Protein AF-0000000071360234 (afdb_homodimer)

Radius of gyration: 24.54 Å; Cα contacts (8 Å, |Δi|>4): 1426; chains: 2; bounding box: 57×72×66 Å

Sequence (668 aa):
MITTANVSSVANNIVGTIGETPLVRLDKLFPSSHASFYGKLEAANPSGSLKDRTSIFIVKRALEEGEISRGHTIIESSSGNMALGLAQACIHYGLKLIVVVDPNLNAHTEKLLKAYGAQIEYVKTPAEEGGFLAARLNRVQELLKDIPNSFWTNQYGNKNNPLAHHKTIDEIMRDLSGAVDYLFVSTSTCGTLMGYADYIAENHHRTKVIAVDALGSVLFGGRPAPRLIPGHGAGVQSQFLDSDKIEGHIKVSDLDCIKGCWSLLKKEGILCGGSTGGVVAAISRYIRHIPDGSNCVFLLADKGERYLDTIYNPDWVLTNFPESKALLKTKVGWMITTANVSSVANNIVGTIGETPLVRLDKLFPSSHASFYGKLEAANPSGSLKDRTSIFIVKRALEEGEISRGHTIIESSSGNMALGLAQACIHYGLKLIVVVDPNLNAHTEKLLKAYGAQIEYVKTPAEEGGFLAARLNRVQELLKDIPNSFWTNQYGNKNNPLAHHKTIDEIMRDLSGAVDYLFVSTSTCGTLMGYADYIAENHHRTKVIAVDALGSVLFGGRPAPRLIPGHGAGVQSQFLDSDKIEGHIKVSDLDCIKGCWSLLKKEGILCGGSTGGVVAAISRYIRHIPDGSNCVFLLADKGERYLDTIYNPDWVLTNFPESKALLKTKVGW

Secondary structure (DSSP, 8-state):
--------PPBSSSGGGSS-PPEEE-TTTSTT-SSEEEEE-GGGSTTSBTHHHHHHHHHHHHHHTTS--TT-EEEE--SSHHHHHHHHHHHHHT-EEEEEE-TT--HHHHHHHHHTT-EEEE--S-BTTTHHHHHHHHHHHHHHHHSTTEEE--TTT-THHHHHTHHHHHHHHHHTTT---EEEEE-SSSHHHHHHHHHHHHHT---EEEEEEETT--BTBS-----SS-SS--SS--SS--GGGSSEEEEE-HHHHHHHHHHHHHHH---B-HHHHHHHHHHHHHGGGSPTT-EEEEE--BBGGGGTTTTT-HHHHHHH-GGGHHHHHS-S--/--------PPBSSSGGGSS-PPEEE-TTTSTT--SEEEEE-GGGSTTSBTHHHHHHHHHHHHHHTTS--TT-EEEE--SSHHHHHHHHHHHHHT-EEEEEE-TT--HHHHHHHHHTT-EEEE--S-BTTTHHHHHHHHHHHHHHHHSTTEEE--TTT-THHHHHTHHHHHHHHHHTTT---EEEEE-SSSHHHHHHHHHHHHHT---EEEEEEETT--BTBS-----SS-SS--SS--SS--GGGSSEEEEE-HHHHHHHHHHHHHHH---B-HHHHHHHHHHHHHGGGSPTT-EEEEE--BBGGGGTTTTT-HHHHHHH-GGGHHHHHS-S--

Solvent-accessible surface area (backbone atoms only — not comparable to full-atom values): 34164 Å² total; per-residue (Å²): 131,86,75,66,50,71,75,45,65,62,23,76,28,63,77,60,53,54,62,93,53,54,36,24,35,46,74,58,69,53,71,88,54,64,46,45,42,33,35,36,34,27,31,47,22,85,76,29,20,50,32,38,47,33,31,41,45,42,52,51,49,33,44,75,71,61,75,45,55,73,68,24,34,39,37,39,77,39,64,49,61,51,40,45,15,35,35,39,42,22,42,63,60,43,24,29,44,38,28,30,32,46,88,81,54,48,68,68,50,50,50,51,38,48,58,58,38,37,43,79,43,76,43,90,63,58,31,96,66,69,30,56,61,42,32,31,52,52,49,51,54,52,47,52,73,72,37,81,65,46,44,70,67,42,75,58,70,34,72,44,32,21,55,36,27,39,57,56,48,49,52,53,35,56,38,47,73,61,60,50,45,36,36,48,34,57,26,40,49,24,27,63,50,40,10,41,36,49,49,33,62,76,66,68,52,84,50,38,36,34,38,29,36,31,54,27,16,30,69,87,48,71,62,68,48,86,66,87,53,64,85,37,31,28,84,55,73,45,77,55,67,56,74,87,63,37,74,47,73,45,73,31,47,58,64,38,10,41,52,19,25,51,46,38,27,53,47,52,40,43,63,39,28,43,38,36,5,28,41,48,37,47,44,68,72,46,48,89,75,56,58,74,70,35,32,34,38,34,52,33,40,26,50,20,78,83,32,49,78,39,75,58,18,68,68,48,41,41,71,78,35,63,86,43,56,72,61,63,68,57,49,55,61,103,131,86,76,66,51,72,72,47,67,61,24,76,28,64,77,59,54,55,61,92,52,54,35,23,34,44,74,57,70,53,70,87,53,64,46,44,40,34,33,37,34,26,30,49,22,86,76,29,21,50,34,37,47,34,31,42,43,42,53,50,51,33,43,75,70,62,75,45,56,74,67,24,34,38,38,40,76,36,64,48,60,52,40,45,14,35,36,38,42,21,40,64,58,45,27,28,45,38,30,30,33,47,87,79,53,48,68,69,51,50,50,50,38,48,59,59,38,37,42,78,42,78,42,89,61,58,30,96,67,69,30,55,62,42,31,30,52,52,50,50,55,51,48,54,74,71,37,80,64,48,43,69,67,42,74,58,72,35,72,46,32,20,55,38,26,39,58,55,46,50,51,53,34,54,40,47,73,60,59,50,46,36,36,48,34,57,26,40,53,24,27,63,49,40,8,40,34,50,46,33,62,75,66,67,54,83,52,37,37,32,39,29,35,33,54,26,18,31,69,87,48,70,62,68,48,86,67,85,52,64,84,37,29,27,84,55,72,46,76,56,66,55,74,88,62,38,73,48,72,43,71,32,46,61,66,38,10,42,53,18,24,51,47,39,26,53,46,52,40,43,63,40,29,44,38,34,4,28,39,48,37,47,44,68,71,46,49,88,76,55,57,75,71,34,31,33,36,34,52,33,41,26,50,20,78,83,33,49,78,39,73,56,18,68,67,49,42,39,71,77,35,64,86,43,56,72,62,63,68,57,51,54,59,101

InterPro domains:
  IPR001926 Tryptophan synthase beta chain-like, PALP domain [PF00291] (17-302)
  IPR023927 2,3-diaminopropionate biosynthesis protein SbnA [TIGR03945] (16-317)
  IPR036052 Tryptophan synthase beta chain-like, PALP domain superfamily [G3DSA:3.40.50.1100] (17-308)
  IPR036052 Tryptophan synthase beta chain-like, PALP domain superfamily [G3DSA:3.40.50.1100] (52-157)
  IPR036052 Tryptophan synthase beta chain-like, PALP domain superfamily [SSF53686] (10-319)
  IPR050214 Cysteine synthase/Cystathionine beta-synthase [PTHR10314] (11-316)

Structure (mmCIF, N/CA/C/O backbone):
data_AF-0000000071360234-model_v1
#
loop_
_entity.id
_entity.type
_entity.pdbx_description
1 polymer '2,3-diaminopropionate biosynthesis protein SbnA'
#
loop_
_atom_site.group_PDB
_atom_site.id
_atom_site.type_symbol
_atom_site.label_atom_id
_atom_site.label_alt_id
_atom_site.label_comp_id
_atom_site.label_asym_id
_atom_site.label_entity_id
_atom_site.label_seq_id
_atom_site.pdbx_PDB_ins_code
_atom_site.Cartn_x
_atom_site.Cartn_y
_atom_site.Cartn_z
_atom_site.occupancy
_atom_site.B_iso_or_equiv
_atom_site.auth_seq_id
_atom_site.auth_comp_id
_atom_site.auth_asym_id
_atom_site.auth_atom_id
_atom_site.pdbx_PDB_model_num
ATOM 1 N N . MET A 1 1 ? -10.039 8.312 -34.906 1 18.08 1 MET A N 1
ATOM 2 C CA . MET A 1 1 ? -8.766 7.723 -34.5 1 18.08 1 MET A CA 1
ATOM 3 C C . MET A 1 1 ? -8.422 8.07 -33.062 1 18.08 1 MET A C 1
ATOM 5 O O . MET A 1 1 ? -8.117 9.227 -32.75 1 18.08 1 MET A O 1
ATOM 9 N N . ILE A 1 2 ? -9.062 7.457 -32.094 1 22.62 2 ILE A N 1
ATOM 10 C CA . ILE A 1 2 ? -9.117 7.758 -30.672 1 22.62 2 ILE A CA 1
ATOM 11 C C . ILE A 1 2 ? -7.711 7.738 -30.078 1 22.62 2 ILE A C 1
ATOM 13 O O . ILE A 1 2 ? -7.055 6.695 -30.062 1 22.62 2 ILE A O 1
ATOM 17 N N . THR A 1 3 ? -6.941 8.672 -30.406 1 23.41 3 THR A N 1
ATOM 18 C CA . THR A 1 3 ? -5.547 8.797 -30 1 23.41 3 THR A CA 1
ATOM 19 C C . THR A 1 3 ? -5.418 8.734 -28.484 1 23.41 3 THR A C 1
ATOM 21 O O . THR A 1 3 ? -5.84 9.656 -27.781 1 23.41 3 THR A O 1
ATOM 24 N N . THR A 1 4 ? -5.797 7.73 -27.875 1 30.02 4 THR A N 1
ATOM 25 C CA . THR A 1 4 ? -5.688 7.422 -26.453 1 30.02 4 THR A CA 1
ATOM 26 C C . THR A 1 4 ? -4.305 7.789 -25.938 1 30.02 4 THR A C 1
ATOM 28 O O . THR A 1 4 ? -3.289 7.418 -26.516 1 30.02 4 THR A O 1
ATOM 31 N N . ALA A 1 5 ? -4.172 8.883 -25.453 1 33.44 5 ALA A N 1
ATOM 32 C CA . ALA A 1 5 ? -2.951 9.398 -24.844 1 33.44 5 ALA A CA 1
ATOM 33 C C . ALA A 1 5 ? -2.193 8.289 -24.109 1 33.44 5 ALA A C 1
ATOM 35 O O . ALA A 1 5 ? -2.689 7.73 -23.125 1 33.44 5 ALA A O 1
ATOM 36 N N . ASN A 1 6 ? -1.581 7.375 -24.578 1 38.28 6 ASN A N 1
ATOM 37 C CA . ASN A 1 6 ? -0.776 6.188 -24.312 1 38.28 6 ASN A CA 1
ATOM 38 C C . ASN A 1 6 ? 0.351 6.492 -23.328 1 38.28 6 ASN A C 1
ATOM 40 O O . ASN A 1 6 ? 1.479 6.773 -23.734 1 38.28 6 ASN A O 1
ATOM 44 N N . VAL A 1 7 ? 0.274 7.449 -22.484 1 41.66 7 VAL A N 1
ATOM 45 C CA . VAL A 1 7 ? 1.437 7.781 -21.672 1 41.66 7 VAL A CA 1
ATOM 46 C C . VAL A 1 7 ? 1.915 6.539 -20.922 1 41.66 7 VAL A C 1
ATOM 48 O O . VAL A 1 7 ? 1.284 6.105 -19.953 1 41.66 7 VAL A O 1
ATOM 51 N N . SER A 1 8 ? 2.203 5.508 -21.406 1 52.88 8 SER A N 1
ATOM 52 C CA . SER A 1 8 ? 2.842 4.285 -20.938 1 52.88 8 SER A CA 1
ATOM 53 C C . SER A 1 8 ? 4.168 4.586 -20.234 1 52.88 8 SER A C 1
ATOM 55 O O . SER A 1 8 ? 5.211 4.652 -20.891 1 52.88 8 SER A O 1
ATOM 57 N N . SER A 1 9 ? 4.316 5.535 -19.172 1 74.75 9 SER A N 1
ATOM 58 C CA . SER A 1 9 ? 5.656 6.016 -18.844 1 74.75 9 SER A CA 1
ATOM 59 C C . SER A 1 9 ? 6.289 5.18 -17.734 1 74.75 9 SER A C 1
ATOM 61 O O . SER A 1 9 ? 5.621 4.816 -16.766 1 74.75 9 SER A O 1
ATOM 63 N N . VAL A 1 10 ? 7.355 4.52 -18.062 1 95.44 10 VAL A N 1
ATOM 64 C CA . VAL A 1 10 ? 8.273 3.818 -17.172 1 95.44 10 VAL A CA 1
ATOM 65 C C . VAL A 1 10 ? 8.891 4.809 -16.172 1 95.44 10 VAL A C 1
ATOM 67 O O . VAL A 1 10 ? 9.414 5.848 -16.578 1 95.44 10 VAL A O 1
ATOM 70 N N . ALA A 1 11 ? 8.633 4.559 -14.914 1 97.62 11 ALA A N 1
ATOM 71 C CA . ALA A 1 11 ? 9.305 5.367 -13.898 1 97.62 11 ALA A CA 1
ATOM 72 C C . ALA A 1 11 ? 10.789 5.039 -13.836 1 97.62 11 ALA A C 1
ATOM 74 O O . ALA A 1 11 ? 11.18 3.871 -13.898 1 97.62 11 ALA A O 1
ATOM 75 N N . ASN A 1 12 ? 11.656 5.98 -13.641 1 97 12 ASN A N 1
ATOM 76 C CA . ASN A 1 12 ? 13.102 5.789 -13.664 1 97 12 ASN A CA 1
ATOM 77 C C . ASN A 1 12 ? 13.586 5.082 -12.406 1 97 12 ASN A C 1
ATOM 79 O O . ASN A 1 12 ? 14.695 4.539 -12.383 1 97 12 ASN A O 1
ATOM 83 N N . ASN A 1 13 ? 12.859 5.176 -11.375 1 97.69 13 ASN A N 1
ATOM 84 C CA . ASN A 1 13 ? 13.094 4.574 -10.062 1 97.69 13 ASN A CA 1
ATOM 85 C C . ASN A 1 13 ? 11.836 4.613 -9.195 1 97.69 13 ASN A C 1
ATOM 87 O O . ASN A 1 13 ? 10.805 5.125 -9.625 1 97.69 13 ASN A O 1
ATOM 91 N N . ILE A 1 14 ? 11.945 4.121 -8.016 1 98.06 14 ILE A N 1
ATOM 92 C CA . ILE A 1 14 ? 10.773 3.973 -7.16 1 98.06 14 ILE A CA 1
ATOM 93 C C . ILE A 1 14 ? 10.25 5.348 -6.754 1 98.06 14 ILE A C 1
ATOM 95 O O . ILE A 1 14 ? 9.039 5.551 -6.641 1 98.06 14 ILE A O 1
ATOM 99 N N . VAL A 1 15 ? 11.148 6.352 -6.488 1 97.12 15 VAL A N 1
ATOM 100 C CA . VAL A 1 15 ? 10.703 7.668 -6.047 1 97.12 15 VAL A CA 1
ATOM 101 C C . VAL A 1 15 ? 10.023 8.398 -7.207 1 97.12 15 VAL A C 1
ATOM 103 O O . VAL A 1 15 ? 9.195 9.281 -6.988 1 97.12 15 VAL A O 1
ATOM 106 N N . GLY A 1 16 ? 10.312 7.93 -8.453 1 97.25 16 GLY A N 1
ATOM 107 C CA . GLY A 1 16 ? 9.648 8.469 -9.633 1 97.25 16 GLY A CA 1
ATOM 108 C C . GLY A 1 16 ? 8.188 8.07 -9.727 1 97.25 16 GLY A C 1
ATOM 109 O O . GLY A 1 16 ? 7.445 8.625 -10.539 1 97.25 16 GLY A O 1
ATOM 110 N N . THR A 1 17 ? 7.762 7.129 -8.883 1 97.75 17 THR A N 1
ATOM 111 C CA . THR A 1 17 ? 6.375 6.684 -8.914 1 97.75 17 THR A CA 1
ATOM 112 C C . THR A 1 17 ? 5.523 7.504 -7.949 1 97.75 17 THR A C 1
ATOM 114 O O . THR A 1 17 ? 4.309 7.324 -7.875 1 97.75 17 THR A O 1
ATOM 117 N N . ILE A 1 18 ? 6.152 8.414 -7.18 1 98.19 18 ILE A N 1
ATOM 118 C CA . ILE A 1 18 ? 5.418 9.234 -6.227 1 98.19 18 ILE A CA 1
ATOM 119 C C . ILE A 1 18 ? 4.574 10.266 -6.973 1 98.19 18 ILE A C 1
ATOM 121 O O . ILE A 1 18 ? 5.082 10.984 -7.84 1 98.19 18 ILE A O 1
ATOM 125 N N . GLY A 1 19 ? 3.285 10.328 -6.621 1 97 19 GLY A N 1
ATOM 126 C CA . GLY A 1 19 ? 2.357 11.25 -7.27 1 97 19 GLY A CA 1
ATOM 127 C C . GLY A 1 19 ? 1.556 10.602 -8.383 1 97 19 GLY A C 1
ATOM 128 O O . GLY A 1 19 ? 1.563 9.375 -8.523 1 97 19 GLY A O 1
ATOM 129 N N . GLU A 1 20 ? 0.705 11.359 -9.016 1 95.88 20 GLU A N 1
ATOM 130 C CA . GLU A 1 20 ? -0.22 10.898 -10.047 1 95.88 20 GLU A CA 1
ATOM 131 C C . GLU A 1 20 ? -1.076 9.742 -9.539 1 95.88 20 GLU A C 1
ATOM 133 O O . GLU A 1 20 ? -1.298 8.766 -10.258 1 95.88 20 GLU A O 1
ATOM 138 N N . THR A 1 21 ? -1.38 9.836 -8.273 1 97.12 21 THR A N 1
ATOM 139 C CA . THR A 1 21 ? -2.213 8.797 -7.684 1 97.12 21 THR A CA 1
ATOM 140 C C . THR A 1 21 ? -3.645 8.883 -8.211 1 97.12 21 THR A C 1
ATOM 142 O O . THR A 1 21 ? -4.086 9.953 -8.648 1 97.12 21 THR A O 1
ATOM 145 N N . PRO A 1 22 ? -4.395 7.824 -8.172 1 97.25 22 PRO A N 1
ATOM 146 C CA . PRO A 1 22 ? -5.762 7.832 -8.695 1 97.25 22 PRO A CA 1
ATOM 147 C C . PRO A 1 22 ? -6.699 8.727 -7.887 1 97.25 22 PRO A C 1
ATOM 149 O O . PRO A 1 22 ? -6.539 8.859 -6.672 1 97.25 22 PRO A O 1
ATOM 152 N N . LEU A 1 23 ? -7.535 9.406 -8.562 1 98.38 23 LEU A N 1
ATOM 153 C CA . LEU A 1 23 ? -8.719 10.016 -7.965 1 98.38 23 LEU A CA 1
ATOM 154 C C . LEU A 1 23 ? -9.922 9.086 -8.078 1 98.38 23 LEU A C 1
ATOM 156 O O . LEU A 1 23 ? -10.266 8.641 -9.172 1 98.38 23 LEU A O 1
ATOM 160 N N . VAL A 1 24 ? -10.617 8.805 -6.93 1 98.56 24 VAL A N 1
ATOM 161 C CA . VAL A 1 24 ? -11.641 7.77 -6.883 1 98.56 24 VAL A CA 1
ATOM 162 C C . VAL A 1 24 ? -12.992 8.398 -6.566 1 98.56 24 VAL A C 1
ATOM 164 O O . VAL A 1 24 ? -13.133 9.125 -5.578 1 98.56 24 VAL A O 1
ATOM 167 N N . ARG A 1 25 ? -13.914 8.125 -7.391 1 98.38 25 ARG A N 1
ATOM 168 C CA . ARG A 1 25 ? -15.281 8.539 -7.078 1 98.38 25 ARG A CA 1
ATOM 169 C C . ARG A 1 25 ? -15.875 7.676 -5.973 1 98.38 25 ARG A C 1
ATOM 171 O O . ARG A 1 25 ? -15.688 6.457 -5.961 1 98.38 25 ARG A O 1
ATOM 178 N N . LEU A 1 26 ? -16.531 8.289 -5.027 1 98.5 26 LEU A N 1
ATOM 179 C CA . LEU A 1 26 ? -17.094 7.617 -3.859 1 98.5 26 LEU A CA 1
ATOM 180 C C . LEU A 1 26 ? -18.594 7.801 -3.791 1 98.5 26 LEU A C 1
ATOM 182 O O . LEU A 1 26 ? -19.109 8.531 -2.934 1 98.5 26 LEU A O 1
ATOM 186 N N . ASP A 1 27 ? -19.328 7.043 -4.512 1 96.44 27 ASP A N 1
ATOM 187 C CA . ASP A 1 27 ? -20.75 7.258 -4.711 1 96.44 27 ASP A CA 1
ATOM 188 C C . ASP A 1 27 ? -21.562 6.668 -3.561 1 96.44 27 ASP A C 1
ATOM 190 O O . ASP A 1 27 ? -22.719 7.055 -3.344 1 96.44 27 ASP A O 1
ATOM 194 N N . LYS A 1 28 ? -20.969 5.754 -2.865 1 97.25 28 LYS A N 1
ATOM 195 C CA . LYS A 1 28 ? -21.734 5.027 -1.856 1 97.25 28 LYS A CA 1
ATOM 196 C C . LYS A 1 28 ? -21.547 5.648 -0.475 1 97.25 28 LYS A C 1
ATOM 198 O O . LYS A 1 28 ? -22.281 5.32 0.459 1 97.25 28 LYS A O 1
ATOM 203 N N . LEU A 1 29 ? -20.703 6.559 -0.316 1 97.62 29 LEU A N 1
ATOM 204 C CA . LEU A 1 29 ? -20.281 7.035 0.997 1 97.62 29 LEU A CA 1
ATOM 205 C C . LEU A 1 29 ? -21.359 7.906 1.631 1 97.62 29 LEU A C 1
ATOM 207 O O . LEU A 1 29 ? -21.641 7.781 2.826 1 97.62 29 LEU A O 1
ATOM 211 N N . PHE A 1 30 ? -21.906 8.82 0.846 1 97.56 30 PHE A N 1
ATOM 212 C CA . PHE A 1 30 ? -22.969 9.703 1.284 1 97.56 30 PHE A CA 1
ATOM 213 C C . PHE A 1 30 ? -24.188 9.594 0.363 1 97.56 30 PHE A C 1
ATOM 215 O O . PHE A 1 30 ? -24.484 10.516 -0.395 1 97.56 30 PHE A O 1
ATOM 222 N N . PRO A 1 31 ? -24.969 8.602 0.511 1 93.31 31 PRO A N 1
ATOM 223 C CA . PRO A 1 31 ? -26 8.266 -0.478 1 93.31 31 PRO A CA 1
ATOM 224 C C . PRO A 1 31 ? -27.125 9.289 -0.522 1 93.31 31 PRO A C 1
ATOM 226 O O . PRO A 1 31 ? -27.828 9.406 -1.532 1 93.31 31 PRO A O 1
ATOM 229 N N . SER A 1 32 ? -27.344 10.055 0.46 1 92.88 32 SER A N 1
ATOM 230 C CA . SER A 1 32 ? -28.453 11 0.491 1 92.88 32 SER A CA 1
ATOM 231 C C . SER A 1 32 ? -28.047 12.352 -0.093 1 92.88 32 SER A C 1
ATOM 233 O O . SER A 1 32 ? -28.891 13.234 -0.284 1 92.88 32 SER A O 1
ATOM 235 N N . SER A 1 33 ? -26.75 12.484 -0.364 1 95.19 33 SER A N 1
ATOM 236 C CA . SER A 1 33 ? -26.266 13.758 -0.888 1 95.19 33 SER A CA 1
ATOM 237 C C . SER A 1 33 ? -26.328 13.789 -2.412 1 95.19 33 SER A C 1
ATOM 239 O O . SER A 1 33 ? -26.172 12.75 -3.064 1 95.19 33 SER A O 1
ATOM 241 N N . HIS A 1 34 ? -26.531 14.992 -2.953 1 96.19 34 HIS A N 1
ATOM 242 C CA . HIS A 1 34 ? -26.516 15.164 -4.402 1 96.19 34 HIS A CA 1
ATOM 243 C C . HIS A 1 34 ? -25.188 15.766 -4.867 1 96.19 34 HIS A C 1
ATOM 245 O O . HIS A 1 34 ? -25.047 16.141 -6.035 1 96.19 34 HIS A O 1
ATOM 251 N N . ALA A 1 35 ? -24.297 15.898 -3.941 1 98.25 35 ALA A N 1
ATOM 252 C CA . ALA A 1 35 ? -22.922 16.266 -4.277 1 98.25 35 ALA A CA 1
ATOM 253 C C . ALA A 1 35 ? -22.125 15.031 -4.676 1 98.25 35 ALA A C 1
ATOM 255 O O . ALA A 1 35 ? -22.547 13.898 -4.453 1 98.25 35 ALA A O 1
ATOM 256 N N . SER A 1 36 ? -21.094 15.273 -5.426 1 98.44 36 SER A N 1
ATOM 257 C CA . SER A 1 36 ? -20.141 14.211 -5.773 1 98.44 36 SER A CA 1
ATOM 258 C C . SER A 1 36 ? -18.922 14.234 -4.863 1 98.44 36 SER A C 1
ATOM 260 O O . SER A 1 36 ? -18.422 15.312 -4.512 1 98.44 36 SER A O 1
ATOM 262 N N . PHE A 1 37 ? -18.516 13.109 -4.492 1 98.81 37 PHE A N 1
ATOM 263 C CA . PHE A 1 37 ? -17.375 12.992 -3.59 1 98.81 37 PHE A CA 1
ATOM 264 C C . PHE A 1 37 ? -16.25 12.172 -4.227 1 98.81 37 PHE A C 1
ATOM 266 O O . PHE A 1 37 ? -16.516 11.164 -4.883 1 98.81 37 PHE A O 1
ATOM 273 N N . TYR A 1 38 ? -15.016 12.641 -4.094 1 98.81 38 TYR A N 1
ATOM 274 C CA . TYR A 1 38 ? -13.836 12 -4.656 1 98.81 38 TYR A CA 1
ATOM 275 C C . TYR A 1 38 ? -12.734 11.867 -3.607 1 98.81 38 TYR A C 1
ATOM 277 O O . TYR A 1 38 ? -12.547 12.758 -2.781 1 98.81 38 TYR A O 1
ATOM 285 N N . GLY A 1 39 ? -12.07 10.742 -3.602 1 98.81 39 GLY A N 1
ATOM 286 C CA . GLY A 1 39 ? -10.898 10.516 -2.781 1 98.81 39 GLY A CA 1
ATOM 287 C C . GLY A 1 39 ? -9.617 10.391 -3.59 1 98.81 39 GLY A C 1
ATOM 288 O O . GLY A 1 39 ? -9.523 9.555 -4.488 1 98.81 39 GLY A O 1
ATOM 289 N N . LYS A 1 40 ? -8.641 11.289 -3.346 1 98.81 40 LYS A N 1
ATOM 290 C CA . LYS A 1 40 ? -7.309 11.148 -3.924 1 98.81 40 LYS A CA 1
ATOM 291 C C . LYS A 1 40 ? -6.516 10.055 -3.217 1 98.81 40 LYS A C 1
ATOM 293 O O . LYS A 1 40 ? -6.195 10.18 -2.033 1 98.81 40 LYS A O 1
ATOM 298 N N . LEU A 1 41 ? -6.172 8.977 -3.893 1 98.31 41 LEU A N 1
ATOM 299 C CA . LEU A 1 41 ? -5.664 7.75 -3.293 1 98.31 41 LEU A CA 1
ATOM 300 C C . LEU A 1 41 ? -4.172 7.859 -3.004 1 98.31 41 LEU A C 1
ATOM 302 O O . LEU A 1 41 ? -3.369 7.117 -3.58 1 98.31 41 LEU A O 1
ATOM 306 N N . GLU A 1 42 ? -3.807 8.648 -2.041 1 98.31 42 GLU A N 1
ATOM 307 C CA . GLU A 1 42 ? -2.412 8.891 -1.686 1 98.31 42 GLU A CA 1
ATOM 308 C C . GLU A 1 42 ? -1.783 7.652 -1.045 1 98.31 42 GLU A C 1
ATOM 310 O O . GLU A 1 42 ? -0.559 7.516 -1.021 1 98.31 42 GLU A O 1
ATOM 315 N N . ALA A 1 43 ? -2.615 6.742 -0.594 1 97.5 43 ALA A N 1
ATOM 316 C CA . ALA A 1 43 ? -2.146 5.461 -0.071 1 97.5 43 ALA A CA 1
ATOM 317 C C . ALA A 1 43 ? -1.398 4.672 -1.142 1 97.5 43 ALA A C 1
ATOM 319 O O . ALA A 1 43 ? -0.68 3.719 -0.832 1 97.5 43 ALA A O 1
ATOM 320 N N . ALA A 1 44 ? -1.531 5.027 -2.383 1 96.75 44 ALA A N 1
ATOM 321 C CA . ALA A 1 44 ? -0.917 4.309 -3.496 1 96.75 44 ALA A CA 1
ATOM 322 C C . ALA A 1 44 ? 0.539 4.73 -3.684 1 96.75 44 ALA A C 1
ATOM 324 O O . ALA A 1 44 ? 1.277 4.109 -4.449 1 96.75 44 ALA A O 1
ATOM 325 N N . ASN A 1 45 ? 0.968 5.754 -2.967 1 97.62 45 ASN A N 1
ATOM 326 C CA . ASN A 1 45 ? 2.387 6.09 -3.016 1 97.62 45 ASN A CA 1
ATOM 327 C C . ASN A 1 45 ? 3.25 4.953 -2.469 1 97.62 45 ASN A C 1
ATOM 329 O O . ASN A 1 45 ? 2.785 4.152 -1.657 1 97.62 45 ASN A O 1
ATOM 333 N N . PRO A 1 46 ? 4.496 4.832 -2.871 1 97.06 46 PRO A N 1
ATOM 334 C CA . PRO A 1 46 ? 5.262 3.605 -2.641 1 97.06 46 PRO A CA 1
ATOM 335 C C . PRO A 1 46 ? 5.547 3.355 -1.162 1 97.06 46 PRO A C 1
ATOM 337 O O . PRO A 1 46 ? 5.676 2.205 -0.74 1 97.06 46 PRO A O 1
ATOM 340 N N . SER A 1 47 ? 5.668 4.441 -0.375 1 96.31 47 SER A N 1
ATOM 341 C CA . SER A 1 47 ? 5.832 4.188 1.052 1 96.31 47 SER A CA 1
ATOM 342 C C . SER A 1 47 ? 4.484 4.133 1.763 1 96.31 47 SER A C 1
ATOM 344 O O . SER A 1 47 ? 4.418 3.854 2.961 1 96.31 47 SER A O 1
ATOM 346 N N . GLY A 1 48 ? 3.398 4.492 1.019 1 96.56 48 GLY A N 1
ATOM 347 C CA . GLY A 1 48 ? 2.07 4.141 1.494 1 96.56 48 GLY A CA 1
ATOM 348 C C . GLY A 1 48 ? 1.279 5.336 1.991 1 96.56 48 GLY A C 1
ATOM 349 O O . GLY A 1 48 ? 0.281 5.18 2.697 1 96.56 48 GLY A O 1
ATOM 350 N N . SER A 1 49 ? 1.763 6.605 1.664 1 97.94 49 SER A N 1
ATOM 351 C CA . SER A 1 49 ? 1 7.734 2.188 1 97.94 49 SER A CA 1
ATOM 352 C C . SER A 1 49 ? 1.291 9.008 1.403 1 97.94 49 SER A C 1
ATOM 354 O O . SER A 1 49 ? 2.174 9.031 0.544 1 97.94 49 SER A O 1
ATOM 356 N N . LEU A 1 50 ? 0.567 10.031 1.794 1 98.19 50 LEU A N 1
ATOM 357 C CA . LEU A 1 50 ? 0.709 11.367 1.228 1 98.19 50 LEU A CA 1
ATOM 358 C C . LEU A 1 50 ? 2.08 11.953 1.553 1 98.19 50 LEU A C 1
ATOM 360 O O . LEU A 1 50 ? 2.607 12.766 0.793 1 98.19 50 LEU A O 1
ATOM 364 N N . LYS A 1 51 ? 2.721 11.453 2.631 1 98.44 51 LYS A N 1
ATOM 365 C CA . LYS A 1 51 ? 3.947 12.086 3.107 1 98.44 51 LYS A CA 1
ATOM 366 C C . LYS A 1 51 ? 5.133 11.719 2.219 1 98.44 51 LYS A C 1
ATOM 368 O O . LYS A 1 51 ? 6.191 12.352 2.299 1 98.44 51 LYS A O 1
ATOM 373 N N . ASP A 1 52 ? 4.926 10.75 1.342 1 98.69 52 ASP A N 1
ATOM 374 C CA . ASP A 1 52 ? 5.953 10.484 0.337 1 98.69 52 ASP A CA 1
ATOM 375 C C . ASP A 1 52 ? 6.285 11.75 -0.452 1 98.69 52 ASP A C 1
ATOM 377 O O . ASP A 1 52 ? 7.453 12.008 -0.751 1 98.69 52 ASP A O 1
ATOM 381 N N . ARG A 1 53 ? 5.25 12.516 -0.72 1 98.81 53 ARG A N 1
ATOM 382 C CA . ARG A 1 53 ? 5.426 13.734 -1.499 1 98.81 53 ARG A CA 1
ATOM 383 C C . ARG A 1 53 ? 6.289 14.742 -0.747 1 98.81 53 ARG A C 1
ATOM 385 O O . ARG A 1 53 ? 7.234 15.297 -1.311 1 98.81 53 ARG A O 1
ATOM 392 N N . THR A 1 54 ? 5.969 14.93 0.498 1 98.81 54 THR A N 1
ATOM 393 C CA . THR A 1 54 ? 6.68 15.906 1.315 1 98.81 54 THR A CA 1
ATOM 394 C C . THR A 1 54 ? 8.125 15.477 1.529 1 98.81 54 THR A C 1
ATOM 396 O O . THR A 1 54 ? 9.047 16.281 1.349 1 98.81 54 THR A O 1
ATOM 399 N N . SER A 1 55 ? 8.328 14.219 1.899 1 98.81 55 SER A N 1
ATOM 400 C CA . SER A 1 55 ? 9.656 13.695 2.215 1 98.81 55 SER A CA 1
ATOM 401 C C . SER A 1 55 ? 10.594 13.797 1.015 1 98.81 55 SER A C 1
ATOM 403 O O . SER A 1 55 ? 11.688 14.344 1.121 1 98.81 55 SER A O 1
ATOM 405 N N . ILE A 1 56 ? 10.133 13.344 -0.137 1 98.69 56 ILE A N 1
ATOM 406 C CA . ILE A 1 56 ? 11 13.297 -1.306 1 98.69 56 ILE A CA 1
ATOM 407 C C . ILE A 1 56 ? 11.297 14.711 -1.791 1 98.69 56 ILE A C 1
ATOM 409 O O . ILE A 1 56 ? 12.398 14.992 -2.266 1 98.69 56 ILE A O 1
ATOM 413 N N . PHE A 1 57 ? 10.312 15.594 -1.729 1 98.88 57 PHE A N 1
ATOM 414 C CA . PHE A 1 57 ? 10.477 16.969 -2.203 1 98.88 57 PHE A CA 1
ATOM 415 C C . PHE A 1 57 ? 11.492 17.719 -1.354 1 98.88 57 PHE A C 1
ATOM 417 O O . PHE A 1 57 ? 12.383 18.375 -1.887 1 98.88 57 PHE A O 1
ATOM 424 N N . ILE A 1 58 ? 11.383 17.609 -0.026 1 98.88 58 ILE A N 1
ATOM 425 C CA . ILE A 1 58 ? 12.297 18.297 0.879 1 98.88 58 ILE A CA 1
ATOM 426 C C . ILE A 1 58 ? 13.719 17.797 0.662 1 98.88 58 ILE A C 1
ATOM 428 O O . ILE A 1 58 ? 14.656 18.594 0.542 1 98.88 58 ILE A O 1
ATOM 432 N N . VAL A 1 59 ? 13.906 16.5 0.567 1 98.81 59 VAL A N 1
ATOM 433 C CA . VAL A 1 59 ? 15.227 15.898 0.422 1 98.81 59 VAL A CA 1
ATOM 434 C C . VAL A 1 59 ? 15.82 16.281 -0.935 1 98.81 59 VAL A C 1
ATOM 436 O O . VAL A 1 59 ? 16.984 16.672 -1.024 1 98.81 59 VAL A O 1
ATOM 439 N N . LYS A 1 60 ? 15.023 16.203 -1.99 1 98.56 60 LYS A N 1
ATOM 440 C CA . LYS A 1 60 ? 15.484 16.562 -3.328 1 98.56 60 LYS A CA 1
ATOM 441 C C . LYS A 1 60 ? 15.938 18.016 -3.385 1 98.56 60 LYS A C 1
ATOM 443 O O . LYS A 1 60 ? 17 18.328 -3.949 1 98.56 60 LYS A O 1
ATOM 448 N N . ARG A 1 61 ? 15.133 18.922 -2.818 1 98.69 61 ARG A N 1
ATOM 449 C CA . ARG A 1 61 ? 15.477 20.344 -2.811 1 98.69 61 ARG A CA 1
ATOM 450 C C . ARG A 1 61 ? 16.781 20.594 -2.053 1 98.69 61 ARG A C 1
ATOM 452 O O . ARG A 1 61 ? 17.625 21.375 -2.49 1 98.69 61 ARG A O 1
ATOM 459 N N . ALA A 1 62 ? 16.891 19.922 -0.91 1 98.81 62 ALA A N 1
ATOM 460 C CA . ALA A 1 62 ? 18.109 20.062 -0.116 1 98.81 62 ALA A CA 1
ATOM 461 C C . ALA A 1 62 ? 19.344 19.609 -0.903 1 98.81 62 ALA A C 1
ATOM 463 O O . ALA A 1 62 ? 20.406 20.219 -0.806 1 98.81 62 ALA A O 1
ATOM 464 N N . LEU A 1 63 ? 19.219 18.562 -1.67 1 98.69 63 LEU A N 1
ATOM 465 C CA . LEU A 1 63 ? 20.312 18.078 -2.52 1 98.69 63 LEU A CA 1
ATOM 466 C C . LEU A 1 63 ? 20.625 19.078 -3.627 1 98.69 63 LEU A C 1
ATOM 468 O O . LEU A 1 63 ? 21.781 19.406 -3.861 1 98.69 63 LEU A O 1
ATOM 472 N N . GLU A 1 64 ? 19.594 19.562 -4.242 1 98.38 64 GLU A N 1
ATOM 473 C CA . GLU A 1 64 ? 19.75 20.5 -5.348 1 98.38 64 GLU A CA 1
ATOM 474 C C . GLU A 1 64 ? 20.391 21.812 -4.883 1 98.38 64 GLU A C 1
ATOM 476 O O . GLU A 1 64 ? 21.141 22.438 -5.633 1 98.38 64 GLU A O 1
ATOM 481 N N . GLU A 1 65 ? 20.094 22.172 -3.666 1 98.25 65 GLU A N 1
ATOM 482 C CA . GLU A 1 65 ? 20.594 23.438 -3.123 1 98.25 65 GLU A CA 1
ATOM 483 C C . GLU A 1 65 ? 21.953 23.25 -2.467 1 98.25 65 GLU A C 1
ATOM 485 O O . GLU A 1 65 ? 22.562 24.219 -2.012 1 98.25 65 GLU A O 1
ATOM 490 N N . GLY A 1 66 ? 22.391 22.047 -2.334 1 98.19 66 GLY A N 1
ATOM 491 C CA . GLY A 1 66 ? 23.719 21.766 -1.821 1 98.19 66 GLY A CA 1
ATOM 492 C C . GLY A 1 66 ? 23.781 21.734 -0.305 1 98.19 66 GLY A C 1
ATOM 493 O O . GLY A 1 66 ? 24.859 21.766 0.279 1 98.19 66 GLY A O 1
ATOM 494 N N . GLU A 1 67 ? 22.625 21.688 0.314 1 98.12 67 GLU A N 1
ATOM 495 C CA . GLU A 1 67 ? 22.578 21.609 1.771 1 98.12 67 GLU A CA 1
ATOM 496 C C . GLU A 1 67 ? 23.016 20.234 2.268 1 98.12 67 GLU A C 1
ATOM 498 O O . GLU A 1 67 ? 23.516 20.109 3.391 1 98.12 67 GLU A O 1
ATOM 503 N N . ILE A 1 68 ? 22.75 19.188 1.41 1 98.44 68 ILE A N 1
ATOM 504 C CA . ILE A 1 68 ? 23.156 17.828 1.739 1 98.44 68 ILE A CA 1
ATOM 505 C C . ILE A 1 68 ? 23.781 17.156 0.514 1 98.44 68 ILE A C 1
ATOM 507 O O . ILE A 1 68 ? 23.625 17.641 -0.61 1 98.44 68 ILE A O 1
ATOM 511 N N . SER A 1 69 ? 24.5 16.094 0.803 1 98.38 69 SER A N 1
ATOM 512 C CA . SER A 1 69 ? 25.094 15.227 -0.206 1 98.38 69 SER A CA 1
ATOM 513 C C . SER A 1 69 ? 25.031 13.766 0.224 1 98.38 69 SER A C 1
ATOM 515 O O . SER A 1 69 ? 24.734 13.461 1.378 1 98.38 69 SER A O 1
ATOM 517 N N . ARG A 1 70 ? 25.328 12.922 -0.8 1 97.56 70 ARG A N 1
ATOM 518 C CA . AR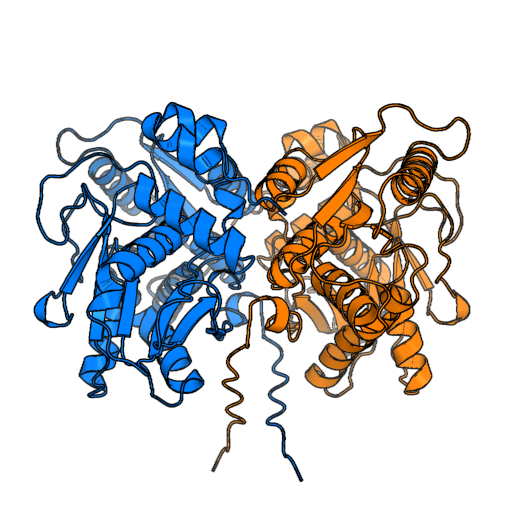G A 1 70 ? 25.344 11.484 -0.517 1 97.56 70 ARG A CA 1
ATOM 519 C C . ARG A 1 70 ? 26.156 11.18 0.736 1 97.56 70 ARG A C 1
ATOM 521 O O . ARG A 1 70 ? 27.219 11.758 0.942 1 97.56 70 ARG A O 1
ATOM 528 N N . GLY A 1 71 ? 25.609 10.297 1.572 1 97.69 71 GLY A N 1
ATOM 529 C CA . GLY A 1 71 ? 26.312 9.898 2.783 1 97.69 71 GLY A CA 1
ATOM 530 C C . GLY A 1 71 ? 25.938 10.734 3.992 1 97.69 71 GLY A C 1
ATOM 531 O O . GLY A 1 71 ? 26.203 10.344 5.129 1 97.69 71 GLY A O 1
ATOM 532 N N . HIS A 1 72 ? 25.312 11.945 3.801 1 98.62 72 HIS A N 1
ATOM 533 C CA . HIS A 1 72 ? 24.906 12.805 4.906 1 98.62 72 HIS A CA 1
ATOM 534 C C . HIS A 1 72 ? 23.766 12.172 5.699 1 98.62 72 HIS A C 1
ATOM 536 O O . HIS A 1 72 ? 23.172 11.188 5.262 1 98.62 72 HIS A O 1
ATOM 542 N N . THR A 1 73 ? 23.516 12.727 6.898 1 98.81 73 THR A N 1
ATOM 543 C CA . THR A 1 73 ? 22.516 12.18 7.805 1 98.81 73 THR A CA 1
ATOM 544 C C . THR A 1 73 ? 21.297 13.094 7.875 1 98.81 73 THR A C 1
ATOM 546 O O . THR A 1 73 ? 21.422 14.289 8.164 1 98.81 73 THR A O 1
ATOM 549 N N . ILE A 1 74 ? 20.172 12.562 7.543 1 98.88 74 ILE A N 1
ATOM 550 C CA . ILE A 1 74 ? 18.906 13.25 7.73 1 98.88 74 ILE A CA 1
ATOM 551 C C . ILE A 1 74 ? 18.375 12.977 9.141 1 98.88 74 ILE A C 1
ATOM 553 O O . ILE A 1 74 ? 18.438 11.844 9.625 1 98.88 74 ILE A O 1
ATOM 557 N N . ILE A 1 75 ? 17.906 14.008 9.789 1 98.88 75 ILE A N 1
ATOM 558 C CA . ILE A 1 75 ? 17.344 13.906 11.125 1 98.88 75 ILE A CA 1
ATOM 559 C C . ILE A 1 75 ? 15.93 14.477 11.125 1 98.88 75 ILE A C 1
ATOM 561 O O . ILE A 1 75 ? 15.688 15.555 10.57 1 98.88 75 ILE A O 1
ATOM 565 N N . GLU A 1 76 ? 14.977 13.797 11.672 1 98.69 76 GLU A N 1
ATOM 566 C CA . GLU A 1 76 ? 13.602 14.266 11.758 1 98.69 76 GLU A CA 1
ATOM 567 C C . GLU A 1 76 ? 12.922 13.781 13.039 1 98.69 76 GLU A C 1
ATOM 569 O O . GLU A 1 76 ? 13.211 12.68 13.516 1 98.69 76 GLU A O 1
ATOM 574 N N . SER A 1 77 ? 12.078 14.648 13.594 1 97.06 77 SER A N 1
ATOM 575 C CA . SER A 1 77 ? 11.18 14.234 14.664 1 97.06 77 SER A CA 1
ATOM 576 C C . SER A 1 77 ? 9.859 13.727 14.109 1 97.06 77 SER A C 1
ATOM 578 O O . SER A 1 77 ? 8.938 14.508 13.867 1 97.06 77 SER A O 1
ATOM 580 N N . SER A 1 78 ? 9.719 12.43 13.914 1 92 78 SER A N 1
ATOM 581 C CA . SER A 1 78 ? 8.5 11.805 13.406 1 92 78 SER A CA 1
ATOM 582 C C . SER A 1 78 ? 8.5 10.297 13.648 1 92 78 SER A C 1
ATOM 584 O O . SER A 1 78 ? 9.539 9.648 13.5 1 92 78 SER A O 1
ATOM 586 N N . SER A 1 79 ? 7.328 9.867 14.008 1 86.88 79 SER A N 1
ATOM 587 C CA . SER A 1 79 ? 7.16 8.438 14.234 1 86.88 79 SER A CA 1
ATOM 588 C C . SER A 1 79 ? 6.117 7.84 13.289 1 86.88 79 SER A C 1
ATOM 590 O O . SER A 1 79 ? 5.547 6.785 13.578 1 86.88 79 SER A O 1
ATOM 592 N N . GLY A 1 80 ? 5.848 8.492 12.18 1 93.44 80 GLY A N 1
ATOM 593 C CA . GLY A 1 80 ? 4.766 8.023 11.32 1 93.44 80 GLY A CA 1
ATOM 594 C C . GLY A 1 80 ? 5.121 8.062 9.844 1 93.44 80 GLY A C 1
ATOM 595 O O . GLY A 1 80 ? 6.227 7.68 9.453 1 93.44 80 GLY A O 1
ATOM 596 N N . ASN A 1 81 ? 4.152 8.484 9.086 1 96.19 81 ASN A N 1
ATOM 597 C CA . ASN A 1 81 ? 4.246 8.422 7.629 1 96.19 81 ASN A CA 1
ATOM 598 C C . ASN A 1 81 ? 5.387 9.289 7.105 1 96.19 81 ASN A C 1
ATOM 600 O O . ASN A 1 81 ? 6.035 8.938 6.117 1 96.19 81 ASN A O 1
ATOM 604 N N . MET A 1 82 ? 5.668 10.406 7.781 1 97.62 82 MET A N 1
ATOM 605 C CA . MET A 1 82 ? 6.789 11.25 7.379 1 97.62 82 MET A CA 1
ATOM 606 C C . MET A 1 82 ? 8.109 10.5 7.504 1 97.62 82 MET A C 1
ATOM 608 O O . MET A 1 82 ? 8.945 10.547 6.598 1 97.62 82 MET A O 1
ATOM 612 N N . ALA A 1 83 ? 8.297 9.852 8.617 1 97.94 83 ALA A N 1
ATOM 613 C CA . ALA A 1 83 ? 9.516 9.07 8.844 1 97.94 83 ALA A CA 1
ATOM 614 C C . ALA A 1 83 ? 9.672 7.98 7.789 1 97.94 83 ALA A C 1
ATOM 616 O O . ALA A 1 83 ? 10.773 7.754 7.281 1 97.94 83 ALA A O 1
ATOM 617 N N . LEU A 1 84 ? 8.625 7.348 7.449 1 97.5 84 LEU A N 1
ATOM 618 C CA . LEU A 1 84 ? 8.68 6.27 6.473 1 97.5 84 LEU A CA 1
ATOM 619 C C . LEU A 1 84 ? 9.008 6.809 5.082 1 97.5 84 LEU A C 1
ATOM 621 O O . LEU A 1 84 ? 9.805 6.211 4.352 1 97.5 84 LEU A O 1
ATOM 625 N N . GLY A 1 85 ? 8.352 7.922 4.703 1 98.5 85 GLY A N 1
ATOM 626 C CA . GLY A 1 85 ? 8.711 8.57 3.457 1 98.5 85 GLY A CA 1
ATOM 627 C C . GLY A 1 85 ? 10.18 8.945 3.383 1 98.5 85 GLY A C 1
ATOM 628 O O . GLY A 1 85 ? 10.828 8.734 2.357 1 98.5 85 GLY A O 1
ATOM 629 N N . LEU A 1 86 ? 10.703 9.438 4.48 1 98.81 86 LEU A N 1
ATOM 630 C CA . LEU A 1 86 ? 12.109 9.812 4.543 1 98.81 86 LEU A CA 1
ATOM 631 C C . LEU A 1 86 ? 13.008 8.586 4.441 1 98.81 86 LEU A C 1
ATOM 633 O O . LEU A 1 86 ? 14.07 8.633 3.818 1 98.81 86 LEU A O 1
ATOM 637 N N . ALA A 1 87 ? 12.594 7.527 5.086 1 98.31 87 ALA A N 1
ATOM 638 C CA . ALA A 1 87 ? 13.383 6.301 5.047 1 98.31 87 ALA A CA 1
ATOM 639 C C . ALA A 1 87 ? 13.602 5.832 3.609 1 98.31 87 ALA A C 1
ATOM 641 O O . ALA A 1 87 ? 14.727 5.512 3.219 1 98.31 87 ALA A O 1
ATOM 642 N N . GLN A 1 88 ? 12.578 5.824 2.859 1 98 88 GLN A N 1
ATOM 643 C CA . GLN A 1 88 ? 12.695 5.41 1.466 1 98 88 GLN A CA 1
ATOM 644 C C . GLN A 1 88 ? 13.531 6.406 0.662 1 98 88 GLN A C 1
ATOM 646 O O . GLN A 1 88 ? 14.383 6.012 -0.137 1 98 88 GLN A O 1
ATOM 651 N N . ALA A 1 89 ? 13.289 7.695 0.876 1 98.19 89 ALA A N 1
ATOM 652 C CA . ALA A 1 89 ? 14.047 8.734 0.186 1 98.19 89 ALA A CA 1
ATOM 653 C C . ALA A 1 89 ? 15.539 8.609 0.486 1 98.19 89 ALA A C 1
ATOM 655 O O . ALA A 1 89 ? 16.375 8.766 -0.408 1 98.19 89 ALA A O 1
ATOM 656 N N . CYS A 1 90 ? 15.836 8.336 1.72 1 98.44 90 CYS A N 1
ATOM 657 C CA . CYS A 1 90 ? 17.234 8.25 2.135 1 98.44 90 CYS A CA 1
ATOM 658 C C . CYS A 1 90 ? 17.938 7.078 1.462 1 98.44 90 CYS A C 1
ATOM 660 O O . CYS A 1 90 ? 19.078 7.199 1.027 1 98.44 90 CYS A O 1
ATOM 662 N N . ILE A 1 91 ? 17.281 5.934 1.362 1 97.56 91 ILE A N 1
ATOM 663 C CA . ILE A 1 91 ? 17.859 4.805 0.647 1 97.56 91 ILE A CA 1
ATOM 664 C C . ILE A 1 91 ? 18.109 5.188 -0.81 1 97.56 91 ILE A C 1
ATOM 666 O O . ILE A 1 91 ? 19.188 4.953 -1.346 1 97.56 91 ILE A O 1
ATOM 670 N N . HIS A 1 92 ? 17.172 5.848 -1.434 1 97.06 92 HIS A N 1
ATOM 671 C CA . HIS A 1 92 ? 17.25 6.215 -2.844 1 97.06 92 HIS A CA 1
ATOM 672 C C . HIS A 1 92 ? 18.453 7.125 -3.1 1 97.06 92 HIS A C 1
ATOM 674 O O . HIS A 1 92 ? 19.188 6.938 -4.074 1 97.06 92 HIS A O 1
ATOM 680 N N . TYR A 1 93 ? 18.672 8.031 -2.207 1 97.62 93 TYR A N 1
ATOM 681 C CA . TYR A 1 93 ? 19.672 9.055 -2.465 1 97.62 93 TYR A CA 1
ATOM 682 C C . TYR A 1 93 ? 20.984 8.719 -1.758 1 97.62 93 TYR A C 1
ATOM 684 O O . TYR A 1 93 ? 21.953 9.477 -1.835 1 97.62 93 TYR A O 1
ATOM 692 N N . GLY A 1 94 ? 21.062 7.586 -1.07 1 97.5 94 GLY A N 1
ATOM 693 C CA . GLY A 1 94 ? 22.266 7.191 -0.369 1 97.5 94 GLY A CA 1
ATOM 694 C C . GLY A 1 94 ? 22.547 8.031 0.861 1 97.5 94 GLY A C 1
ATOM 695 O O . GLY A 1 94 ? 23.672 8.484 1.071 1 97.5 94 GLY A O 1
ATOM 696 N N . LEU A 1 95 ? 21.516 8.336 1.655 1 98.56 95 LEU A N 1
ATOM 697 C CA . LEU A 1 95 ? 21.594 9.102 2.891 1 98.56 95 LEU A CA 1
ATOM 698 C C . LEU A 1 95 ? 21.297 8.227 4.102 1 98.56 95 LEU A C 1
ATOM 700 O O . LEU A 1 95 ? 20.766 7.125 3.955 1 98.56 95 LEU A O 1
ATOM 704 N N . LYS A 1 96 ? 21.688 8.688 5.262 1 98.31 96 LYS A N 1
ATOM 705 C CA . LYS A 1 96 ? 21.328 8.055 6.527 1 98.31 96 LYS A CA 1
ATOM 706 C C . LYS A 1 96 ? 20.109 8.742 7.164 1 98.31 96 LYS A C 1
ATOM 708 O O . LYS A 1 96 ? 19.844 9.906 6.875 1 98.31 96 LYS A O 1
ATOM 713 N N . LEU A 1 97 ? 19.406 8.016 7.965 1 98.62 97 LEU A N 1
ATOM 714 C CA . LEU A 1 97 ? 18.219 8.586 8.609 1 98.62 97 LEU A CA 1
ATOM 715 C C . LEU A 1 97 ? 18.234 8.297 10.109 1 98.62 97 LEU A C 1
ATOM 717 O O . LEU A 1 97 ? 18.406 7.145 10.523 1 98.62 97 LEU A O 1
ATOM 721 N N . ILE A 1 98 ? 18.078 9.32 10.883 1 98.75 98 ILE A N 1
ATOM 722 C CA . ILE A 1 98 ? 17.781 9.227 12.305 1 98.75 98 ILE A CA 1
ATOM 723 C C . ILE A 1 98 ? 16.406 9.828 12.594 1 98.75 98 ILE A C 1
ATOM 725 O O . ILE A 1 98 ? 16.156 10.992 12.273 1 98.75 98 ILE A O 1
ATOM 729 N N . VAL A 1 99 ? 15.578 9.047 13.141 1 98.5 99 VAL A N 1
ATOM 730 C CA . VAL A 1 99 ? 14.281 9.562 13.555 1 98.5 99 VAL A CA 1
ATOM 731 C C . VAL A 1 99 ? 14.227 9.656 15.078 1 98.5 99 VAL A C 1
ATOM 733 O O . VAL A 1 99 ? 14.602 8.711 15.781 1 98.5 99 VAL A O 1
ATOM 736 N N . VAL A 1 100 ? 13.812 10.789 15.586 1 98.5 100 VAL A N 1
ATOM 737 C CA . VAL A 1 100 ? 13.648 11.016 17.016 1 98.5 100 VAL A CA 1
ATOM 738 C C . VAL A 1 100 ? 12.188 10.773 17.422 1 98.5 100 VAL A C 1
ATOM 740 O O . VAL A 1 100 ? 11.281 11.43 16.906 1 98.5 100 VAL A O 1
ATOM 743 N N . VAL A 1 101 ? 12.008 9.812 18.312 1 97.25 101 VAL A N 1
ATOM 744 C CA . VAL A 1 101 ? 10.656 9.375 18.625 1 97.25 101 VAL A CA 1
ATOM 745 C C . VAL A 1 101 ? 10.461 9.383 20.141 1 97.25 101 VAL A C 1
ATOM 747 O O . VAL A 1 101 ? 11.383 9.711 20.891 1 97.25 101 VAL A O 1
ATOM 750 N N . ASP A 1 102 ? 9.266 9.203 20.562 1 94.62 102 ASP A N 1
ATOM 751 C CA . ASP A 1 102 ? 8.914 9.07 21.969 1 94.62 102 ASP A CA 1
ATOM 752 C C . ASP A 1 102 ? 8.188 7.754 22.234 1 94.62 102 ASP A C 1
ATOM 754 O O . ASP A 1 102 ? 8.047 6.926 21.328 1 94.62 102 ASP A O 1
ATOM 758 N N . PRO A 1 103 ? 7.77 7.414 23.438 1 89.94 103 PRO A N 1
ATOM 759 C CA . PRO A 1 103 ? 7.254 6.086 23.781 1 89.94 103 PRO A CA 1
ATOM 760 C C . PRO A 1 103 ? 5.926 5.777 23.094 1 89.94 103 PRO A C 1
ATOM 762 O O . PRO A 1 103 ? 5.457 4.637 23.141 1 89.94 103 PRO A O 1
ATOM 765 N N . ASN A 1 104 ? 5.371 6.695 22.391 1 84.25 104 ASN A N 1
ATOM 766 C CA . ASN A 1 104 ? 4.09 6.484 21.734 1 84.25 104 ASN A CA 1
ATOM 767 C C . ASN A 1 104 ? 4.273 5.863 20.344 1 84.25 104 ASN A C 1
ATOM 769 O O . ASN A 1 104 ? 3.293 5.555 19.672 1 84.25 104 ASN A O 1
ATOM 773 N N . LEU A 1 105 ? 5.461 5.609 19.953 1 88.25 105 LEU A N 1
ATOM 774 C CA . LEU A 1 105 ? 5.73 4.973 18.672 1 88.25 105 LEU A CA 1
ATOM 775 C C . LEU A 1 105 ? 5.062 3.605 18.594 1 88.25 105 LEU A C 1
ATOM 777 O O . LEU A 1 105 ? 5.242 2.77 19.484 1 88.25 105 LEU A O 1
ATOM 781 N N . ASN A 1 106 ? 4.277 3.5 17.5 1 87.19 106 ASN A N 1
ATOM 782 C CA . ASN A 1 106 ? 3.625 2.215 17.266 1 87.19 106 ASN A CA 1
ATOM 783 C C . ASN A 1 106 ? 4.629 1.147 16.828 1 87.19 106 ASN A C 1
ATOM 785 O O . ASN A 1 106 ? 5.539 1.427 16.047 1 87.19 106 ASN A O 1
ATOM 789 N N . ALA A 1 107 ? 4.418 -0.085 17.344 1 88.69 107 ALA A N 1
ATOM 790 C CA . ALA A 1 107 ? 5.344 -1.19 17.109 1 88.69 107 ALA A CA 1
ATOM 791 C C . ALA A 1 107 ? 5.473 -1.495 15.617 1 88.69 107 ALA A C 1
ATOM 793 O O . ALA A 1 107 ? 6.559 -1.83 15.141 1 88.69 107 ALA A O 1
ATOM 794 N N . HIS A 1 108 ? 4.387 -1.38 14.914 1 90.69 108 HIS A N 1
ATOM 795 C CA . HIS A 1 108 ? 4.402 -1.66 13.477 1 90.69 108 HIS A CA 1
ATOM 796 C C . HIS A 1 108 ? 5.309 -0.685 12.734 1 90.69 108 HIS A C 1
ATOM 798 O O . HIS A 1 108 ? 6.137 -1.1 11.922 1 90.69 108 HIS A O 1
ATOM 804 N N . THR A 1 109 ? 5.176 0.567 13.055 1 92.75 109 THR A N 1
ATOM 805 C CA . THR A 1 109 ? 5.992 1.592 12.414 1 92.75 109 THR A CA 1
ATOM 806 C C . THR A 1 109 ? 7.461 1.425 12.789 1 92.75 109 THR A C 1
ATOM 808 O O . THR A 1 109 ? 8.352 1.633 11.961 1 92.75 109 THR A O 1
ATOM 811 N N . GLU A 1 110 ? 7.66 1.057 14.016 1 94.69 110 GLU A N 1
ATOM 812 C CA . GLU A 1 110 ? 9.031 0.827 14.461 1 94.69 110 GLU A CA 1
ATOM 813 C C . GLU A 1 110 ? 9.703 -0.266 13.633 1 94.69 110 GLU A C 1
ATOM 815 O O . GLU A 1 110 ? 10.836 -0.097 13.172 1 94.69 110 GLU A O 1
ATOM 820 N N . LYS A 1 111 ? 9.016 -1.378 13.445 1 94.69 111 LYS A N 1
ATOM 821 C CA . LYS A 1 111 ? 9.547 -2.48 12.648 1 94.69 111 LYS A CA 1
ATOM 822 C C . LYS A 1 111 ? 9.836 -2.041 11.219 1 94.69 111 LYS A C 1
ATOM 824 O O . LYS A 1 111 ? 10.852 -2.42 10.633 1 94.69 111 LYS A O 1
ATOM 829 N N . LEU A 1 112 ? 8.953 -1.248 10.703 1 95.75 112 LEU A N 1
ATOM 830 C CA . LEU A 1 112 ? 9.109 -0.755 9.336 1 95.75 112 LEU A CA 1
ATOM 831 C C . LEU A 1 112 ? 10.344 0.133 9.219 1 95.75 112 LEU A C 1
ATOM 833 O O . LEU A 1 112 ? 11.133 -0.025 8.281 1 95.75 112 LEU A O 1
ATOM 837 N N . LEU A 1 113 ? 10.469 1.052 10.133 1 96.88 113 LEU A N 1
ATOM 838 C CA . LEU A 1 113 ? 11.602 1.973 10.109 1 96.88 113 LEU A CA 1
ATOM 839 C C . LEU A 1 113 ? 12.914 1.22 10.258 1 96.88 113 LEU A C 1
ATOM 841 O O . LEU A 1 113 ? 13.883 1.507 9.555 1 96.88 113 LEU A O 1
ATOM 845 N N . LYS A 1 114 ? 12.922 0.224 11.102 1 96 114 LYS A N 1
ATOM 846 C CA . LYS A 1 114 ? 14.117 -0.596 11.281 1 96 114 LYS A CA 1
ATOM 847 C C . LYS A 1 114 ? 14.445 -1.375 10.016 1 96 114 LYS A C 1
ATOM 849 O O . LYS A 1 114 ? 15.609 -1.484 9.633 1 96 114 LYS A O 1
ATOM 854 N N . ALA A 1 115 ? 13.445 -1.901 9.375 1 95.81 115 ALA A N 1
ATOM 855 C CA . ALA A 1 115 ? 13.656 -2.623 8.125 1 95.81 115 ALA A CA 1
ATOM 856 C C . ALA A 1 115 ? 14.281 -1.719 7.07 1 95.81 115 ALA A C 1
ATOM 858 O O . ALA A 1 115 ? 15.164 -2.146 6.324 1 95.81 115 ALA A O 1
ATOM 859 N N . TYR A 1 116 ? 13.875 -0.471 7.062 1 96.75 116 TYR A N 1
ATOM 860 C CA . TYR A 1 116 ? 14.406 0.494 6.105 1 96.75 116 TYR A CA 1
ATOM 861 C C . TYR A 1 116 ? 15.797 0.963 6.512 1 96.75 116 TYR A C 1
ATOM 863 O O . TYR A 1 116 ? 16.438 1.719 5.781 1 96.75 116 TYR A O 1
ATOM 871 N N . GLY A 1 117 ? 16.219 0.612 7.699 1 95.5 117 GLY A N 1
ATOM 872 C CA . GLY A 1 117 ? 17.578 0.918 8.125 1 95.5 117 GLY A CA 1
ATOM 873 C C . GLY A 1 117 ? 17.688 2.236 8.867 1 95.5 117 GLY A C 1
ATOM 874 O O . GLY A 1 117 ? 18.781 2.752 9.07 1 95.5 117 GLY A O 1
ATOM 875 N N . ALA A 1 118 ? 16.547 2.785 9.281 1 97.38 118 ALA A N 1
ATOM 876 C CA . ALA A 1 118 ? 16.578 4.031 10.039 1 97.38 118 ALA A CA 1
ATOM 877 C C . ALA A 1 118 ? 17.094 3.797 11.453 1 97.38 118 ALA A C 1
ATOM 879 O O . ALA A 1 118 ? 16.797 2.768 12.07 1 97.38 118 ALA A O 1
ATOM 880 N N . GLN A 1 119 ? 17.859 4.723 11.945 1 97.62 119 GLN A N 1
ATOM 881 C CA . GLN A 1 119 ? 18.203 4.75 13.359 1 97.62 119 GLN A CA 1
ATOM 882 C C . GLN A 1 119 ? 17.094 5.426 14.18 1 97.62 119 GLN A C 1
ATOM 884 O O . GLN A 1 119 ? 16.609 6.496 13.812 1 97.62 119 GLN A O 1
ATOM 889 N N . ILE A 1 120 ? 16.734 4.758 15.227 1 97.69 120 ILE A N 1
ATOM 890 C CA . ILE A 1 120 ? 15.656 5.289 16.062 1 97.69 120 ILE A CA 1
ATOM 891 C C . ILE A 1 120 ? 16.234 5.844 17.359 1 97.69 120 ILE A C 1
ATOM 893 O O . ILE A 1 120 ? 16.891 5.121 18.109 1 97.69 120 ILE A O 1
ATOM 897 N N . GLU A 1 121 ? 16.047 7.086 17.547 1 97.44 121 GLU A N 1
ATOM 898 C CA . GLU A 1 121 ? 16.438 7.789 18.766 1 97.44 121 GLU A CA 1
ATOM 899 C C . GLU A 1 121 ? 15.234 8.047 19.672 1 97.44 121 GLU A C 1
ATOM 901 O O . GLU A 1 121 ? 14.391 8.898 19.359 1 97.44 121 GLU A O 1
ATOM 906 N N . TYR A 1 122 ? 15.203 7.434 20.875 1 96.44 122 TYR A N 1
ATOM 907 C CA . TYR A 1 122 ? 14.07 7.559 21.781 1 96.44 122 TYR A CA 1
ATOM 908 C C . TYR A 1 122 ? 14.305 8.664 22.797 1 96.44 122 TYR A C 1
ATOM 910 O O . TYR A 1 122 ? 15.359 8.703 23.453 1 96.44 122 TYR A O 1
ATOM 918 N N . VAL A 1 123 ? 13.375 9.516 22.844 1 96.5 123 VAL A N 1
ATOM 919 C CA . VAL A 1 123 ? 13.281 10.414 23.984 1 96.5 123 VAL A CA 1
ATOM 920 C C . VAL A 1 123 ? 12.281 9.852 25 1 96.5 123 VAL A C 1
ATOM 922 O O . VAL A 1 123 ? 11.086 9.742 24.703 1 96.5 123 VAL A O 1
ATOM 925 N N . LYS A 1 124 ? 12.664 9.547 26.25 1 94.19 124 LYS A N 1
ATOM 926 C CA . LYS A 1 124 ? 11.852 8.781 27.188 1 94.19 124 LYS A CA 1
ATOM 927 C C . LYS A 1 124 ? 11.172 9.703 28.203 1 94.19 124 LYS A C 1
ATOM 929 O O . LYS A 1 124 ? 10.227 9.289 28.891 1 94.19 124 LYS A O 1
ATOM 934 N N . THR A 1 125 ? 11.727 10.984 28.359 1 94.38 125 THR A N 1
ATOM 935 C CA . THR A 1 125 ? 11.195 11.922 29.328 1 94.38 125 THR A CA 1
ATOM 936 C C . THR A 1 125 ? 10.695 13.195 28.656 1 94.38 125 THR A C 1
ATOM 938 O O . THR A 1 125 ? 11.422 13.812 27.875 1 94.38 125 THR A O 1
ATOM 941 N N . PRO A 1 126 ? 9.469 13.555 28.953 1 92.06 126 PRO A N 1
ATOM 942 C CA . PRO A 1 126 ? 8.984 14.82 28.375 1 92.06 126 PRO A CA 1
ATOM 943 C C . PRO A 1 126 ? 9.695 16.031 28.969 1 92.06 126 PRO A C 1
ATOM 945 O O . PRO A 1 126 ? 10.219 15.969 30.094 1 92.06 126 PRO A O 1
ATOM 948 N N . ALA A 1 127 ? 9.742 17.062 28.188 1 91.62 127 ALA A N 1
ATOM 949 C CA . ALA A 1 127 ? 10.25 18.328 28.719 1 91.62 127 ALA A CA 1
ATOM 950 C C . ALA A 1 127 ? 9.266 18.938 29.719 1 91.62 127 ALA A C 1
ATOM 952 O O . ALA A 1 127 ? 8.07 18.641 29.672 1 91.62 127 ALA A O 1
ATOM 953 N N . GLU A 1 128 ? 9.844 19.703 30.594 1 90.12 128 GLU A N 1
ATOM 954 C CA . GLU A 1 128 ? 9 20.375 31.578 1 90.12 128 GLU A CA 1
ATOM 955 C C . GLU A 1 128 ? 7.926 21.219 30.906 1 90.12 128 GLU A C 1
ATOM 957 O O . GLU A 1 128 ? 6.77 21.203 31.328 1 90.12 128 GLU A O 1
ATOM 962 N N . GLU A 1 129 ? 8.359 21.891 29.906 1 84.56 129 GLU A N 1
ATOM 963 C CA . GLU A 1 129 ? 7.449 22.688 29.078 1 84.56 129 GLU A CA 1
ATOM 964 C C . GLU A 1 129 ? 7.391 22.141 27.656 1 84.56 129 GLU A C 1
ATOM 966 O O . GLU A 1 129 ? 8.422 21.812 27.062 1 84.56 129 GLU A O 1
ATOM 971 N N . GLY A 1 130 ? 6.16 21.844 27.234 1 83.19 130 GLY A N 1
ATOM 972 C CA . GLY A 1 130 ? 5.988 21.438 25.844 1 83.19 130 GLY A CA 1
ATOM 973 C C . GLY A 1 130 ? 5.941 19.922 25.672 1 83.19 130 GLY A C 1
ATOM 974 O O . GLY A 1 130 ? 5.785 19.438 24.547 1 83.19 130 GLY A O 1
ATOM 975 N N . GLY A 1 131 ? 6.262 19.219 26.656 1 87.06 131 GLY A N 1
ATOM 976 C CA . GLY A 1 131 ? 6.043 17.781 26.656 1 87.06 131 GLY A CA 1
ATOM 977 C C . GLY A 1 131 ? 7.008 17.031 25.766 1 87.06 131 GLY A C 1
ATOM 978 O O . GLY A 1 131 ? 8.195 17.375 25.688 1 87.06 131 GLY A O 1
ATOM 979 N N . PHE A 1 132 ? 6.539 16.016 25.219 1 87 132 PHE A N 1
ATOM 980 C CA . PHE A 1 132 ? 7.383 15.125 24.406 1 87 132 PHE A CA 1
ATOM 981 C C . PHE A 1 132 ? 7.82 15.82 23.125 1 87 132 PHE A C 1
ATOM 983 O O . PHE A 1 132 ? 8.93 15.586 22.641 1 87 132 PHE A O 1
ATOM 990 N N . LEU A 1 133 ? 6.957 16.672 22.594 1 85.38 133 LEU A N 1
ATOM 991 C CA . LEU A 1 133 ? 7.352 17.344 21.359 1 85.38 133 LEU A CA 1
ATOM 992 C C . LEU A 1 133 ? 8.578 18.219 21.594 1 85.38 133 LEU A C 1
ATOM 994 O O . LEU A 1 133 ? 9.539 18.172 20.812 1 85.38 133 LEU A O 1
ATOM 998 N N . ALA A 1 134 ? 8.5 19 22.625 1 89.25 134 ALA A N 1
ATOM 999 C CA . ALA A 1 134 ? 9.633 19.859 22.953 1 89.25 134 ALA A CA 1
ATOM 1000 C C . ALA A 1 134 ? 10.891 19.047 23.219 1 89.25 134 ALA A C 1
ATOM 1002 O O . ALA A 1 134 ? 11.977 19.406 22.781 1 89.25 134 ALA A O 1
ATOM 1003 N N . ALA A 1 135 ? 10.711 17.969 23.922 1 94.88 135 ALA A N 1
ATOM 1004 C CA . ALA A 1 135 ? 11.852 17.094 24.219 1 94.88 135 ALA A CA 1
ATOM 1005 C C . ALA A 1 135 ? 12.453 16.516 22.938 1 94.88 135 ALA A C 1
ATOM 1007 O O . ALA A 1 135 ? 13.68 16.438 22.812 1 94.88 135 ALA A O 1
ATOM 1008 N N . ARG A 1 136 ? 11.625 16.094 22.031 1 96.25 136 ARG A N 1
ATOM 1009 C CA . ARG A 1 136 ? 12.102 15.531 20.766 1 96.25 136 ARG A CA 1
ATOM 1010 C C . ARG A 1 136 ? 12.828 16.594 19.938 1 96.25 136 ARG A C 1
ATOM 1012 O O . ARG A 1 136 ? 13.867 16.312 19.344 1 96.25 136 ARG A O 1
ATOM 1019 N N . LEU A 1 137 ? 12.336 17.797 19.906 1 94.88 137 LEU A N 1
ATOM 1020 C CA . LEU A 1 137 ? 12.961 18.859 19.141 1 94.88 137 LEU A CA 1
ATOM 1021 C C . LEU A 1 137 ? 14.305 19.25 19.75 1 94.88 137 LEU A C 1
ATOM 1023 O O . LEU A 1 137 ? 15.25 19.562 19.016 1 94.88 137 LEU A O 1
ATOM 1027 N N . ASN A 1 138 ? 14.344 19.266 21.078 1 96.81 138 ASN A N 1
ATOM 1028 C CA . ASN A 1 138 ? 15.625 19.5 21.75 1 96.81 138 ASN A CA 1
ATOM 1029 C C . ASN A 1 138 ? 16.656 18.438 21.344 1 96.81 138 ASN A C 1
ATOM 1031 O O . ASN A 1 138 ? 17.812 18.766 21.062 1 96.81 138 ASN A O 1
ATOM 1035 N N . ARG A 1 139 ? 16.203 17.234 21.312 1 98 139 ARG A N 1
ATOM 1036 C CA . ARG A 1 139 ? 17.109 16.141 20.953 1 98 139 ARG A CA 1
ATOM 1037 C C . ARG A 1 139 ? 17.562 16.281 19.5 1 98 139 ARG A C 1
ATOM 1039 O O . ARG A 1 139 ? 18.719 16 19.188 1 98 139 ARG A O 1
ATOM 1046 N N . VAL A 1 140 ? 16.703 16.703 18.609 1 98.5 140 VAL A N 1
ATOM 1047 C CA . VAL A 1 140 ? 17.062 16.953 17.219 1 98.5 140 VAL A CA 1
ATOM 1048 C C . VAL A 1 140 ? 18.203 17.969 17.156 1 98.5 140 VAL A C 1
ATOM 1050 O O . VAL A 1 140 ? 19.203 17.766 16.453 1 98.5 140 VAL A O 1
ATOM 1053 N N . GLN A 1 141 ? 18.062 19.031 17.938 1 98.12 141 GLN A N 1
ATOM 1054 C CA . GLN A 1 141 ? 19.094 20.078 17.953 1 98.12 141 GLN A CA 1
ATOM 1055 C C . GLN A 1 141 ? 20.422 19.531 18.453 1 98.12 141 GLN A C 1
ATOM 1057 O O . GLN A 1 141 ? 21.484 19.875 17.938 1 98.12 141 GLN A O 1
ATOM 1062 N N . G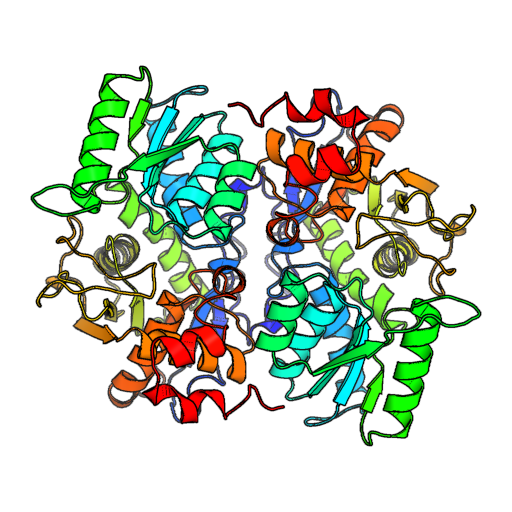LU A 1 142 ? 20.344 18.703 19.438 1 98.56 142 GLU A N 1
ATOM 1063 C CA . GLU A 1 142 ? 21.562 18.078 19.969 1 98.56 142 GLU A CA 1
ATOM 1064 C C . GLU A 1 142 ? 22.25 17.219 18.922 1 98.56 142 GLU A C 1
ATOM 1066 O O . GLU A 1 142 ? 23.469 17.281 18.766 1 98.56 142 GLU A O 1
ATOM 1071 N N . LEU A 1 143 ? 21.469 16.438 18.219 1 98.69 143 LEU A N 1
ATOM 1072 C CA . LEU A 1 143 ? 22 15.547 17.203 1 98.69 143 LEU A CA 1
ATOM 1073 C C . LEU A 1 143 ? 22.625 16.344 16.062 1 98.69 143 LEU A C 1
ATOM 1075 O O . LEU A 1 143 ? 23.672 15.953 15.531 1 98.69 143 LEU A O 1
ATOM 1079 N N . LEU A 1 144 ? 22 17.453 15.742 1 98.56 144 LEU A N 1
ATOM 1080 C CA . LEU A 1 144 ? 22.516 18.297 14.672 1 98.56 144 LEU A CA 1
ATOM 1081 C C . LEU A 1 144 ? 23.891 18.859 15.039 1 98.56 144 LEU A C 1
ATOM 1083 O O . LEU A 1 144 ? 24.75 19.031 14.172 1 98.56 144 LEU A O 1
ATOM 1087 N N . LYS A 1 145 ? 24.094 19.125 16.25 1 98.25 145 LYS A N 1
ATOM 1088 C CA . LYS A 1 145 ? 25.375 19.641 16.734 1 98.25 145 LYS A CA 1
ATOM 1089 C C . LYS A 1 145 ? 26.422 18.531 16.766 1 98.25 145 LYS A C 1
ATOM 1091 O O . LYS A 1 145 ? 27.594 18.781 16.438 1 98.25 145 LYS A O 1
ATOM 1096 N N . ASP A 1 146 ? 26.047 17.328 17.047 1 98.25 146 ASP A N 1
ATOM 1097 C CA . ASP A 1 146 ? 26.969 16.219 17.312 1 98.25 146 ASP A CA 1
ATOM 1098 C C . ASP A 1 146 ? 27.359 15.508 16.016 1 98.25 146 ASP A C 1
ATOM 1100 O O . ASP A 1 146 ? 28.438 14.914 15.93 1 98.25 146 ASP A O 1
ATOM 1104 N N . ILE A 1 147 ? 26.484 15.539 15.039 1 98.38 147 ILE A N 1
ATOM 1105 C CA . ILE A 1 147 ? 26.688 14.758 13.828 1 98.38 147 ILE A CA 1
ATOM 1106 C C . ILE A 1 147 ? 27.031 15.695 12.664 1 98.38 147 ILE A C 1
ATOM 1108 O O . ILE A 1 147 ? 26.156 16.422 12.18 1 98.38 147 ILE A O 1
ATOM 1112 N N . PRO A 1 148 ? 28.25 15.641 12.258 1 97.94 148 PRO A N 1
ATOM 1113 C CA . PRO A 1 148 ? 28.594 16.453 11.094 1 97.94 148 PRO A CA 1
ATOM 1114 C C . PRO A 1 148 ? 27.844 16.031 9.836 1 97.94 148 PRO A C 1
ATOM 1116 O O . PRO A 1 148 ? 27.484 14.867 9.68 1 97.94 148 PRO A O 1
ATOM 1119 N N . ASN A 1 149 ? 27.609 16.969 8.984 1 98 149 ASN A N 1
ATOM 1120 C CA . ASN A 1 149 ? 26.938 16.703 7.719 1 98 149 ASN A CA 1
ATOM 1121 C C . ASN A 1 149 ? 25.531 16.141 7.934 1 98 149 ASN A C 1
ATOM 1123 O O . ASN A 1 149 ? 25.172 15.133 7.328 1 98 149 ASN A O 1
ATOM 1127 N N . SER A 1 150 ? 24.844 16.719 8.867 1 98.62 150 SER A N 1
ATOM 1128 C CA . SER A 1 150 ? 23.469 16.344 9.156 1 98.62 150 SER A CA 1
ATOM 1129 C C . SER A 1 150 ? 22.5 17.469 8.781 1 98.62 150 SER A C 1
ATOM 1131 O O . SER A 1 150 ? 22.906 18.625 8.664 1 98.62 150 SER A O 1
ATOM 1133 N N . PHE A 1 151 ? 21.297 17.109 8.453 1 98.81 151 PHE A N 1
ATOM 1134 C CA . PHE A 1 151 ? 20.266 18.016 7.977 1 98.81 151 PHE A CA 1
ATOM 1135 C C . PHE A 1 151 ? 18.906 17.672 8.586 1 98.81 151 PHE A C 1
ATOM 1137 O O . PHE A 1 151 ? 18.5 16.516 8.586 1 98.81 151 PHE A O 1
ATOM 1144 N N . TRP A 1 152 ? 18.281 18.688 9.203 1 98.88 152 TRP A N 1
ATOM 1145 C CA . TRP A 1 152 ? 16.938 18.547 9.719 1 98.88 152 TRP A CA 1
ATOM 1146 C C . TRP A 1 152 ? 15.898 18.938 8.672 1 98.88 152 TRP A C 1
ATOM 1148 O O . TRP A 1 152 ? 15.836 20.094 8.266 1 98.88 152 TRP A O 1
ATOM 1158 N N . THR A 1 153 ? 15.078 17.953 8.266 1 98.75 153 THR A N 1
ATOM 1159 C CA . THR A 1 153 ? 14.07 18.234 7.242 1 98.75 153 THR A CA 1
ATOM 1160 C C . THR A 1 153 ? 13 19.172 7.777 1 98.75 153 THR A C 1
ATOM 1162 O O . THR A 1 153 ? 12.477 20 7.035 1 98.75 153 THR A O 1
ATOM 1165 N N . ASN A 1 154 ? 12.625 19.047 9.117 1 98.19 154 ASN A N 1
ATOM 1166 C CA . ASN A 1 154 ? 11.773 20 9.812 1 98.19 154 ASN A CA 1
ATOM 1167 C C . ASN A 1 154 ? 10.422 20.156 9.125 1 98.19 154 ASN A C 1
ATOM 1169 O O . ASN A 1 154 ? 10.047 21.266 8.727 1 98.19 154 ASN A O 1
ATOM 1173 N N . GLN A 1 155 ? 9.625 19.125 9.172 1 96.75 155 GLN A N 1
ATOM 1174 C CA . GLN A 1 155 ? 8.312 19.172 8.523 1 96.75 155 GLN A CA 1
ATOM 1175 C C . GLN A 1 155 ? 7.445 20.281 9.125 1 96.75 155 GLN A C 1
ATOM 1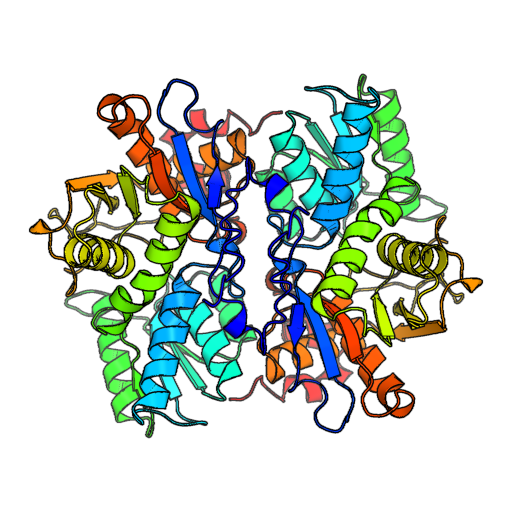177 O O . GLN A 1 155 ? 6.457 20.703 8.508 1 96.75 155 GLN A O 1
ATOM 1182 N N . TYR A 1 156 ? 7.84 20.859 10.242 1 94.94 156 TYR A N 1
ATOM 1183 C CA . TYR A 1 156 ? 7.043 21.844 10.977 1 94.94 156 TYR A CA 1
ATOM 1184 C C . TYR A 1 156 ? 7.324 23.25 10.469 1 94.94 156 TYR A C 1
ATOM 1186 O O . TYR A 1 156 ? 6.504 24.156 10.648 1 94.94 156 TYR A O 1
ATOM 1194 N N . GLY A 1 157 ? 8.461 23.391 9.891 1 96.94 157 GLY A N 1
ATOM 1195 C CA . GLY A 1 157 ? 8.828 24.75 9.562 1 96.94 157 GLY A CA 1
ATOM 1196 C C . GLY A 1 157 ? 9.438 24.891 8.172 1 96.94 157 GLY A C 1
ATOM 1197 O O . GLY A 1 157 ? 9.633 26 7.68 1 96.94 157 GLY A O 1
ATOM 1198 N N . ASN A 1 158 ? 9.719 23.781 7.488 1 98.56 158 ASN A N 1
ATOM 1199 C CA . ASN A 1 158 ? 10.312 23.812 6.156 1 98.56 158 ASN A CA 1
ATOM 1200 C C . ASN A 1 158 ? 9.305 24.266 5.105 1 98.56 158 ASN A C 1
ATOM 1202 O O . ASN A 1 158 ? 8.281 23.609 4.895 1 98.56 158 ASN A O 1
ATOM 1206 N N . LYS A 1 159 ? 9.633 25.312 4.418 1 98.31 159 LYS A N 1
ATOM 1207 C CA . LYS A 1 159 ? 8.711 25.906 3.447 1 98.31 159 LYS A CA 1
ATOM 1208 C C . LYS A 1 159 ? 8.398 24.922 2.318 1 98.31 159 LYS A C 1
ATOM 1210 O O . LYS A 1 159 ? 7.391 25.078 1.622 1 98.31 159 LYS A O 1
ATOM 1215 N N . ASN A 1 160 ? 9.227 23.922 2.141 1 98.75 160 ASN A N 1
ATOM 1216 C CA . ASN A 1 160 ? 9.008 22.922 1.099 1 98.75 160 ASN A CA 1
ATOM 1217 C C . ASN A 1 160 ? 7.887 21.969 1.474 1 98.75 160 ASN A C 1
ATOM 1219 O O . ASN A 1 160 ? 7.383 21.234 0.622 1 98.75 160 ASN A O 1
ATOM 1223 N N . ASN A 1 161 ? 7.488 21.969 2.736 1 98.75 161 ASN A N 1
ATOM 1224 C CA . ASN A 1 161 ? 6.359 21.141 3.152 1 98.75 161 ASN A CA 1
ATOM 1225 C C . ASN A 1 161 ? 5.07 21.562 2.461 1 98.75 161 ASN A C 1
ATOM 1227 O O . ASN A 1 161 ? 4.516 20.812 1.655 1 98.75 161 ASN A O 1
ATOM 1231 N N . PRO A 1 162 ? 4.582 22.828 2.564 1 98.88 162 PRO A N 1
ATOM 1232 C CA . PRO A 1 162 ? 3.391 23.219 1.803 1 98.88 162 PRO A CA 1
ATOM 1233 C C . PRO A 1 162 ? 3.625 23.203 0.294 1 98.88 162 PRO A C 1
ATOM 1235 O O . PRO A 1 162 ? 2.734 22.812 -0.467 1 98.88 162 PRO A O 1
ATOM 1238 N N . LEU A 1 163 ? 4.785 23.531 -0.115 1 98.81 163 LEU A N 1
ATOM 1239 C CA . LEU A 1 163 ? 5.074 23.625 -1.542 1 98.81 163 LEU A CA 1
ATOM 1240 C C . LEU A 1 163 ? 4.949 22.25 -2.213 1 98.81 163 LEU A C 1
ATOM 1242 O O . LEU A 1 163 ? 4.531 22.156 -3.369 1 98.81 163 LEU A O 1
ATOM 1246 N N . ALA A 1 164 ? 5.309 21.203 -1.529 1 98.81 164 ALA A N 1
ATOM 1247 C CA . ALA A 1 164 ? 5.238 19.844 -2.055 1 98.81 164 ALA A CA 1
ATOM 1248 C C . ALA A 1 164 ? 3.824 19.5 -2.527 1 98.81 164 ALA A C 1
ATOM 1250 O O . ALA A 1 164 ? 3.641 18.688 -3.434 1 98.81 164 ALA A O 1
ATOM 1251 N N . HIS A 1 165 ? 2.809 20.156 -1.972 1 98.81 165 HIS A N 1
ATOM 1252 C CA . HIS A 1 165 ? 1.425 19.766 -2.207 1 98.81 165 HIS A CA 1
ATOM 1253 C C . HIS A 1 165 ? 0.783 20.625 -3.291 1 98.81 165 HIS A C 1
ATOM 1255 O O . HIS A 1 165 ? -0.382 20.422 -3.643 1 98.81 165 HIS A O 1
ATOM 1261 N N . HIS A 1 166 ? 1.54 21.547 -3.865 1 98.75 166 HIS A N 1
ATOM 1262 C CA . HIS A 1 166 ? 1.084 22.203 -5.086 1 98.75 166 HIS A CA 1
ATOM 1263 C C . HIS A 1 166 ? 0.848 21.188 -6.199 1 98.75 166 HIS A C 1
ATOM 1265 O O . HIS A 1 166 ? -0.134 21.281 -6.938 1 98.75 166 HIS A O 1
ATOM 1271 N N . LYS A 1 167 ? 1.713 20.188 -6.219 1 98.12 167 LYS A N 1
ATOM 1272 C CA . LYS A 1 167 ? 1.554 19.156 -7.238 1 98.12 167 LYS A CA 1
ATOM 1273 C C . LYS A 1 167 ? 0.317 18.297 -6.969 1 98.12 167 LYS A C 1
ATOM 1275 O O . LYS A 1 167 ? -0.36 17.859 -7.902 1 98.12 167 LYS A O 1
ATOM 1280 N N . THR A 1 168 ? 0.027 18.047 -5.695 1 98.38 168 THR A N 1
ATOM 1281 C CA . THR A 1 168 ? -1.134 17.234 -5.34 1 98.38 168 THR A CA 1
ATOM 1282 C C . THR A 1 168 ? -2.42 17.891 -5.836 1 98.38 168 THR A C 1
ATOM 1284 O O . THR A 1 168 ? -3.238 17.234 -6.496 1 98.38 168 THR A O 1
ATOM 1287 N N . ILE A 1 169 ? -2.551 19.141 -5.531 1 98.62 169 ILE A N 1
ATOM 1288 C CA . ILE A 1 169 ? -3.779 19.828 -5.914 1 98.62 169 ILE A CA 1
ATOM 1289 C C . ILE A 1 169 ? -3.797 20.062 -7.422 1 98.62 169 ILE A C 1
ATOM 1291 O O . ILE A 1 169 ? -4.855 20.031 -8.047 1 98.62 169 ILE A O 1
ATOM 1295 N N . ASP A 1 170 ? -2.678 20.25 -8.062 1 98.25 170 ASP A N 1
ATOM 1296 C CA . ASP A 1 170 ? -2.617 20.344 -9.516 1 98.25 170 ASP A CA 1
ATOM 1297 C C . ASP A 1 170 ? -3.186 19.078 -10.164 1 98.25 170 ASP A C 1
ATOM 1299 O O . ASP A 1 170 ? -3.945 19.172 -11.133 1 98.25 170 ASP A O 1
ATOM 1303 N N . GLU A 1 171 ? -2.805 17.922 -9.672 1 97.94 171 GLU A N 1
ATOM 1304 C CA . GLU A 1 171 ? -3.334 16.656 -10.164 1 97.94 171 GLU A CA 1
ATOM 1305 C C . GLU A 1 171 ? -4.852 16.594 -10.008 1 97.94 171 GLU A C 1
ATOM 1307 O O . GLU A 1 171 ? -5.559 16.172 -10.914 1 97.94 171 GLU A O 1
ATOM 1312 N N . ILE A 1 172 ? -5.324 17.016 -8.836 1 98.5 172 ILE A N 1
ATOM 1313 C CA . ILE A 1 172 ? -6.75 16.984 -8.539 1 98.5 172 ILE A CA 1
ATOM 1314 C C . ILE A 1 172 ? -7.5 17.891 -9.508 1 98.5 172 ILE A C 1
ATOM 1316 O O . ILE A 1 172 ? -8.508 17.484 -10.094 1 98.5 172 ILE A O 1
ATOM 1320 N N . MET A 1 173 ? -6.98 19.141 -9.711 1 98.12 173 MET A N 1
ATOM 1321 C CA . MET A 1 173 ? -7.594 20.109 -10.617 1 98.12 173 MET A CA 1
ATOM 1322 C C . MET A 1 173 ? -7.625 19.562 -12.047 1 98.12 173 MET A C 1
ATOM 1324 O O . MET A 1 173 ? -8.641 19.672 -12.727 1 98.12 173 MET A O 1
ATOM 1328 N N . ARG A 1 174 ? -6.559 18.953 -12.453 1 97 174 ARG A N 1
ATOM 1329 C CA . ARG A 1 174 ? -6.48 18.375 -13.789 1 97 174 ARG A CA 1
ATOM 1330 C C . ARG A 1 174 ? -7.488 17.234 -13.961 1 97 174 ARG A C 1
ATOM 1332 O O . ARG A 1 174 ? -8.219 17.203 -14.945 1 97 174 ARG A O 1
ATOM 1339 N N . ASP A 1 175 ? -7.574 16.375 -13.016 1 97.06 175 ASP A N 1
ATOM 1340 C CA . ASP A 1 175 ? -8.406 15.188 -13.117 1 97.06 175 ASP A CA 1
ATOM 1341 C C . ASP A 1 175 ? -9.891 15.555 -13.164 1 97.06 175 ASP A C 1
ATOM 1343 O O . ASP A 1 175 ? -10.695 14.828 -13.742 1 97.06 175 ASP A O 1
ATOM 1347 N N . LEU A 1 176 ? -10.195 16.688 -12.562 1 97.69 176 LEU A N 1
ATOM 1348 C CA . LEU A 1 176 ? -11.594 17.109 -12.539 1 97.69 176 LEU A CA 1
ATOM 1349 C C . LEU A 1 176 ? -11.805 18.312 -13.445 1 97.69 176 LEU A C 1
ATOM 1351 O O . LEU A 1 176 ? -12.812 19.016 -13.328 1 97.69 176 LEU A O 1
ATOM 1355 N N . SER A 1 177 ? -10.867 18.672 -14.281 1 96.5 177 SER A N 1
ATOM 1356 C CA . SER A 1 177 ? -10.93 19.766 -15.242 1 96.5 177 SER A CA 1
ATOM 1357 C C . SER A 1 177 ? -11.273 21.094 -14.555 1 96.5 177 SER A C 1
ATOM 1359 O O . SER A 1 177 ? -12.125 21.844 -15.039 1 96.5 177 SER A O 1
ATOM 1361 N N . GLY A 1 178 ? -10.773 21.188 -13.383 1 96.62 178 GLY A N 1
ATOM 1362 C CA . GLY A 1 178 ? -10.922 22.422 -12.641 1 96.62 178 GLY A CA 1
ATOM 1363 C C . GLY A 1 178 ? -12.203 22.484 -11.828 1 96.62 178 GLY A C 1
ATOM 1364 O O . GLY A 1 178 ? -12.406 23.422 -11.055 1 96.62 178 GLY A O 1
ATOM 1365 N N . ALA A 1 179 ? -13.031 21.5 -11.945 1 97.31 179 ALA A N 1
ATOM 1366 C CA . ALA A 1 179 ? -14.336 21.516 -11.289 1 97.31 179 ALA A CA 1
ATOM 1367 C C . ALA A 1 179 ? -14.25 20.953 -9.875 1 97.31 179 ALA A C 1
ATOM 1369 O O . ALA A 1 179 ? -14.812 19.891 -9.578 1 97.31 179 ALA A O 1
ATOM 1370 N N . VAL A 1 180 ? -13.57 21.703 -8.992 1 98.69 180 VAL A N 1
ATOM 1371 C CA . VAL A 1 180 ? -13.43 21.359 -7.582 1 98.69 180 VAL A CA 1
ATOM 1372 C C . VAL A 1 180 ? -14.062 22.438 -6.715 1 98.69 180 VAL A C 1
ATOM 1374 O O . VAL A 1 180 ? -13.562 23.562 -6.664 1 98.69 180 VAL A O 1
ATOM 1377 N N . ASP A 1 181 ? -15.125 22.094 -6.055 1 98.81 181 ASP A N 1
ATOM 1378 C CA . ASP A 1 181 ? -15.844 23.094 -5.258 1 98.81 181 ASP A CA 1
ATOM 1379 C C . ASP A 1 181 ? -15.344 23.109 -3.818 1 98.81 181 ASP A C 1
ATOM 1381 O O . ASP A 1 181 ? -15.18 24.172 -3.227 1 98.81 181 ASP A O 1
ATOM 1385 N N . TYR A 1 182 ? -15.102 21.922 -3.252 1 98.88 182 TYR A N 1
ATOM 1386 C CA . TYR A 1 182 ? -14.664 21.812 -1.865 1 98.88 182 TYR A CA 1
ATOM 1387 C C . TYR A 1 182 ? -13.469 20.875 -1.749 1 98.88 182 TYR A C 1
ATOM 1389 O O . TYR A 1 182 ? -13.414 19.844 -2.422 1 98.88 182 TYR A O 1
ATOM 1397 N N . LEU A 1 183 ? -12.555 21.266 -0.97 1 98.94 183 LEU A N 1
ATOM 1398 C CA . LEU A 1 183 ? -11.484 20.406 -0.471 1 98.94 183 LEU A CA 1
ATOM 1399 C C . LEU A 1 183 ? -11.555 20.281 1.047 1 98.94 183 LEU A C 1
ATOM 1401 O O . LEU A 1 183 ? -11.539 21.281 1.762 1 98.94 183 LEU A O 1
ATOM 1405 N N . PHE A 1 184 ? -11.688 19.094 1.516 1 98.94 184 PHE A N 1
ATOM 1406 C CA . PHE A 1 184 ? -11.594 18.828 2.945 1 98.94 184 PHE A CA 1
ATOM 1407 C C . PHE A 1 184 ? -10.227 18.25 3.299 1 98.94 184 PHE A C 1
ATOM 1409 O O . PHE A 1 184 ? -9.797 17.25 2.721 1 98.94 184 PHE A O 1
ATOM 1416 N N . VAL A 1 185 ? -9.531 18.859 4.277 1 98.88 185 VAL A N 1
ATOM 1417 C CA . VAL A 1 185 ? -8.141 18.516 4.52 1 98.88 185 VAL A CA 1
ATOM 1418 C C . VAL A 1 185 ? -7.906 18.312 6.016 1 98.88 185 VAL A C 1
ATOM 1420 O O . VAL A 1 185 ? -8.023 19.25 6.805 1 98.88 185 VAL A O 1
ATOM 1423 N N . SER A 1 186 ? -7.59 17.062 6.348 1 98.69 186 SER A N 1
ATOM 1424 C CA . SER A 1 186 ? -7.117 16.844 7.711 1 98.69 186 SER A CA 1
ATOM 1425 C C . SER A 1 186 ? -5.781 17.547 7.949 1 98.69 186 SER A C 1
ATOM 1427 O O . SER A 1 186 ? -4.91 17.547 7.078 1 98.69 186 SER A O 1
ATOM 1429 N N . THR A 1 187 ? -5.602 18.109 9.195 1 97.81 187 THR A N 1
ATOM 1430 C CA . THR A 1 187 ? -4.453 19 9.328 1 97.81 187 THR A CA 1
ATOM 1431 C C . THR A 1 187 ? -3.695 18.703 10.625 1 97.81 187 THR A C 1
ATOM 1433 O O . THR A 1 187 ? -4.281 18.234 11.602 1 97.81 187 THR A O 1
ATOM 1436 N N . SER A 1 188 ? -2.457 18.875 10.531 1 95.5 188 SER A N 1
ATOM 1437 C CA . SER A 1 188 ? -1.513 18.828 11.641 1 95.5 188 SER A CA 1
ATOM 1438 C C . SER A 1 188 ? -0.45 19.906 11.516 1 95.5 188 SER A C 1
ATOM 1440 O O . SER A 1 188 ? -0.714 21.078 11.797 1 95.5 188 SER A O 1
ATOM 1442 N N . THR A 1 189 ? 0.598 19.656 10.68 1 95.25 189 THR A N 1
ATOM 1443 C CA . THR A 1 189 ? 1.589 20.688 10.398 1 95.25 189 THR A CA 1
ATOM 1444 C C . THR A 1 189 ? 0.984 21.797 9.555 1 95.25 189 THR A C 1
ATOM 1446 O O . THR A 1 189 ? 1.538 22.891 9.469 1 95.25 189 THR A O 1
ATOM 1449 N N . CYS A 1 190 ? -0.021 21.516 8.922 1 98.38 190 CYS A N 1
ATOM 1450 C CA . CYS A 1 190 ? -0.757 22.359 7.992 1 98.38 190 CYS A CA 1
ATOM 1451 C C . CYS A 1 190 ? -0.031 22.469 6.656 1 98.38 190 CYS A C 1
ATOM 1453 O O . CYS A 1 190 ? -0.327 23.359 5.852 1 98.38 190 CYS A O 1
ATOM 1455 N N . GLY A 1 191 ? 0.898 21.594 6.414 1 98.5 191 GLY A N 1
ATOM 1456 C CA . GLY A 1 191 ? 1.585 21.578 5.133 1 98.5 191 GLY A CA 1
ATOM 1457 C C . GLY A 1 191 ? 0.654 21.344 3.959 1 98.5 191 GLY A C 1
ATOM 1458 O O . GLY A 1 191 ? 0.621 22.125 3.014 1 98.5 191 GLY A O 1
ATOM 1459 N N . THR A 1 192 ? -0.131 20.297 4.008 1 98.75 192 THR A N 1
ATOM 1460 C CA . THR A 1 192 ? -1.074 19.969 2.941 1 98.75 192 THR A CA 1
ATOM 1461 C C . THR A 1 192 ? -2.133 21.062 2.811 1 98.75 192 THR A C 1
ATOM 1463 O O . THR A 1 192 ? -2.414 21.531 1.705 1 98.75 192 THR A O 1
ATOM 1466 N N . LEU A 1 193 ? -2.639 21.516 3.932 1 98.88 193 LEU A N 1
ATOM 1467 C CA . LEU A 1 193 ? -3.691 22.531 3.979 1 98.88 193 LEU A CA 1
ATOM 1468 C C . LEU A 1 193 ? -3.24 23.812 3.293 1 98.88 193 LEU A C 1
ATOM 1470 O O . LEU A 1 193 ? -3.926 24.312 2.4 1 98.88 193 LEU A O 1
ATOM 1474 N N . MET A 1 194 ? -2.129 24.234 3.686 1 98.88 194 MET A N 1
ATOM 1475 C CA . MET A 1 194 ? -1.672 25.531 3.186 1 98.88 194 MET A CA 1
ATOM 1476 C C . MET A 1 194 ? -1.094 25.406 1.78 1 98.88 194 MET A C 1
ATOM 1478 O O . MET A 1 194 ? -1.146 26.344 0.991 1 98.88 194 MET A O 1
ATOM 1482 N N . GLY A 1 195 ? -0.547 24.172 1.45 1 98.88 195 GLY A N 1
ATOM 1483 C CA . GLY A 1 195 ? -0.202 23.938 0.059 1 98.88 195 GLY A CA 1
ATOM 1484 C C . GLY A 1 195 ? -1.375 24.109 -0.887 1 98.88 195 GLY A C 1
ATOM 1485 O O . GLY A 1 195 ? -1.243 24.734 -1.938 1 98.88 195 GLY A O 1
ATOM 1486 N N . TYR A 1 196 ? -2.475 23.562 -0.522 1 98.81 196 TYR A N 1
ATOM 1487 C CA . TYR A 1 196 ? -3.691 23.703 -1.314 1 98.81 196 TYR A CA 1
ATOM 1488 C C . TYR A 1 196 ? -4.164 25.156 -1.34 1 98.81 196 TYR A C 1
ATOM 1490 O O . TYR A 1 196 ? -4.434 25.703 -2.408 1 98.81 196 TYR A O 1
ATOM 1498 N N . ALA A 1 197 ? -4.219 25.766 -0.17 1 98.81 197 ALA A N 1
ATOM 1499 C CA . ALA A 1 197 ? -4.746 27.125 -0.057 1 98.81 197 ALA A CA 1
ATOM 1500 C C . ALA A 1 197 ? -3.914 28.109 -0.878 1 98.81 197 ALA A C 1
ATOM 1502 O O . ALA A 1 197 ? -4.461 28.953 -1.582 1 98.81 197 ALA A O 1
ATOM 1503 N N . ASP A 1 198 ? -2.645 28 -0.792 1 98.75 198 ASP A N 1
ATOM 1504 C CA . ASP A 1 198 ? -1.75 28.875 -1.532 1 98.75 198 ASP A CA 1
ATOM 1505 C C . ASP A 1 198 ? -1.917 28.688 -3.039 1 98.75 198 ASP A C 1
ATOM 1507 O O . ASP A 1 198 ? -1.988 29.672 -3.785 1 98.75 198 ASP A O 1
ATOM 1511 N N . TYR A 1 199 ? -1.92 27.438 -3.479 1 98.75 199 TYR A N 1
ATOM 1512 C CA . TYR A 1 199 ? -2.111 27.141 -4.891 1 98.75 199 TYR A CA 1
ATOM 1513 C C . TYR A 1 199 ? -3.41 27.734 -5.41 1 98.75 199 TYR A C 1
ATOM 1515 O O . TYR A 1 199 ? -3.438 28.328 -6.492 1 98.75 199 TYR A O 1
ATOM 1523 N N . ILE A 1 200 ? -4.457 27.609 -4.684 1 98.56 200 ILE A N 1
ATOM 1524 C CA . ILE A 1 200 ? -5.773 28.094 -5.066 1 98.56 200 ILE A CA 1
ATOM 1525 C C . ILE A 1 200 ? -5.742 29.625 -5.184 1 98.56 200 ILE A C 1
ATOM 1527 O O . ILE A 1 200 ? -6.238 30.188 -6.164 1 98.56 200 ILE A O 1
ATOM 1531 N N . ALA A 1 201 ? -5.184 30.266 -4.199 1 98.25 201 ALA A N 1
ATOM 1532 C CA . ALA A 1 201 ? -5.074 31.719 -4.203 1 98.25 201 ALA A CA 1
ATOM 1533 C C . ALA A 1 201 ? -4.246 32.219 -5.391 1 98.25 201 ALA A C 1
ATOM 1535 O O . ALA A 1 201 ? -4.641 33.156 -6.094 1 98.25 201 ALA A O 1
ATOM 1536 N N . GLU A 1 202 ? -3.125 31.562 -5.656 1 98.25 202 GLU A N 1
ATOM 1537 C CA . GLU A 1 202 ? -2.191 31.953 -6.707 1 98.25 202 GLU A CA 1
ATOM 1538 C C . GLU A 1 202 ? -2.82 31.781 -8.086 1 98.25 202 GLU A C 1
ATOM 1540 O O . GLU A 1 202 ? -2.492 32.531 -9.016 1 98.25 202 GLU A O 1
ATOM 1545 N N . ASN A 1 203 ? -3.713 30.859 -8.203 1 97.88 203 ASN A N 1
ATOM 1546 C CA . ASN A 1 203 ? -4.297 30.578 -9.508 1 97.88 203 ASN A CA 1
ATOM 1547 C C . ASN A 1 203 ? -5.73 31.094 -9.609 1 97.88 203 ASN A C 1
ATOM 1549 O O . ASN A 1 203 ? -6.418 30.844 -10.594 1 97.88 203 ASN A O 1
ATOM 1553 N N . HIS A 1 204 ? -6.227 31.75 -8.562 1 97 204 HIS A N 1
ATOM 1554 C CA . HIS A 1 204 ? -7.516 32.438 -8.508 1 97 204 HIS A CA 1
ATOM 1555 C C . HIS A 1 204 ? -8.664 31.453 -8.703 1 97 204 HIS A C 1
ATOM 1557 O O . HIS A 1 204 ? -9.602 31.719 -9.461 1 97 204 HIS A O 1
ATOM 1563 N N . HIS A 1 205 ? -8.422 30.281 -8.125 1 97.62 205 HIS A N 1
ATOM 1564 C CA . HIS A 1 205 ? -9.516 29.312 -8.109 1 97.62 205 HIS A CA 1
ATOM 1565 C C . HIS A 1 205 ? -10.562 29.672 -7.062 1 97.62 205 HIS A C 1
ATOM 1567 O O . HIS A 1 205 ? -10.266 30.391 -6.102 1 97.62 205 HIS A O 1
ATOM 1573 N N . ARG A 1 206 ? -11.789 29.172 -7.227 1 97.12 206 ARG A N 1
ATOM 1574 C CA . ARG A 1 206 ? -12.883 29.484 -6.312 1 97.12 206 ARG A CA 1
ATOM 1575 C C . ARG A 1 206 ? -13.102 28.359 -5.316 1 97.12 206 ARG A C 1
ATOM 1577 O O . ARG A 1 206 ? -13.992 28.438 -4.473 1 97.12 206 ARG A O 1
ATOM 1584 N N . THR A 1 207 ? -12.305 27.359 -5.375 1 98.75 207 THR A N 1
ATOM 1585 C CA . THR A 1 207 ? -12.414 26.188 -4.52 1 98.75 207 THR A CA 1
ATOM 1586 C C . THR A 1 207 ? -12.375 26.578 -3.047 1 98.75 207 THR A C 1
ATOM 1588 O O . THR A 1 207 ? -11.531 27.375 -2.639 1 98.75 207 THR A O 1
ATOM 1591 N N . LYS A 1 208 ? -13.297 26.062 -2.256 1 98.75 208 LYS A N 1
ATOM 1592 C CA . LYS A 1 208 ? -13.32 26.281 -0.812 1 98.75 208 LYS A CA 1
ATOM 1593 C C . LYS A 1 208 ? -12.539 25.188 -0.085 1 98.75 208 LYS A C 1
ATOM 1595 O O . LYS A 1 208 ? -12.742 24 -0.343 1 98.75 208 LYS A O 1
ATOM 1600 N N . VAL A 1 209 ? -11.641 25.578 0.761 1 98.81 209 VAL A N 1
ATOM 1601 C CA . VAL A 1 209 ? -10.844 24.641 1.548 1 98.81 209 VAL A CA 1
ATOM 1602 C C . VAL A 1 209 ? -11.344 24.609 2.988 1 98.81 209 VAL A C 1
ATOM 1604 O O . VAL A 1 209 ? -11.414 25.656 3.646 1 98.81 209 VAL A O 1
ATOM 1607 N N . ILE A 1 210 ? -11.695 23.484 3.465 1 98.88 210 ILE A N 1
ATOM 1608 C CA . ILE A 1 210 ? -12.156 23.297 4.84 1 98.88 210 ILE A CA 1
ATOM 1609 C C . ILE A 1 210 ? -11.156 22.422 5.602 1 98.88 210 ILE A C 1
ATOM 1611 O O . ILE A 1 210 ? -10.898 21.281 5.211 1 98.88 210 ILE A O 1
ATOM 1615 N N . ALA A 1 211 ? -10.617 22.938 6.66 1 98.88 211 ALA A N 1
ATOM 1616 C CA . ALA A 1 211 ? -9.695 22.188 7.512 1 98.88 211 ALA A CA 1
ATOM 1617 C C . ALA A 1 211 ? -10.453 21.25 8.438 1 98.88 211 ALA A C 1
ATOM 1619 O O . ALA A 1 211 ? -11.508 21.609 8.977 1 98.88 211 ALA A O 1
ATOM 1620 N N . VAL A 1 212 ? -9.961 20.078 8.562 1 98.94 212 VAL A N 1
ATOM 1621 C CA . VAL A 1 212 ? -10.461 19.125 9.555 1 98.94 212 VAL A CA 1
ATOM 1622 C C . VAL A 1 212 ? -9.398 18.891 10.625 1 98.94 212 VAL A C 1
ATOM 1624 O O . VAL A 1 212 ? -8.32 18.359 10.344 1 98.94 212 VAL A O 1
ATOM 1627 N N . ASP A 1 213 ? -9.695 19.266 11.805 1 98.56 213 ASP A N 1
ATOM 1628 C CA . ASP A 1 213 ? -8.766 19.203 12.93 1 98.56 213 ASP A CA 1
ATOM 1629 C C . ASP A 1 213 ? -9.297 18.297 14.031 1 98.56 213 ASP A C 1
ATOM 1631 O O . ASP A 1 213 ? -10.453 17.875 13.992 1 98.56 213 ASP A O 1
ATOM 1635 N N . ALA A 1 214 ? -8.406 17.953 14.922 1 98.06 214 ALA A N 1
ATOM 1636 C CA . ALA A 1 214 ? -8.789 17.047 16.016 1 98.06 214 ALA A CA 1
ATOM 1637 C C . ALA A 1 214 ? -9.219 17.844 17.25 1 98.06 214 ALA A C 1
ATOM 1639 O O . ALA A 1 214 ? -8.633 18.875 17.562 1 98.06 214 ALA A O 1
ATOM 1640 N N . LEU A 1 215 ? -10.281 17.328 17.906 1 97.56 215 LEU A N 1
ATOM 1641 C CA . LEU A 1 215 ? -10.5 17.812 19.266 1 97.56 215 LEU A CA 1
ATOM 1642 C C . LEU A 1 215 ? -9.25 17.609 20.109 1 97.56 215 LEU A C 1
ATOM 1644 O O . LEU A 1 215 ? -8.648 16.547 20.109 1 97.56 215 LEU A O 1
ATOM 1648 N N . GLY A 1 216 ? -8.805 18.688 20.812 1 95.5 216 GLY A N 1
ATOM 1649 C CA . GLY A 1 216 ? -7.566 18.656 21.562 1 95.5 216 GLY A CA 1
ATOM 1650 C C . GLY A 1 216 ? -6.41 19.344 20.859 1 95.5 216 GLY A C 1
ATOM 1651 O O . GLY A 1 216 ? -5.348 19.547 21.438 1 95.5 216 GLY A O 1
ATOM 1652 N N . SER A 1 217 ? -6.617 19.609 19.578 1 95.75 217 SER A N 1
ATOM 1653 C CA . SER A 1 217 ? -5.652 20.375 18.812 1 95.75 217 SER A CA 1
ATOM 1654 C C . SER A 1 217 ? -5.777 21.875 19.094 1 95.75 217 SER A C 1
ATOM 1656 O O . SER A 1 217 ? -6.875 22.375 19.328 1 95.75 217 SER A O 1
ATOM 1658 N N . VAL A 1 218 ? -4.695 22.641 18.953 1 95.06 218 VAL A N 1
ATOM 1659 C CA . VAL A 1 218 ? -4.719 24.062 19.297 1 95.06 218 VAL A CA 1
ATOM 1660 C C . VAL A 1 218 ? -4.684 24.906 18.016 1 95.06 218 VAL A C 1
ATOM 1662 O O . VAL A 1 218 ? -4.703 26.125 18.078 1 95.06 218 VAL A O 1
ATOM 1665 N N . LEU A 1 219 ? -4.648 24.297 16.875 1 96.81 219 LEU A N 1
ATOM 1666 C CA . LEU A 1 219 ? -4.414 24.984 15.602 1 96.81 219 LEU A CA 1
ATOM 1667 C C . LEU A 1 219 ? -5.449 26.078 15.375 1 96.81 219 LEU A C 1
ATOM 1669 O O . LEU A 1 219 ? -5.117 27.156 14.875 1 96.81 219 LEU A O 1
ATOM 1673 N N . PHE A 1 220 ? -6.633 25.812 15.719 1 97.5 220 PHE A N 1
ATOM 1674 C CA . PHE A 1 220 ? -7.723 26.75 15.492 1 97.5 220 PHE A CA 1
ATOM 1675 C C . PHE A 1 220 ? -8.367 27.172 16.812 1 97.5 220 PHE A C 1
ATOM 1677 O O . PHE A 1 220 ? -9.578 27.406 16.875 1 97.5 220 PHE A O 1
ATOM 1684 N N . GLY A 1 221 ? -7.543 27.109 17.797 1 94.44 221 GLY A N 1
ATOM 1685 C CA . GLY A 1 221 ? -8 27.469 19.125 1 94.44 221 GLY A CA 1
ATOM 1686 C C . GLY A 1 221 ? -8.367 26.266 19.969 1 94.44 221 GLY A C 1
ATOM 1687 O O . GLY A 1 221 ? -8.258 25.125 19.516 1 94.44 221 GLY A O 1
ATOM 1688 N N . GLY A 1 222 ? -8.633 26.484 21.219 1 91.19 222 GLY A N 1
ATOM 1689 C CA . GLY A 1 222 ? -8.969 25.422 22.156 1 91.19 222 GLY A CA 1
ATOM 1690 C C . GLY A 1 222 ? -7.812 25.016 23.047 1 91.19 222 GLY A C 1
ATOM 1691 O O . GLY A 1 222 ? -6.684 25.469 22.844 1 91.19 222 GLY A O 1
ATOM 1692 N N . ARG A 1 223 ? -8.117 24.188 23.984 1 90.44 223 ARG A N 1
ATOM 1693 C CA . ARG A 1 223 ? -7.125 23.719 24.938 1 90.44 223 ARG A CA 1
ATOM 1694 C C . ARG A 1 223 ? -6.488 22.422 24.469 1 90.44 223 ARG A C 1
ATOM 1696 O O . ARG A 1 223 ? -7.176 21.531 23.938 1 90.44 223 ARG A O 1
ATOM 1703 N N . PRO A 1 224 ? -5.195 22.359 24.578 1 90.81 224 PRO A N 1
ATOM 1704 C CA . PRO A 1 224 ? -4.547 21.094 24.219 1 90.81 224 PRO A CA 1
ATOM 1705 C C . PRO A 1 224 ? -5.074 19.922 25.031 1 90.81 224 PRO A C 1
ATOM 1707 O O . PRO A 1 224 ? -5.348 20.062 26.234 1 90.81 224 PRO A O 1
ATOM 1710 N N . ALA A 1 225 ? -5.328 18.844 24.438 1 91.62 225 ALA A N 1
ATOM 1711 C CA . ALA A 1 225 ? -5.762 17.609 25.078 1 91.62 225 ALA A CA 1
ATOM 1712 C C . ALA A 1 225 ? -5.215 16.375 24.359 1 91.62 225 ALA A C 1
ATOM 1714 O O . ALA A 1 225 ? -4.859 16.453 23.172 1 91.62 225 ALA A O 1
ATOM 1715 N N . PRO A 1 226 ? -5.133 15.266 25.047 1 89.31 226 PRO A N 1
ATOM 1716 C CA . PRO A 1 226 ? -4.625 14.047 24.422 1 89.31 226 PRO A CA 1
ATOM 1717 C C . PRO A 1 226 ? -5.465 13.594 23.219 1 89.31 226 PRO A C 1
ATOM 1719 O O . PRO A 1 226 ? -6.684 13.766 23.219 1 89.31 226 PRO A O 1
ATOM 1722 N N . ARG A 1 227 ? -4.801 13.086 22.266 1 92.31 227 ARG A N 1
ATOM 1723 C CA . ARG A 1 227 ? -5.391 12.508 21.062 1 92.31 227 ARG A CA 1
ATOM 1724 C C . ARG A 1 227 ? -4.914 11.07 20.859 1 92.31 227 ARG A C 1
ATOM 1726 O O . ARG A 1 227 ? -3.711 10.805 20.844 1 92.31 227 ARG A O 1
ATOM 1733 N N . LEU A 1 228 ? -5.82 10.172 20.625 1 92.94 228 LEU A N 1
ATOM 1734 C CA . LEU A 1 228 ? -5.453 8.766 20.5 1 92.94 228 LEU A CA 1
ATOM 1735 C C . LEU A 1 228 ? -5.176 8.398 19.047 1 92.94 228 LEU A C 1
ATOM 1737 O O . LEU A 1 228 ? -4.395 7.492 18.766 1 92.94 228 LEU A O 1
ATOM 1741 N N . ILE A 1 229 ? -5.906 9.07 18.141 1 93.38 229 ILE A N 1
ATOM 1742 C CA . ILE A 1 229 ? -5.723 8.812 16.719 1 93.38 229 ILE A CA 1
ATOM 1743 C C . ILE A 1 229 ? -4.598 9.688 16.172 1 93.38 229 ILE A C 1
ATOM 1745 O O . ILE A 1 229 ? -4.668 10.914 16.25 1 93.38 229 ILE A O 1
ATOM 1749 N N . PRO A 1 230 ? -3.57 9.086 15.602 1 87.69 230 PRO A N 1
ATOM 1750 C CA . PRO A 1 230 ? -2.426 9.852 15.109 1 87.69 230 PRO A CA 1
ATOM 1751 C C . PRO A 1 230 ? -2.684 10.477 13.742 1 87.69 230 PRO A C 1
ATOM 1753 O O . PRO A 1 230 ? -3.689 10.172 13.094 1 87.69 230 PRO A O 1
ATOM 1756 N N . GLY A 1 231 ? -1.79 11.422 13.305 1 86.88 231 GLY A N 1
ATOM 1757 C CA . GLY A 1 231 ? -1.737 11.883 11.93 1 86.88 231 GLY A CA 1
ATOM 1758 C C . GLY A 1 231 ? -2.412 13.227 11.719 1 86.88 231 GLY A C 1
ATOM 1759 O O . GLY A 1 231 ? -2.301 13.828 10.648 1 86.88 231 GLY A O 1
ATOM 1760 N N . HIS A 1 232 ? -3.16 13.609 12.789 1 92.88 232 HIS A N 1
ATOM 1761 C CA . HIS A 1 232 ? -3.781 14.93 12.688 1 92.88 232 HIS A CA 1
ATOM 1762 C C . HIS A 1 232 ? -3.891 15.586 14.062 1 92.88 232 HIS A C 1
ATOM 1764 O O . HIS A 1 232 ? -3.666 14.938 15.086 1 92.88 232 HIS A O 1
ATOM 1770 N N . GLY A 1 233 ? -4.074 16.891 14.039 1 93.94 233 GLY A N 1
ATOM 1771 C CA . GLY A 1 233 ? -4.047 17.672 15.266 1 93.94 233 GLY A CA 1
ATOM 1772 C C . GLY A 1 233 ? -2.645 18.078 15.68 1 93.94 233 GLY A C 1
ATOM 1773 O O . GLY A 1 233 ? -1.663 17.469 15.266 1 93.94 233 GLY A O 1
ATOM 1774 N N . ALA A 1 234 ? -2.621 19.109 16.469 1 91.88 234 ALA A N 1
ATOM 1775 C CA . ALA A 1 234 ? -1.323 19.594 16.922 1 91.88 234 ALA A CA 1
ATOM 1776 C C . ALA A 1 234 ? -1.418 20.203 18.312 1 91.88 234 ALA A C 1
ATOM 1778 O O . ALA A 1 234 ? -2.428 20.812 18.672 1 91.88 234 ALA A O 1
ATOM 1779 N N . GLY A 1 235 ? -0.326 20.016 19.047 1 88.44 235 GLY A N 1
ATOM 1780 C CA . GLY A 1 235 ? -0.235 20.609 20.359 1 88.44 235 GLY A CA 1
ATOM 1781 C C . GLY A 1 235 ? 0.407 21.984 20.359 1 88.44 235 GLY A C 1
ATOM 1782 O O . GLY A 1 235 ? 0.485 22.641 21.391 1 88.44 235 GLY A O 1
ATOM 1783 N N . VAL A 1 236 ? 0.91 22.375 19.25 1 88.12 236 VAL A N 1
ATOM 1784 C CA . VAL A 1 236 ? 1.52 23.688 19.062 1 88.12 236 VAL A CA 1
ATOM 1785 C C . VAL A 1 236 ? 0.984 24.312 17.781 1 88.12 236 VAL A C 1
ATOM 1787 O O . VAL A 1 236 ? 0.569 23.609 16.859 1 88.12 236 VAL A O 1
ATOM 1790 N N . GLN A 1 237 ? 1.055 25.609 17.766 1 93.75 237 GLN A N 1
ATOM 1791 C CA . GLN A 1 237 ? 0.565 26.328 16.594 1 93.75 237 GLN A CA 1
ATOM 1792 C C . GLN A 1 237 ? 1.445 26.062 15.383 1 93.75 237 GLN A C 1
ATOM 1794 O O . GLN A 1 237 ? 2.666 25.938 15.508 1 93.75 237 GLN A O 1
ATOM 1799 N N . SER A 1 238 ? 0.847 26.062 14.242 1 96.25 238 SER A N 1
ATOM 1800 C CA . SER A 1 238 ? 1.557 25.812 12.992 1 96.25 238 SER A CA 1
ATOM 1801 C C . SER A 1 238 ? 2.246 27.078 12.492 1 96.25 238 SER A C 1
ATOM 1803 O O . SER A 1 238 ? 1.679 28.172 12.57 1 96.25 238 SER A O 1
ATOM 1805 N N . GLN A 1 239 ? 3.404 26.922 11.914 1 96.19 239 GLN A N 1
ATOM 1806 C CA . GLN A 1 239 ? 4.125 28.047 11.32 1 96.19 239 GLN A CA 1
ATOM 1807 C C . GLN A 1 239 ? 3.572 28.375 9.938 1 96.19 239 GLN A C 1
ATOM 1809 O O . GLN A 1 239 ? 3.875 29.438 9.391 1 96.19 239 GLN A O 1
ATOM 1814 N N . PHE A 1 240 ? 2.719 27.469 9.406 1 98.31 240 PHE A N 1
ATOM 1815 C CA . PHE A 1 240 ? 2.26 27.625 8.031 1 98.31 240 PHE A CA 1
ATOM 1816 C C . PHE A 1 240 ? 0.851 28.219 7.996 1 98.31 240 PHE A C 1
ATOM 1818 O O . PHE A 1 240 ? 0.455 28.828 7.008 1 98.31 240 PHE A O 1
ATOM 1825 N N . LEU A 1 241 ? 0.081 28.078 9.031 1 98.44 241 LEU A N 1
ATOM 1826 C CA . LEU A 1 241 ? -1.363 28.281 8.992 1 98.44 241 LEU A CA 1
ATOM 1827 C C . LEU A 1 241 ? -1.704 29.75 8.773 1 98.44 241 LEU A C 1
ATOM 1829 O O . LEU A 1 241 ? -1.252 30.609 9.531 1 98.44 241 LEU A O 1
ATOM 1833 N N . ASP A 1 242 ? -2.404 30 7.758 1 98.25 242 ASP A N 1
ATOM 1834 C CA . ASP A 1 242 ? -3.09 31.25 7.488 1 98.25 242 ASP A CA 1
ATOM 1835 C C . ASP A 1 242 ? -4.594 31.047 7.348 1 98.25 242 ASP A C 1
ATOM 1837 O O . ASP A 1 242 ? -5.086 30.719 6.266 1 98.25 242 ASP A O 1
ATOM 1841 N N . SER A 1 243 ? -5.293 31.297 8.406 1 97.19 243 SER A N 1
ATOM 1842 C CA . SER A 1 243 ? -6.711 30.969 8.477 1 97.19 243 SER A CA 1
ATOM 1843 C C . SER A 1 243 ? -7.527 31.812 7.504 1 97.19 243 SER A C 1
ATOM 1845 O O . SER A 1 243 ? -8.648 31.453 7.148 1 97.19 243 SER A O 1
ATOM 1847 N N . ASP A 1 244 ? -6.988 32.906 7.078 1 97.44 244 ASP A N 1
ATOM 1848 C CA . ASP A 1 244 ? -7.703 33.781 6.164 1 97.44 244 ASP A CA 1
ATOM 1849 C C . ASP A 1 244 ? -7.785 33.188 4.766 1 97.44 244 ASP A C 1
ATOM 1851 O O . ASP A 1 244 ? -8.586 33.625 3.936 1 97.44 244 ASP A O 1
ATOM 1855 N N . LYS A 1 245 ? -6.98 32.156 4.535 1 98.06 245 LYS A N 1
ATOM 1856 C CA . LYS A 1 245 ? -6.906 31.578 3.191 1 98.06 245 LYS A CA 1
ATOM 1857 C C . LYS A 1 245 ? -7.801 30.344 3.066 1 98.06 245 LYS A C 1
ATOM 1859 O O . LYS A 1 245 ? -7.859 29.719 2.006 1 98.06 245 LYS A O 1
ATOM 1864 N N . ILE A 1 246 ? -8.469 30 4.141 1 98.38 246 ILE A N 1
ATOM 1865 C CA . ILE A 1 246 ? -9.344 28.844 4.078 1 98.38 246 ILE A CA 1
ATOM 1866 C C . ILE A 1 246 ? -10.773 29.25 4.445 1 98.38 246 ILE A C 1
ATOM 1868 O O . ILE A 1 246 ? -10.992 30.328 4.992 1 98.38 246 ILE A O 1
ATOM 1872 N N . GLU A 1 247 ? -11.711 28.422 4.121 1 98.12 247 GLU A N 1
ATOM 1873 C CA . GLU A 1 247 ? -13.125 28.719 4.332 1 98.12 247 GLU A CA 1
ATOM 1874 C C . GLU A 1 247 ? -13.516 28.547 5.797 1 98.12 247 GLU A C 1
ATOM 1876 O O . GLU A 1 247 ? -14.375 29.281 6.301 1 98.12 247 GLU A O 1
ATOM 1881 N N . GLY A 1 248 ? -12.945 27.578 6.43 1 98.19 248 GLY A N 1
ATOM 1882 C CA . GLY A 1 248 ? -13.234 27.266 7.824 1 98.19 248 GLY A CA 1
ATOM 1883 C C . GLY A 1 248 ? -12.633 25.953 8.289 1 98.19 248 GLY A C 1
ATOM 1884 O O . GLY A 1 248 ? -11.719 25.422 7.652 1 98.19 248 GLY A O 1
ATOM 1885 N N . HIS A 1 249 ? -13.078 25.562 9.508 1 98.62 249 HIS A N 1
ATOM 1886 C CA . HIS A 1 249 ? -12.555 24.328 10.062 1 98.62 249 HIS A CA 1
ATOM 1887 C C . HIS A 1 249 ? -13.648 23.547 10.797 1 98.62 249 HIS A C 1
ATOM 1889 O O . HIS A 1 249 ? -14.656 24.125 11.203 1 98.62 249 HIS A O 1
ATOM 1895 N N . ILE A 1 250 ? -13.508 22.281 10.852 1 98.62 250 ILE A N 1
ATOM 1896 C CA . ILE A 1 250 ? -14.352 21.375 11.625 1 98.62 250 ILE A CA 1
ATOM 1897 C C . ILE A 1 250 ? -13.484 20.516 12.547 1 98.62 250 ILE A C 1
ATOM 1899 O O . ILE A 1 250 ? -12.477 19.953 12.109 1 98.62 250 ILE A O 1
ATOM 1903 N N . LYS A 1 251 ? -13.82 20.391 13.789 1 98.38 251 LYS A N 1
ATOM 1904 C CA . LYS A 1 251 ? -13.102 19.516 14.711 1 98.38 251 LYS A CA 1
ATOM 1905 C C . LYS A 1 251 ? -13.797 18.172 14.852 1 98.38 251 LYS A C 1
ATOM 1907 O O . LYS A 1 251 ? -15.031 18.109 14.875 1 98.38 251 LYS A O 1
ATOM 1912 N N . VAL A 1 252 ? -13.008 17.156 14.945 1 98.5 252 VAL A N 1
ATOM 1913 C CA . VAL A 1 252 ? -13.547 15.812 15.078 1 98.5 252 VAL A CA 1
ATOM 1914 C C . VAL A 1 252 ? -12.914 15.117 16.281 1 98.5 252 VAL A C 1
ATOM 1916 O O . VAL A 1 252 ? -11.766 15.406 16.641 1 98.5 252 VAL A O 1
ATOM 1919 N N . SER A 1 253 ? -13.625 14.203 16.906 1 97.69 253 SER A N 1
ATOM 1920 C CA . SER A 1 253 ? -13.117 13.383 18 1 97.69 253 SER A CA 1
ATOM 1921 C C . SER A 1 253 ? -12.43 12.133 17.469 1 97.69 253 SER A C 1
ATOM 1923 O O . SER A 1 253 ? -12.539 11.805 16.281 1 97.69 253 SER A O 1
ATOM 1925 N N . ASP A 1 254 ? -11.742 11.492 18.406 1 97.69 254 ASP A N 1
ATOM 1926 C CA . ASP A 1 254 ? -11.141 10.203 18.047 1 97.69 254 ASP A CA 1
ATOM 1927 C C . ASP A 1 254 ? -12.203 9.219 17.578 1 97.69 254 ASP A C 1
ATOM 1929 O O . ASP A 1 254 ? -11.992 8.492 16.594 1 97.69 254 ASP A O 1
ATOM 1933 N N . LEU A 1 255 ? -13.305 9.242 18.234 1 97.12 255 LEU A N 1
ATOM 1934 C CA . LEU A 1 255 ? -14.375 8.32 17.875 1 97.12 255 LEU A CA 1
ATOM 1935 C C . LEU A 1 255 ? -14.938 8.664 16.484 1 97.12 255 LEU A C 1
ATOM 1937 O O . LEU A 1 255 ? -15.297 7.77 15.727 1 97.12 255 LEU A O 1
ATOM 1941 N N . ASP A 1 256 ? -15.016 9.945 16.172 1 97.62 256 ASP A N 1
ATOM 1942 C CA . ASP A 1 256 ? -15.422 10.359 14.828 1 97.62 256 ASP A CA 1
ATOM 1943 C C . ASP A 1 256 ? -14.508 9.742 13.766 1 97.62 256 ASP A C 1
ATOM 1945 O O . ASP A 1 256 ? -14.984 9.273 12.734 1 97.62 256 ASP A O 1
ATOM 1949 N N . CYS A 1 257 ? -13.219 9.758 14.031 1 98.25 257 CYS A N 1
ATOM 1950 C CA . CYS A 1 257 ? -12.25 9.203 13.094 1 98.25 257 CYS A CA 1
ATOM 1951 C C . CYS A 1 257 ? -12.508 7.719 12.859 1 98.25 257 CYS A C 1
ATOM 1953 O O . CYS A 1 257 ? -12.508 7.254 11.719 1 98.25 257 CYS A O 1
ATOM 1955 N N . ILE A 1 258 ? -12.742 7.031 13.977 1 97.38 258 ILE A N 1
ATOM 1956 C CA . ILE A 1 258 ? -12.977 5.594 13.914 1 97.38 258 ILE A CA 1
ATOM 1957 C C . ILE A 1 258 ? -14.242 5.312 13.109 1 97.38 258 ILE A C 1
ATOM 1959 O O . ILE A 1 258 ? -14.227 4.484 12.195 1 97.38 258 ILE A O 1
ATOM 1963 N N . LYS A 1 259 ? -15.328 6.051 13.367 1 96.88 259 LYS A N 1
ATOM 1964 C CA . LYS A 1 259 ? -16.594 5.867 12.664 1 96.88 259 LYS A CA 1
ATOM 1965 C C . LYS A 1 259 ? -16.438 6.156 11.172 1 96.88 259 LYS A C 1
ATOM 1967 O O . LYS A 1 259 ? -17 5.438 10.336 1 96.88 259 LYS A O 1
ATOM 1972 N N . GLY A 1 260 ? -15.695 7.191 10.883 1 97.81 260 GLY A N 1
ATOM 1973 C CA . GLY A 1 260 ? -15.453 7.52 9.484 1 97.81 260 GLY A CA 1
ATOM 1974 C C . GLY A 1 260 ? -14.672 6.449 8.75 1 97.81 260 GLY A C 1
ATOM 1975 O O . GLY A 1 260 ? -14.977 6.133 7.598 1 97.81 260 GLY A O 1
ATOM 1976 N N . CYS A 1 261 ? -13.68 5.895 9.383 1 97.56 261 CYS A N 1
ATOM 1977 C CA . CYS A 1 261 ? -12.891 4.816 8.789 1 97.56 261 CYS A CA 1
ATOM 1978 C C . CYS A 1 261 ? -13.773 3.615 8.461 1 97.56 261 CYS A C 1
ATOM 1980 O O . CYS A 1 261 ? -13.711 3.078 7.355 1 97.56 261 CYS A O 1
ATOM 1982 N N . TRP A 1 262 ? -14.57 3.256 9.414 1 96.25 262 TRP A N 1
ATOM 1983 C CA . TRP A 1 262 ? -15.422 2.084 9.234 1 96.25 262 TRP A CA 1
ATOM 1984 C C . TRP A 1 262 ? -16.484 2.342 8.172 1 96.25 262 TRP A C 1
ATOM 1986 O O . TRP A 1 262 ? -16.812 1.449 7.391 1 96.25 262 TRP A O 1
ATOM 1996 N N . SER A 1 263 ? -17.016 3.547 8.133 1 96.44 263 SER A N 1
ATOM 1997 C CA . SER A 1 263 ? -17.984 3.898 7.105 1 96.44 263 SER A CA 1
ATOM 1998 C C . SER A 1 263 ? -17.391 3.775 5.711 1 96.44 263 SER A C 1
ATOM 2000 O O . SER A 1 263 ? -18.016 3.197 4.812 1 96.44 263 SER A O 1
ATOM 2002 N N . LEU A 1 264 ? -16.203 4.305 5.566 1 98.25 264 LEU A N 1
ATOM 2003 C CA . LEU A 1 264 ? -15.516 4.25 4.281 1 98.25 264 LEU A CA 1
ATOM 2004 C C . LEU A 1 264 ? -15.234 2.809 3.873 1 98.25 264 LEU A C 1
ATOM 2006 O O . LEU A 1 264 ? -15.383 2.447 2.705 1 98.25 264 LEU A O 1
ATOM 2010 N N . LEU A 1 265 ? -14.812 1.975 4.789 1 97.44 265 LEU A N 1
ATOM 2011 C CA . LEU A 1 265 ? -14.523 0.573 4.508 1 97.44 265 LEU A CA 1
ATOM 2012 C C . LEU A 1 265 ? -15.789 -0.181 4.125 1 97.44 265 LEU A C 1
ATOM 2014 O O . LEU A 1 265 ? -15.844 -0.83 3.078 1 97.44 265 LEU A O 1
ATOM 2018 N N . LYS A 1 266 ? -16.844 -0.017 4.883 1 95.38 266 LYS A N 1
ATOM 2019 C CA . LYS A 1 266 ? -18.078 -0.778 4.699 1 95.38 266 LYS A CA 1
ATOM 2020 C C . LYS A 1 266 ? -18.766 -0.388 3.398 1 95.38 266 LYS A C 1
ATOM 2022 O O . LYS A 1 266 ? -19.344 -1.241 2.711 1 95.38 266 LYS A O 1
ATOM 2027 N N . LYS A 1 267 ? -18.672 0.86 3.092 1 96.88 267 LYS A N 1
ATOM 2028 C CA . LYS A 1 267 ? -19.484 1.354 1.982 1 96.88 267 LYS A CA 1
ATOM 2029 C C . LYS A 1 267 ? -18.688 1.354 0.679 1 96.88 267 LYS A C 1
ATOM 2031 O O . LYS A 1 267 ? -19.234 1.079 -0.389 1 96.88 267 LYS A O 1
ATOM 2036 N N . GLU A 1 268 ? -17.391 1.659 0.767 1 97.94 268 GLU A N 1
ATOM 2037 C CA . GLU A 1 268 ? -16.625 1.863 -0.458 1 97.94 268 GLU A CA 1
ATOM 2038 C C . GLU A 1 268 ? -15.539 0.809 -0.607 1 97.94 268 GLU A C 1
ATOM 2040 O O . GLU A 1 268 ? -14.875 0.732 -1.646 1 97.94 268 GLU A O 1
ATOM 2045 N N . GLY A 1 269 ? -15.297 -0.044 0.426 1 97.56 269 GLY A N 1
ATOM 2046 C CA . GLY A 1 269 ? -14.25 -1.057 0.374 1 97.56 269 GLY A CA 1
ATOM 2047 C C . GLY A 1 269 ? -12.852 -0.484 0.519 1 97.56 269 GLY A C 1
ATOM 2048 O O . GLY A 1 269 ? -11.883 -1.069 0.036 1 97.56 269 GLY A O 1
ATOM 2049 N N . ILE A 1 270 ? -12.742 0.682 1.158 1 98.31 270 ILE A N 1
ATOM 2050 C CA . ILE A 1 270 ? -11.445 1.342 1.275 1 98.31 270 ILE A CA 1
ATOM 2051 C C . ILE A 1 270 ? -11 1.34 2.734 1 98.31 270 ILE A C 1
ATOM 2053 O O . ILE A 1 270 ? -11.664 1.91 3.598 1 98.31 270 ILE A O 1
ATOM 2057 N N . LEU A 1 271 ? -9.953 0.652 3.023 1 97.75 271 LEU A N 1
ATOM 2058 C CA . LEU A 1 271 ? -9.312 0.606 4.332 1 97.75 271 LEU A CA 1
ATOM 2059 C C . LEU A 1 271 ? -8.32 1.758 4.492 1 97.75 271 LEU A C 1
ATOM 2061 O O . LEU A 1 271 ? -7.234 1.732 3.914 1 97.75 271 LEU A O 1
ATOM 2065 N N . CYS A 1 272 ? -8.703 2.758 5.316 1 97.88 272 CYS A N 1
ATOM 2066 C CA . CYS A 1 272 ? -7.906 3.977 5.395 1 97.88 272 CYS A CA 1
ATOM 2067 C C . CYS A 1 272 ? -7.473 4.254 6.828 1 97.88 272 CYS A C 1
ATOM 2069 O O . CYS A 1 272 ? -7.773 3.477 7.734 1 97.88 272 CYS A O 1
ATOM 2071 N N . GLY A 1 273 ? -6.672 5.316 7.016 1 97.62 273 GLY A N 1
ATOM 2072 C CA . GLY A 1 273 ? -6.242 5.746 8.336 1 97.62 273 GLY A CA 1
ATOM 2073 C C . GLY A 1 273 ? -7.188 6.75 8.977 1 97.62 273 GLY A C 1
ATOM 2074 O O . GLY A 1 273 ? -8.156 7.184 8.344 1 97.62 273 GLY A O 1
ATOM 2075 N N . GLY A 1 274 ? -6.816 7.125 10.172 1 97.88 274 GLY A N 1
ATOM 2076 C CA . GLY A 1 274 ? -7.699 7.902 11.023 1 97.88 274 GLY A CA 1
ATOM 2077 C C . GLY A 1 274 ? -7.938 9.312 10.508 1 97.88 274 GLY A C 1
ATOM 2078 O O . GLY A 1 274 ? -9.039 9.852 10.648 1 97.88 274 GLY A O 1
ATOM 2079 N N . SER A 1 275 ? -6.871 9.938 9.953 1 98.31 275 SER A N 1
ATOM 2080 C CA . SER A 1 275 ? -7.051 11.289 9.43 1 98.31 275 SER A CA 1
ATOM 2081 C C . SER A 1 275 ? -8.094 11.312 8.32 1 98.31 275 SER A C 1
ATOM 2083 O O . SER A 1 275 ? -8.914 12.234 8.25 1 98.31 275 SER A O 1
ATOM 2085 N N . THR A 1 276 ? -8.109 10.273 7.473 1 98.88 276 THR A N 1
ATOM 2086 C CA . THR A 1 276 ? -9.133 10.133 6.441 1 98.88 276 THR A CA 1
ATOM 2087 C C . THR A 1 276 ? -10.508 9.922 7.066 1 98.88 276 THR A C 1
ATOM 2089 O O . THR A 1 276 ? -11.492 10.539 6.648 1 98.88 276 THR A O 1
ATOM 2092 N N . GLY A 1 277 ? -10.555 9.07 8.094 1 98.75 277 GLY A N 1
ATOM 2093 C CA . GLY A 1 277 ? -11.812 8.859 8.797 1 98.75 277 GLY A CA 1
ATOM 2094 C C . GLY A 1 277 ? -12.383 10.125 9.398 1 98.75 277 GLY A C 1
ATOM 2095 O O . GLY A 1 277 ? -13.594 10.344 9.359 1 98.75 277 GLY A O 1
ATOM 2096 N N . GLY A 1 278 ? -11.484 10.922 9.953 1 98.81 278 GLY A N 1
ATOM 2097 C CA . GLY A 1 278 ? -11.914 12.211 10.477 1 98.81 278 GLY A CA 1
ATOM 2098 C C . GLY A 1 278 ? -12.555 13.102 9.43 1 98.81 278 GLY A C 1
ATOM 2099 O O . GLY A 1 278 ? -13.57 13.742 9.695 1 98.81 278 GLY A O 1
ATOM 2100 N N . VAL A 1 279 ? -12.016 13.102 8.266 1 98.94 279 VAL A N 1
ATOM 2101 C CA . VAL A 1 279 ? -12.555 13.914 7.18 1 98.94 279 VAL A CA 1
ATOM 2102 C C . VAL A 1 279 ? -13.938 13.391 6.777 1 98.94 279 VAL A C 1
ATOM 2104 O O . VAL A 1 279 ? -14.859 14.18 6.543 1 98.94 279 VAL A O 1
ATOM 2107 N N . VAL A 1 280 ? -14.086 12.094 6.695 1 98.81 280 VAL A N 1
ATOM 2108 C CA . VAL A 1 280 ? -15.375 11.492 6.355 1 98.81 280 VAL A CA 1
ATOM 2109 C C . VAL A 1 280 ? -16.438 11.922 7.371 1 98.81 280 VAL A C 1
ATOM 2111 O O . VAL A 1 280 ? -17.531 12.32 6.996 1 98.81 280 VAL A O 1
ATOM 2114 N N . ALA A 1 281 ? -16.078 11.875 8.625 1 98.56 281 ALA A N 1
ATOM 2115 C CA . ALA A 1 281 ? -16.984 12.289 9.688 1 98.56 281 ALA A CA 1
ATOM 2116 C C . ALA A 1 281 ? -17.312 13.773 9.57 1 98.56 281 ALA A C 1
ATOM 2118 O O . ALA A 1 281 ? -18.469 14.18 9.742 1 98.56 281 ALA A O 1
ATOM 2119 N N . ALA A 1 282 ? -16.328 14.586 9.32 1 98.88 282 ALA A N 1
ATOM 2120 C CA . ALA A 1 282 ? -16.531 16.031 9.172 1 98.88 282 ALA A CA 1
ATOM 2121 C C . ALA A 1 282 ? -17.484 16.328 8.023 1 98.88 282 ALA A C 1
ATOM 2123 O O . ALA A 1 282 ? -18.375 17.172 8.156 1 98.88 282 ALA A O 1
ATOM 2124 N N . ILE A 1 283 ? -17.312 15.656 6.906 1 98.81 283 ILE A N 1
ATOM 2125 C CA . ILE A 1 283 ? -18.156 15.859 5.738 1 98.81 283 ILE A CA 1
ATOM 2126 C C . ILE A 1 283 ? -19.609 15.484 6.078 1 98.81 283 ILE A C 1
ATOM 2128 O O . ILE A 1 283 ? -20.547 16.188 5.695 1 98.81 283 ILE A O 1
ATOM 2132 N N . SER A 1 284 ? -19.75 14.406 6.809 1 97.88 284 SER A N 1
ATOM 2133 C CA . SER A 1 284 ? -21.078 13.969 7.188 1 97.88 284 SER A CA 1
ATOM 2134 C C . SER A 1 284 ? -21.812 15.055 7.969 1 97.88 284 SER A C 1
ATOM 2136 O O . SER A 1 284 ? -23.031 15.203 7.84 1 97.88 284 SER A O 1
ATOM 2138 N N . ARG A 1 285 ? -21.125 15.828 8.742 1 96.94 285 ARG A N 1
ATOM 2139 C CA . ARG A 1 285 ? -21.719 16.906 9.531 1 96.94 285 ARG A CA 1
ATOM 2140 C C . ARG A 1 285 ? -21.922 18.156 8.688 1 96.94 285 ARG A C 1
ATOM 2142 O O . ARG A 1 285 ? -22.875 18.906 8.914 1 96.94 285 ARG A O 1
ATOM 2149 N N . TYR A 1 286 ? -21.109 18.281 7.773 1 97.5 286 TYR A N 1
ATOM 2150 C CA . TYR A 1 286 ? -21.078 19.516 6.984 1 97.5 286 TYR A CA 1
ATOM 2151 C C . TYR A 1 286 ? -21.953 19.391 5.746 1 97.5 286 TYR A C 1
ATOM 2153 O O . TYR A 1 286 ? -22.281 20.391 5.102 1 97.5 286 TYR A O 1
ATOM 2161 N N . ILE A 1 287 ? -22.406 18.266 5.398 1 97.5 287 ILE A N 1
ATOM 2162 C CA . ILE A 1 287 ? -22.938 17.891 4.098 1 97.5 287 ILE A CA 1
ATOM 2163 C C . ILE A 1 287 ? -24.188 18.703 3.785 1 97.5 287 ILE A C 1
ATOM 2165 O O . ILE A 1 287 ? -24.469 19 2.621 1 97.5 287 ILE A O 1
ATOM 2169 N N . ARG A 1 288 ? -24.969 19.156 4.785 1 96.06 288 ARG A N 1
ATOM 2170 C CA . ARG A 1 288 ? -26.203 19.938 4.602 1 96.06 288 ARG A CA 1
ATOM 2171 C C . ARG A 1 288 ? -25.891 21.312 4.027 1 96.06 288 ARG A C 1
ATOM 2173 O O . ARG A 1 288 ? -26.766 21.984 3.475 1 96.06 288 ARG A O 1
ATOM 2180 N N . HIS A 1 289 ? -24.672 21.766 4.188 1 97.25 289 HIS A N 1
ATOM 2181 C CA . HIS A 1 289 ? -24.25 23.078 3.732 1 97.25 289 HIS A CA 1
ATOM 2182 C C . HIS A 1 289 ? -23.641 23.016 2.336 1 97.25 289 HIS A C 1
ATOM 2184 O O . HIS A 1 289 ? -23.297 24.047 1.76 1 97.25 289 HIS A O 1
ATOM 2190 N N . ILE A 1 290 ? -23.516 21.844 1.726 1 98.12 290 ILE A N 1
ATOM 2191 C CA . ILE A 1 290 ? -22.906 21.672 0.411 1 98.12 290 ILE A CA 1
ATOM 2192 C C . ILE A 1 290 ? -24 21.703 -0.666 1 98.12 290 ILE A C 1
ATOM 2194 O O . ILE A 1 290 ? -24.891 20.859 -0.686 1 98.12 290 ILE A O 1
ATOM 2198 N N . PRO A 1 291 ? -23.938 22.656 -1.582 1 98 291 PRO A N 1
ATOM 2199 C CA . PRO A 1 291 ? -24.938 22.734 -2.652 1 98 291 PRO A CA 1
ATOM 2200 C C . PRO A 1 291 ? -24.969 21.469 -3.52 1 98 291 PRO A C 1
ATOM 2202 O O . PRO A 1 291 ? -23.922 20.859 -3.75 1 98 291 PRO A O 1
ATOM 2205 N N . ASP A 1 292 ? -26.141 21.219 -4.043 1 97.69 292 ASP A N 1
ATOM 2206 C CA . ASP A 1 292 ? -26.281 20.125 -4.992 1 97.69 292 ASP A CA 1
ATOM 2207 C C . ASP A 1 292 ? -25.375 20.312 -6.199 1 97.69 292 ASP A C 1
ATOM 2209 O O . ASP A 1 292 ? -25.172 21.438 -6.668 1 97.69 292 ASP A O 1
ATOM 2213 N N . GLY A 1 293 ? -24.797 19.172 -6.645 1 97.94 293 GLY A N 1
ATOM 2214 C CA . GLY A 1 293 ? -23.984 19.219 -7.848 1 97.94 293 GLY A CA 1
ATOM 2215 C C . GLY A 1 293 ? -22.547 19.594 -7.582 1 97.94 293 GLY A C 1
ATOM 2216 O O . GLY A 1 293 ? -21.719 19.578 -8.492 1 97.94 293 GLY A O 1
ATOM 2217 N N . SER A 1 294 ? -22.188 19.875 -6.289 1 98.62 294 SER A N 1
ATOM 2218 C CA . SER A 1 294 ? -20.812 20.219 -5.941 1 98.62 294 SER A CA 1
ATOM 2219 C C . SER A 1 294 ? -19.891 19.016 -6.07 1 98.62 294 SER A C 1
ATOM 2221 O O . SER A 1 294 ? -20.312 17.875 -5.848 1 98.62 294 SER A O 1
ATOM 2223 N N . ASN A 1 295 ? -18.688 19.281 -6.484 1 98.75 295 ASN A N 1
ATOM 2224 C CA . ASN A 1 295 ? -17.609 18.297 -6.418 1 98.75 295 ASN A CA 1
ATOM 2225 C C . ASN A 1 295 ? -16.734 18.5 -5.188 1 98.75 295 ASN A C 1
ATOM 2227 O O . ASN A 1 295 ? -16.094 19.547 -5.039 1 98.75 295 ASN A O 1
ATOM 2231 N N . CYS A 1 296 ? -16.734 17.5 -4.316 1 98.88 296 CYS A N 1
ATOM 2232 C CA . CYS A 1 296 ? -15.977 17.531 -3.066 1 98.88 296 CYS A CA 1
ATOM 2233 C C . CYS A 1 296 ? -14.836 16.516 -3.09 1 98.88 296 CYS A C 1
ATOM 2235 O O . CYS A 1 296 ? -15.039 15.367 -3.457 1 98.88 296 CYS A O 1
ATOM 2237 N N . VAL A 1 297 ? -13.648 16.984 -2.721 1 98.88 297 VAL A N 1
ATOM 2238 C CA . VAL A 1 297 ? -12.477 16.125 -2.775 1 98.88 297 VAL A CA 1
ATOM 2239 C C . VAL A 1 297 ? -11.812 16.078 -1.402 1 98.88 297 VAL A C 1
ATOM 2241 O O . VAL A 1 297 ? -11.742 17.094 -0.698 1 98.88 297 VAL A O 1
ATOM 2244 N N . PHE A 1 298 ? -11.375 14.93 -0.993 1 98.88 298 PHE A N 1
ATOM 2245 C CA . PHE A 1 298 ? -10.492 14.758 0.153 1 98.88 298 PHE A CA 1
ATOM 2246 C C . PHE A 1 298 ? -9.438 13.695 -0.131 1 98.88 298 PHE A C 1
ATOM 2248 O O . PHE A 1 298 ? -9.445 13.078 -1.197 1 98.88 298 PHE A O 1
ATOM 2255 N N . LEU A 1 299 ? -8.477 13.578 0.786 1 98.69 299 LEU A N 1
ATOM 2256 C CA . LEU A 1 299 ? -7.367 12.656 0.567 1 98.69 299 LEU A CA 1
ATOM 2257 C C . LEU A 1 299 ? -7.617 11.328 1.268 1 98.69 299 LEU A C 1
ATOM 2259 O O . LEU A 1 299 ? -8.109 11.297 2.398 1 98.69 299 LEU A O 1
ATOM 2263 N N . LEU A 1 300 ? -7.457 10.273 0.576 1 98.69 300 LEU A N 1
ATOM 2264 C CA . LEU A 1 300 ? -7.172 8.984 1.19 1 98.69 300 LEU A CA 1
ATOM 2265 C C . LEU A 1 300 ? -5.699 8.867 1.557 1 98.69 300 LEU A C 1
ATOM 2267 O O . LEU A 1 300 ? -4.906 8.312 0.789 1 98.69 300 LEU A O 1
ATOM 2271 N N . ALA A 1 301 ? -5.406 9.352 2.689 1 98.38 301 ALA A N 1
ATOM 2272 C CA . ALA A 1 301 ? -4.074 9.859 3.025 1 98.38 301 ALA A CA 1
ATOM 2273 C C . ALA A 1 301 ? -3.08 8.711 3.186 1 98.38 301 ALA A C 1
ATOM 2275 O O . ALA A 1 301 ? -1.892 8.867 2.898 1 98.38 301 ALA A O 1
ATOM 2276 N N . ASP A 1 302 ? -3.525 7.602 3.75 1 97.5 302 ASP A N 1
ATOM 2277 C CA . ASP A 1 302 ? -2.65 6.453 3.961 1 97.5 302 ASP A CA 1
ATOM 2278 C C . ASP A 1 302 ? -3.459 5.16 4.07 1 97.5 302 ASP A C 1
ATOM 2280 O O . ASP A 1 302 ? -4.672 5.16 3.848 1 97.5 302 ASP A O 1
ATOM 2284 N N . LYS A 1 303 ? -2.73 4.094 4.301 1 94.81 303 LYS A N 1
ATOM 2285 C CA . LYS A 1 303 ? -3.352 2.773 4.348 1 94.81 303 LYS A CA 1
ATOM 2286 C C . LYS A 1 303 ? -3.807 2.43 5.766 1 94.81 303 LYS A C 1
ATOM 2288 O O . LYS A 1 303 ? -3.098 2.705 6.734 1 94.81 303 LYS A O 1
ATOM 2293 N N . GLY A 1 304 ? -4.934 1.75 5.855 1 95.62 304 GLY A N 1
ATOM 2294 C CA . GLY A 1 304 ? -5.488 1.361 7.141 1 95.62 304 GLY A CA 1
ATOM 2295 C C . GLY A 1 304 ? -4.789 0.161 7.754 1 95.62 304 GLY A C 1
ATOM 2296 O O . GLY A 1 304 ? -4.961 -0.123 8.945 1 95.62 304 GLY A O 1
ATOM 2297 N N . GLU A 1 305 ? -4.004 -0.52 6.988 1 93.88 305 GLU A N 1
ATOM 2298 C CA . GLU A 1 305 ? -3.33 -1.729 7.445 1 93.88 305 GLU A CA 1
ATOM 2299 C C . GLU A 1 305 ? -2.447 -1.443 8.656 1 93.88 305 GLU A C 1
ATOM 2301 O O . GLU A 1 305 ? -2.18 -2.338 9.461 1 93.88 305 GLU A O 1
ATOM 2306 N N . ARG A 1 306 ? -2.053 -0.27 8.836 1 93 306 ARG A N 1
ATOM 2307 C CA . ARG A 1 306 ? -1.159 0.116 9.922 1 93 306 ARG A CA 1
ATOM 2308 C C . ARG A 1 306 ? -1.934 0.326 11.219 1 93 306 ARG A C 1
ATOM 2310 O O . ARG A 1 306 ? -1.336 0.527 12.281 1 93 306 ARG A O 1
ATOM 2317 N N . TYR A 1 307 ? -3.275 0.227 11.164 1 95.25 307 TYR A N 1
ATOM 2318 C CA . TYR A 1 307 ? -4.117 0.55 12.312 1 95.25 307 TYR A CA 1
ATOM 2319 C C . TYR A 1 307 ? -5 -0.632 12.688 1 95.25 307 TYR A C 1
ATOM 2321 O O . TYR A 1 307 ? -6.078 -0.452 13.266 1 95.25 307 TYR A O 1
ATOM 2329 N N . LEU A 1 308 ? -4.543 -1.821 12.352 1 95.19 308 LEU A N 1
ATOM 2330 C CA . LEU A 1 308 ? -5.32 -3.031 12.586 1 95.19 308 LEU A CA 1
ATOM 2331 C C . LEU A 1 308 ? -5.418 -3.334 14.078 1 95.19 308 LEU A C 1
ATOM 2333 O O . LEU A 1 308 ? -6.332 -4.035 14.516 1 95.19 308 LEU A O 1
ATOM 2337 N N . ASP A 1 309 ? -4.527 -2.779 14.906 1 94.06 309 ASP A N 1
ATOM 2338 C CA . ASP A 1 309 ? -4.527 -3.059 16.344 1 94.06 309 ASP A 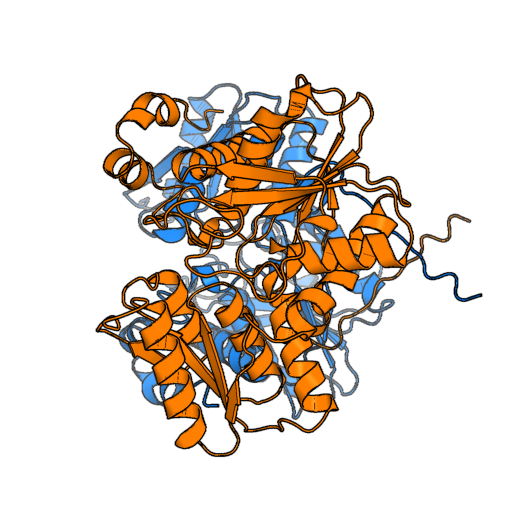CA 1
ATOM 2339 C C . ASP A 1 309 ? -5.191 -1.925 17.109 1 94.06 309 ASP A C 1
ATOM 2341 O O . ASP A 1 309 ? -5.23 -1.954 18.344 1 94.06 309 ASP A O 1
ATOM 2345 N N . THR A 1 310 ? -5.703 -0.895 16.438 1 94.56 310 THR A N 1
ATOM 2346 C CA . THR A 1 310 ? -6.363 0.241 17.078 1 94.56 310 THR A CA 1
ATOM 2347 C C . THR A 1 310 ? -7.723 0.505 16.438 1 94.56 310 THR A C 1
ATOM 2349 O O . THR A 1 310 ? -8.711 -0.144 16.781 1 94.56 310 THR A O 1
ATOM 2352 N N . ILE A 1 311 ? -7.727 1.199 15.312 1 95.75 311 ILE A N 1
ATOM 2353 C CA . ILE A 1 311 ? -8.945 1.672 14.672 1 95.75 311 ILE A CA 1
ATOM 2354 C C . ILE A 1 311 ? -9.805 0.479 14.25 1 95.75 311 ILE A C 1
ATOM 2356 O O . ILE A 1 311 ? -11.023 0.484 14.43 1 95.75 311 ILE A O 1
ATOM 2360 N N . TYR A 1 312 ? -9.164 -0.542 13.75 1 95.75 312 TYR A N 1
ATOM 2361 C CA . TYR A 1 312 ? -9.898 -1.664 13.172 1 95.75 312 TYR A CA 1
ATOM 2362 C C . TYR A 1 312 ? -9.875 -2.867 14.109 1 95.75 312 TYR A C 1
ATOM 2364 O O . TYR A 1 312 ? -10.148 -3.992 13.695 1 95.75 312 TYR A O 1
ATOM 2372 N N . ASN A 1 313 ? -9.484 -2.676 15.336 1 94.94 313 ASN A N 1
ATOM 2373 C CA . ASN A 1 313 ? -9.555 -3.668 16.406 1 94.94 313 ASN A CA 1
ATOM 2374 C C . ASN A 1 313 ? -10.734 -3.398 17.328 1 94.94 313 ASN A C 1
ATOM 2376 O O . ASN A 1 313 ? -10.68 -2.48 18.156 1 94.94 313 ASN A O 1
ATOM 2380 N N . PRO A 1 314 ? -11.742 -4.207 17.203 1 93.38 314 PRO A N 1
ATOM 2381 C CA . PRO A 1 314 ? -12.945 -3.957 18 1 93.38 314 PRO A CA 1
ATOM 2382 C C . PRO A 1 314 ? -12.656 -3.941 19.5 1 93.38 314 PRO A C 1
ATOM 2384 O O . PRO A 1 314 ? -13.258 -3.164 20.25 1 93.38 314 PRO A O 1
ATOM 2387 N N . ASP A 1 315 ? -11.773 -4.781 19.969 1 93.94 315 ASP A N 1
ATOM 2388 C CA . ASP A 1 315 ? -11.438 -4.812 21.391 1 93.94 315 ASP A CA 1
ATOM 2389 C C . ASP A 1 315 ? -10.789 -3.508 21.828 1 93.94 315 ASP A C 1
ATOM 2391 O O . ASP A 1 315 ? -11.102 -2.98 22.906 1 93.94 315 ASP A O 1
ATOM 2395 N N . TRP A 1 316 ? -9.867 -3.006 21.047 1 94.81 316 TRP A N 1
ATOM 2396 C CA . TRP A 1 316 ? -9.219 -1.734 21.344 1 94.81 316 TRP A CA 1
ATOM 2397 C C . TRP A 1 316 ? -10.234 -0.596 21.359 1 94.81 316 TRP A C 1
ATOM 2399 O O . TRP A 1 316 ? -10.203 0.262 22.234 1 94.81 316 TRP A O 1
ATOM 2409 N N . VAL A 1 317 ? -11.156 -0.574 20.375 1 95.88 317 VAL A N 1
ATOM 2410 C CA . VAL A 1 317 ? -12.156 0.479 20.25 1 95.88 317 VAL A CA 1
ATOM 2411 C C . VAL A 1 317 ? -13.07 0.463 21.484 1 95.88 317 VAL A C 1
ATOM 2413 O O . VAL A 1 317 ? -13.32 1.504 22.094 1 95.88 317 VAL A O 1
ATOM 2416 N N . LEU A 1 318 ? -13.5 -0.698 21.891 1 94.81 318 LEU A N 1
ATOM 2417 C CA . LEU A 1 318 ? -14.422 -0.811 23.016 1 94.81 318 LEU A CA 1
ATOM 2418 C C . LEU A 1 318 ? -13.742 -0.426 24.328 1 94.81 318 LEU A C 1
ATOM 2420 O O . LEU A 1 318 ? -14.375 0.132 25.219 1 94.81 318 LEU A O 1
ATOM 2424 N N . THR A 1 319 ? -12.516 -0.76 24.422 1 95.69 319 THR A N 1
ATOM 2425 C CA . THR A 1 319 ? -11.758 -0.433 25.625 1 95.69 319 THR A CA 1
ATOM 2426 C C . THR A 1 319 ? -11.594 1.077 25.766 1 95.69 319 THR A C 1
ATOM 2428 O O . THR A 1 319 ? -11.742 1.625 26.859 1 95.69 319 THR A O 1
ATOM 2431 N N . ASN A 1 320 ? -11.383 1.782 24.688 1 95.44 320 ASN A N 1
ATOM 2432 C CA . ASN A 1 320 ? -11.094 3.211 24.734 1 95.44 320 ASN A CA 1
ATOM 2433 C C . ASN A 1 320 ? -12.359 4.043 24.562 1 95.44 320 ASN A C 1
ATOM 2435 O O . ASN A 1 320 ? -12.406 5.203 24.984 1 95.44 320 ASN A O 1
ATOM 2439 N N . PHE A 1 321 ? -13.328 3.41 23.938 1 95.81 321 PHE A N 1
ATOM 2440 C CA . PHE A 1 321 ? -14.602 4.078 23.703 1 95.81 321 PHE A CA 1
ATOM 2441 C C . PHE A 1 321 ? -15.766 3.152 24.016 1 95.81 321 PHE A C 1
ATOM 2443 O O . PHE A 1 321 ? -16.516 2.76 23.125 1 95.81 321 PHE A O 1
ATOM 2450 N N . PRO A 1 322 ? -16.078 2.986 25.234 1 93 322 PRO A N 1
ATOM 2451 C CA . PRO A 1 322 ? -17.109 2.041 25.641 1 93 322 PRO A CA 1
ATOM 2452 C C . PRO A 1 322 ? -18.484 2.398 25.094 1 93 322 PRO A C 1
ATOM 2454 O O . PRO A 1 322 ? -19.328 1.518 24.906 1 93 322 PRO A O 1
ATOM 2457 N N . GLU A 1 323 ? -18.688 3.615 24.75 1 90.38 323 GLU A N 1
ATOM 2458 C CA . GLU A 1 323 ? -19.969 4.07 24.219 1 90.38 323 GLU A CA 1
ATOM 2459 C C . GLU A 1 323 ? -20.172 3.594 22.781 1 90.38 323 GLU A C 1
ATOM 2461 O O . GLU A 1 323 ? -21.266 3.709 22.234 1 90.38 323 GLU A O 1
ATOM 2466 N N . SER A 1 324 ? -19.109 3.016 22.219 1 87.94 324 SER A N 1
ATOM 2467 C CA . SER A 1 324 ? -19.172 2.607 20.828 1 87.94 324 SER A CA 1
ATOM 2468 C C . SER A 1 324 ? -19.734 1.197 20.672 1 87.94 324 SER A C 1
ATOM 2470 O O . SER A 1 324 ? -19.734 0.63 19.578 1 87.94 324 SER A O 1
ATOM 2472 N N . LYS A 1 325 ? -20.188 0.55 21.625 1 80.94 325 LYS A N 1
ATOM 2473 C CA . LYS A 1 325 ? -20.656 -0.831 21.594 1 80.94 325 LYS A CA 1
ATOM 2474 C C . LYS A 1 325 ? -21.703 -1.03 20.484 1 80.94 325 LYS A C 1
ATOM 2476 O O . LYS A 1 325 ? -21.656 -2.033 19.781 1 80.94 325 LYS A O 1
ATOM 2481 N N . ALA A 1 326 ? -22.531 -0.085 20.297 1 71.69 326 ALA A N 1
ATOM 2482 C CA . ALA A 1 326 ? -23.578 -0.189 19.297 1 71.69 326 ALA A CA 1
ATOM 2483 C C . ALA A 1 326 ? -23 -0.102 17.891 1 71.69 326 ALA A C 1
ATOM 2485 O O . ALA A 1 326 ? -23.516 -0.735 16.953 1 71.69 326 ALA A O 1
ATOM 2486 N N . LEU A 1 327 ? -21.938 0.626 17.734 1 68.25 327 LEU A N 1
ATOM 2487 C CA . LEU A 1 327 ? -21.266 0.816 16.453 1 68.25 327 LEU A CA 1
ATOM 2488 C C . LEU A 1 327 ? -20.656 -0.49 15.961 1 68.25 327 LEU A C 1
ATOM 2490 O O . LEU A 1 327 ? -20.656 -0.776 14.766 1 68.25 327 LEU A O 1
ATOM 2494 N N . LEU A 1 328 ? -20.094 -1.17 16.859 1 68 328 LEU A N 1
ATOM 2495 C CA . LEU A 1 328 ? -19.312 -2.359 16.531 1 68 328 LEU A CA 1
ATOM 2496 C C . LEU A 1 328 ? -20.234 -3.551 16.266 1 68 328 LEU A C 1
ATOM 2498 O O . LEU A 1 328 ? -19.828 -4.516 15.609 1 68 328 LEU A O 1
ATOM 2502 N N . LYS A 1 329 ? -21.406 -3.432 16.75 1 60.59 329 LYS A N 1
ATOM 2503 C CA . LYS A 1 329 ? -22.328 -4.523 16.484 1 60.59 329 LYS A CA 1
ATOM 2504 C C . LYS A 1 329 ? -22.734 -4.566 15.023 1 60.59 329 LYS A C 1
ATOM 2506 O O . LYS A 1 329 ? -23.141 -5.617 14.516 1 60.59 329 LYS A O 1
ATOM 2511 N N . THR A 1 330 ? -22.594 -3.408 14.398 1 54.41 330 THR A N 1
ATOM 2512 C CA . THR A 1 330 ? -22.922 -3.443 12.984 1 54.41 330 THR A CA 1
ATOM 2513 C C . THR A 1 330 ? -21.734 -3.914 12.156 1 54.41 330 THR A C 1
ATOM 2515 O O . THR A 1 330 ? -20.703 -3.227 12.086 1 54.41 330 THR A O 1
ATOM 2518 N N . LYS A 1 331 ? -21.5 -5.074 12.18 1 51 331 LYS A N 1
ATOM 2519 C CA . LYS A 1 331 ? -20.438 -5.742 11.438 1 51 331 LYS A CA 1
ATOM 2520 C C . LYS A 1 331 ? -20.453 -5.316 9.969 1 51 331 LYS A C 1
ATOM 2522 O O . LYS A 1 331 ? -21.484 -4.898 9.445 1 51 331 LYS A O 1
ATOM 2527 N N . VAL A 1 332 ? -19.266 -4.918 9.406 1 47.91 332 VAL A N 1
ATOM 2528 C CA . VAL A 1 332 ? -19.266 -4.898 7.945 1 47.91 332 VAL A CA 1
ATOM 2529 C C . VAL A 1 332 ? -20.141 -6.027 7.41 1 47.91 332 VAL A C 1
ATOM 2531 O O . VAL A 1 332 ? -19.844 -7.207 7.617 1 47.91 332 VAL A O 1
ATOM 2534 N N . GLY A 1 333 ? -21.312 -6.121 8.109 1 42.12 333 GLY A N 1
ATOM 2535 C CA . GLY A 1 333 ? -22.109 -7.297 7.836 1 42.12 333 GLY A CA 1
ATOM 2536 C C . GLY A 1 333 ? -22.469 -7.457 6.367 1 42.12 333 GLY A C 1
ATOM 2537 O O . GLY A 1 333 ? -22.719 -6.473 5.676 1 42.12 333 GLY A O 1
ATOM 2538 N N . TRP A 1 334 ? -21.75 -8.422 5.781 1 35.56 334 TRP A N 1
ATOM 2539 C CA . TRP A 1 334 ? -22.391 -8.836 4.535 1 35.56 334 TRP A CA 1
ATOM 2540 C C . TRP A 1 334 ? -23.844 -9.203 4.77 1 35.56 334 TRP A C 1
ATOM 2542 O O . TRP A 1 334 ? -24.219 -9.625 5.863 1 35.56 334 TRP A O 1
ATOM 2552 N N . MET B 1 1 ? 3.004 21.766 -30.281 1 18.22 1 MET B N 1
ATOM 2553 C CA . MET B 1 1 ? 1.905 21.766 -29.312 1 18.22 1 MET B CA 1
ATOM 2554 C C . MET B 1 1 ? 1.801 20.422 -28.609 1 18.22 1 MET B C 1
ATOM 2556 O O . MET B 1 1 ? 1.413 19.422 -29.234 1 18.22 1 MET B O 1
ATOM 2560 N N . ILE B 1 2 ? 2.699 20.094 -27.688 1 22.47 2 ILE B N 1
ATOM 2561 C CA . ILE B 1 2 ? 2.975 18.797 -27.062 1 22.47 2 ILE B CA 1
ATOM 2562 C C . ILE B 1 2 ? 1.713 18.297 -26.359 1 22.47 2 ILE B C 1
ATOM 2564 O O . ILE B 1 2 ? 1.227 18.906 -25.406 1 22.47 2 ILE B O 1
ATOM 2568 N N . THR B 1 3 ? 0.748 17.906 -27.094 1 23.2 3 THR B N 1
ATOM 2569 C CA . THR B 1 3 ? -0.553 17.438 -26.625 1 23.2 3 THR B CA 1
ATOM 2570 C C . THR B 1 3 ? -0.393 16.297 -25.625 1 23.2 3 THR B C 1
ATOM 2572 O O . THR B 1 3 ? 0.036 15.203 -25.984 1 23.2 3 THR B O 1
ATOM 2575 N N . THR B 1 4 ? 0.197 16.516 -24.547 1 30.34 4 THR B N 1
ATOM 2576 C CA . THR B 1 4 ? 0.388 15.625 -23.406 1 30.34 4 THR B CA 1
ATOM 2577 C C . THR B 1 4 ? -0.893 14.852 -23.109 1 30.34 4 THR B C 1
ATOM 2579 O O . THR B 1 4 ? -1.968 15.445 -22.984 1 30.34 4 THR B O 1
ATOM 2582 N N . ALA B 1 5 ? -1.03 13.797 -23.641 1 33.25 5 ALA B N 1
ATOM 2583 C CA . ALA B 1 5 ? -2.148 12.883 -23.438 1 33.25 5 ALA B CA 1
ATOM 2584 C C . ALA B 1 5 ? -2.648 12.953 -21.984 1 33.25 5 ALA B C 1
ATOM 2586 O O . ALA B 1 5 ? -1.921 12.609 -21.062 1 33.25 5 ALA B O 1
ATOM 2587 N N . ASN B 1 6 ? -3.27 13.836 -21.453 1 37.97 6 ASN B N 1
ATOM 2588 C CA . ASN B 1 6 ? -3.91 14.305 -20.234 1 37.97 6 ASN B CA 1
ATOM 2589 C C . ASN B 1 6 ? -4.816 13.242 -19.625 1 37.97 6 ASN B C 1
ATOM 2591 O O . ASN B 1 6 ? -6.027 13.234 -19.875 1 37.97 6 ASN B O 1
ATOM 2595 N N . VAL B 1 7 ? -4.633 11.992 -19.844 1 41.88 7 VAL B N 1
ATOM 2596 C CA . VAL B 1 7 ? -5.613 11.023 -19.375 1 41.88 7 VAL B CA 1
ATOM 2597 C C . VAL B 1 7 ? -5.828 11.203 -17.875 1 41.88 7 VAL B C 1
ATOM 2599 O O . VAL B 1 7 ? -5.008 10.758 -17.062 1 41.88 7 VAL B O 1
ATOM 2602 N N . SER B 1 8 ? -6.039 12.203 -17.297 1 52.94 8 SER B N 1
ATOM 2603 C CA . SER B 1 8 ? -6.418 12.531 -15.922 1 52.94 8 SER B CA 1
ATOM 2604 C C . SER B 1 8 ? -7.664 11.758 -15.492 1 52.94 8 SER B C 1
ATOM 2606 O O . SER B 1 8 ? -8.789 12.242 -15.664 1 52.94 8 SER B O 1
ATOM 2608 N N . SER B 1 9 ? -7.785 10.32 -15.617 1 74.62 9 SER B N 1
ATOM 2609 C CA . SER B 1 9 ? -9.109 9.703 -15.539 1 74.62 9 SER B CA 1
ATOM 2610 C C . SER B 1 9 ? -9.461 9.328 -14.109 1 74.62 9 SER B C 1
ATOM 2612 O O . SER B 1 9 ? -8.609 8.852 -13.359 1 74.62 9 SER B O 1
ATOM 2614 N N . VAL B 1 10 ? -10.508 9.906 -13.609 1 95.5 10 VAL B N 1
ATOM 2615 C CA . VAL B 1 10 ? -11.195 9.602 -12.359 1 95.5 10 VAL B CA 1
ATOM 2616 C C . VAL B 1 10 ? -11.711 8.164 -12.391 1 95.5 10 VAL B C 1
ATOM 2618 O O . VAL B 1 10 ? -12.375 7.762 -13.344 1 95.5 10 VAL B O 1
ATOM 2621 N N . ALA B 1 11 ? -11.219 7.375 -11.461 1 97.62 11 ALA B N 1
ATOM 2622 C CA . ALA B 1 11 ? -11.773 6.031 -11.328 1 97.62 11 ALA B CA 1
ATOM 2623 C C . ALA B 1 11 ? -13.195 6.07 -10.781 1 97.62 11 ALA B C 1
ATOM 2625 O O . ALA B 1 11 ? -13.492 6.836 -9.867 1 97.62 11 ALA B O 1
ATOM 2626 N N . ASN B 1 12 ? -14.078 5.242 -11.234 1 97.06 12 ASN B N 1
ATOM 2627 C CA . ASN B 1 12 ? -15.492 5.266 -10.844 1 97.06 12 ASN B CA 1
ATOM 2628 C C . ASN B 1 12 ? -15.695 4.715 -9.438 1 97.06 12 ASN B C 1
ATOM 2630 O O . ASN B 1 12 ? -16.734 4.949 -8.82 1 97.06 12 ASN B O 1
ATOM 2634 N N . ASN B 1 13 ? -14.812 3.928 -9 1 97.69 13 ASN B N 1
ATOM 2635 C CA . ASN B 1 13 ? -14.766 3.291 -7.688 1 97.69 13 ASN B CA 1
ATOM 2636 C C . ASN B 1 13 ? -13.383 2.707 -7.395 1 97.69 13 ASN B C 1
ATOM 2638 O O . ASN B 1 13 ? -12.484 2.787 -8.234 1 97.69 13 ASN B O 1
ATOM 2642 N N . ILE B 1 14 ? -13.242 2.111 -6.262 1 98.06 14 ILE B N 1
ATOM 2643 C CA . ILE B 1 14 ? -11.93 1.648 -5.816 1 98.06 14 ILE B CA 1
ATOM 2644 C C . ILE B 1 14 ? -11.461 0.499 -6.707 1 98.06 14 ILE B C 1
ATOM 2646 O O . ILE B 1 14 ? -10.273 0.38 -7 1 98.06 14 ILE B O 1
ATOM 2650 N N . VAL B 1 15 ? -12.375 -0.411 -7.152 1 97.19 15 VAL B N 1
ATOM 2651 C CA . VAL B 1 15 ? -11.961 -1.555 -7.961 1 97.19 15 VAL B CA 1
ATOM 2652 C C . VAL B 1 15 ? -11.562 -1.085 -9.352 1 97.19 15 VAL B C 1
ATOM 2654 O O . VAL B 1 15 ? -10.781 -1.751 -10.039 1 97.19 15 VAL B O 1
ATOM 2657 N N . GLY B 1 16 ? -12.023 0.148 -9.719 1 97.25 16 GLY B N 1
ATOM 2658 C CA . GLY B 1 16 ? -11.625 0.754 -10.984 1 97.25 16 GLY B CA 1
ATOM 2659 C C . GLY B 1 16 ? -10.18 1.203 -10.992 1 97.25 16 GLY B C 1
ATOM 2660 O O . GLY B 1 16 ? -9.633 1.528 -12.055 1 97.25 16 GLY B O 1
ATOM 2661 N N . THR B 1 17 ? -9.539 1.202 -9.82 1 97.69 17 THR B N 1
ATOM 2662 C CA . THR B 1 17 ? -8.141 1.625 -9.742 1 97.69 17 THR B CA 1
ATOM 2663 C C . THR B 1 17 ? -7.207 0.432 -9.914 1 97.69 17 THR B C 1
ATOM 2665 O O . THR B 1 17 ? -5.984 0.595 -9.945 1 97.69 17 THR B O 1
ATOM 2668 N N . ILE B 1 18 ? -7.758 -0.79 -10.016 1 98.12 18 ILE B N 1
ATOM 2669 C CA . ILE B 1 18 ? -6.938 -1.985 -10.172 1 98.12 18 ILE B CA 1
ATOM 2670 C C . ILE B 1 18 ? -6.32 -2.006 -11.57 1 98.12 18 ILE B C 1
ATOM 2672 O O . ILE B 1 18 ? -7.023 -1.847 -12.57 1 98.12 18 ILE B O 1
ATOM 2676 N N . GLY B 1 19 ? -4.996 -2.207 -11.633 1 97 19 GLY B N 1
ATOM 2677 C CA . GLY B 1 19 ? -4.273 -2.229 -12.891 1 97 19 GLY B CA 1
ATOM 2678 C C . GLY B 1 19 ? -3.629 -0.899 -13.234 1 97 19 GLY B C 1
ATOM 2679 O O . GLY B 1 19 ? -3.562 -0.001 -12.391 1 97 19 GLY B O 1
ATOM 2680 N N . GLU B 1 20 ? -2.965 -0.837 -14.352 1 95.88 20 GLU B N 1
ATOM 2681 C CA . GLU B 1 20 ? -2.199 0.32 -14.805 1 95.88 20 GLU B CA 1
ATOM 2682 C C . GLU B 1 20 ? -1.176 0.75 -13.758 1 95.88 20 GLU B C 1
ATOM 2684 O O . GLU B 1 20 ? -1.002 1.943 -13.508 1 95.88 20 GLU B O 1
ATOM 2689 N N . THR B 1 21 ? -0.673 -0.256 -13.102 1 97.12 21 THR B N 1
ATOM 2690 C CA . THR B 1 21 ? 0.333 0.028 -12.086 1 97.12 21 THR B CA 1
ATOM 2691 C C . THR B 1 21 ? 1.639 0.486 -12.727 1 97.12 21 THR B C 1
ATOM 2693 O O . THR B 1 21 ? 1.908 0.169 -13.891 1 97.12 21 THR B O 1
ATOM 2696 N N . PRO B 1 22 ? 2.469 1.203 -12.031 1 97.25 22 PRO B N 1
ATOM 2697 C CA . PRO B 1 22 ? 3.717 1.71 -12.602 1 97.25 22 PRO B CA 1
ATOM 2698 C C . PRO B 1 22 ? 4.703 0.596 -12.945 1 97.25 22 PRO B C 1
ATOM 2700 O O . PRO B 1 22 ? 4.746 -0.428 -12.258 1 97.25 22 PRO B O 1
ATOM 2703 N N . LEU B 1 23 ? 5.352 0.736 -14.016 1 98.38 23 LEU B N 1
ATOM 2704 C CA . LEU B 1 23 ? 6.57 -0.014 -14.32 1 98.38 23 LEU B CA 1
ATOM 2705 C C . LEU B 1 23 ? 7.809 0.765 -13.891 1 98.38 23 LEU B C 1
ATOM 2707 O O . LEU B 1 23 ? 7.992 1.917 -14.289 1 98.38 23 LEU B O 1
ATOM 2711 N N . VAL B 1 24 ? 8.703 0.135 -13.078 1 98.62 24 VAL B N 1
ATOM 2712 C CA . VAL B 1 24 ? 9.805 0.85 -12.438 1 98.62 24 VAL B CA 1
ATOM 2713 C C . VAL B 1 24 ? 11.133 0.313 -12.953 1 98.62 24 VAL B C 1
ATOM 2715 O O . VAL B 1 24 ? 11.375 -0.896 -12.922 1 98.62 24 VAL B O 1
ATOM 2718 N N . ARG B 1 25 ? 11.914 1.188 -13.414 1 98.38 25 ARG B N 1
ATOM 2719 C CA . ARG B 1 25 ? 13.273 0.796 -13.773 1 98.38 25 ARG B CA 1
ATOM 2720 C C . ARG B 1 25 ? 14.117 0.556 -12.531 1 98.38 25 ARG B C 1
ATOM 2722 O O . ARG B 1 25 ? 14.031 1.311 -11.555 1 98.38 25 ARG B O 1
ATOM 2729 N N . LEU B 1 26 ? 14.875 -0.515 -12.523 1 98.56 26 LEU B N 1
ATOM 2730 C CA . LEU B 1 26 ? 15.688 -0.925 -11.383 1 98.56 26 LEU B CA 1
ATOM 2731 C C . LEU B 1 26 ? 17.156 -0.968 -11.742 1 98.56 26 LEU B C 1
ATOM 2733 O O . LEU B 1 26 ? 17.75 -2.049 -11.859 1 98.56 26 LEU B O 1
ATOM 2737 N N . ASP B 1 27 ? 17.797 0.137 -11.734 1 96.5 27 ASP B N 1
ATOM 2738 C CA . ASP B 1 27 ? 19.156 0.273 -12.273 1 96.5 27 ASP B CA 1
ATOM 2739 C C . ASP B 1 27 ? 20.203 -0.161 -11.25 1 96.5 27 ASP B C 1
ATOM 2741 O O . ASP B 1 27 ? 21.328 -0.478 -11.617 1 96.5 27 ASP B O 1
ATOM 2745 N N . LYS B 1 28 ? 19.812 -0.167 -10.016 1 97.31 28 LYS B N 1
ATOM 2746 C CA . LYS B 1 28 ? 20.797 -0.407 -8.969 1 97.31 28 LYS B CA 1
ATOM 2747 C C . LYS B 1 28 ? 20.812 -1.876 -8.555 1 97.31 28 LYS B C 1
ATOM 2749 O O . LYS B 1 28 ? 21.734 -2.32 -7.855 1 97.31 28 LYS B O 1
ATOM 2754 N N . LEU B 1 29 ? 19.938 -2.652 -9 1 97.62 29 LEU B N 1
ATOM 2755 C CA . LEU B 1 29 ? 19.703 -3.994 -8.469 1 97.62 29 LEU B CA 1
ATOM 2756 C C . LEU B 1 29 ? 20.812 -4.949 -8.922 1 97.62 29 LEU B C 1
ATOM 2758 O O . LEU B 1 29 ? 21.297 -5.754 -8.133 1 97.62 29 LEU B O 1
ATOM 2762 N N . PHE B 1 30 ? 21.141 -4.883 -10.203 1 97.56 30 PHE B N 1
ATOM 2763 C CA . PHE B 1 30 ? 22.188 -5.699 -10.789 1 97.56 30 PHE B CA 1
ATOM 2764 C C . PHE B 1 30 ? 23.234 -4.828 -11.484 1 97.56 30 PHE B C 1
ATOM 2766 O O . PHE B 1 30 ? 23.328 -4.824 -12.719 1 97.56 30 PHE B O 1
ATOM 2773 N N . PRO B 1 31 ? 24.109 -4.234 -10.773 1 93.31 31 PRO B N 1
ATOM 2774 C CA . PRO B 1 31 ? 24.984 -3.186 -11.312 1 93.31 31 PRO B CA 1
ATOM 2775 C C . PRO B 1 31 ? 26 -3.721 -12.32 1 93.31 31 PRO B C 1
ATOM 2777 O O . PRO B 1 31 ? 26.5 -2.967 -13.156 1 93.31 31 PRO B O 1
ATOM 2780 N N . SER B 1 32 ? 26.312 -4.949 -12.328 1 92.88 32 SER B N 1
ATOM 2781 C CA . SER B 1 32 ? 27.328 -5.492 -13.219 1 92.88 32 SER B CA 1
ATOM 2782 C C . SER B 1 32 ? 26.719 -5.949 -14.539 1 92.88 32 SER B C 1
ATOM 2784 O O . SER B 1 32 ? 27.438 -6.301 -15.477 1 92.88 32 SER B O 1
ATOM 2786 N N . SER B 1 33 ? 25.391 -5.926 -14.586 1 95.19 33 SER B N 1
ATOM 2787 C CA . SER B 1 33 ? 24.719 -6.379 -15.797 1 95.19 33 SER B CA 1
ATOM 2788 C C . SER B 1 33 ? 24.5 -5.234 -16.781 1 95.19 33 SER B C 1
ATOM 2790 O O . SER B 1 33 ? 24.328 -4.082 -16.375 1 95.19 33 SER B O 1
ATOM 2792 N N . HIS B 1 34 ? 24.5 -5.582 -18.078 1 96.25 34 HIS B N 1
ATOM 2793 C CA . HIS B 1 34 ? 24.219 -4.586 -19.109 1 96.25 34 HIS B CA 1
ATOM 2794 C C . HIS B 1 34 ? 22.797 -4.73 -19.625 1 96.25 34 HIS B C 1
ATOM 2796 O O . HIS B 1 34 ? 22.422 -4.094 -20.625 1 96.25 34 HIS B O 1
ATOM 2802 N N . ALA B 1 35 ? 22.078 -5.59 -18.984 1 98.25 35 ALA B N 1
ATOM 2803 C CA . ALA B 1 35 ? 20.641 -5.676 -19.234 1 98.25 35 ALA B CA 1
ATOM 2804 C C . ALA B 1 35 ? 19.875 -4.648 -18.406 1 98.25 35 ALA B C 1
ATOM 2806 O O . ALA B 1 35 ? 20.438 -4.059 -17.484 1 98.25 35 ALA B O 1
ATOM 2807 N N . SER B 1 36 ? 18.719 -4.309 -18.891 1 98.44 36 SER B N 1
ATOM 2808 C CA . SER B 1 36 ? 17.812 -3.441 -18.125 1 98.44 36 SER B CA 1
ATOM 2809 C C . SER B 1 36 ? 16.781 -4.254 -17.359 1 98.44 36 SER B C 1
ATOM 2811 O O . SER B 1 36 ? 16.266 -5.25 -17.875 1 98.44 36 SER B O 1
ATOM 2813 N N . PHE B 1 37 ? 16.531 -3.844 -16.203 1 98.81 37 PHE B N 1
ATOM 2814 C CA . PHE B 1 37 ? 15.57 -4.555 -15.352 1 98.81 37 PHE B CA 1
ATOM 2815 C C . PHE B 1 37 ? 14.43 -3.635 -14.93 1 98.81 3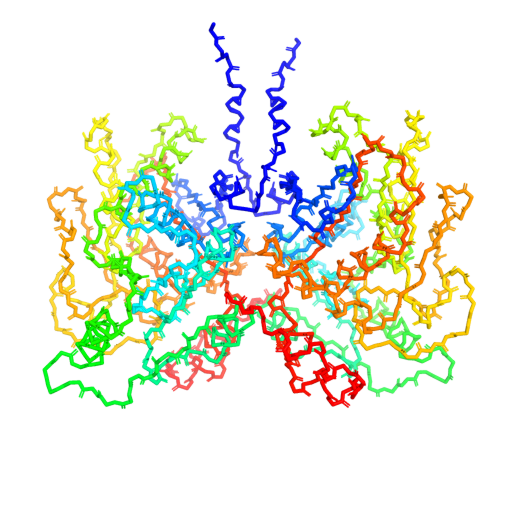7 PHE B C 1
ATOM 2817 O O . PHE B 1 37 ? 14.656 -2.463 -14.617 1 98.81 37 PHE B O 1
ATOM 2824 N N . TYR B 1 38 ? 13.211 -4.145 -15 1 98.81 38 TYR B N 1
ATOM 2825 C CA . TYR B 1 38 ? 12 -3.4 -14.656 1 98.81 38 TYR B CA 1
ATOM 2826 C C . TYR B 1 38 ? 11.117 -4.203 -13.711 1 98.81 38 TYR B C 1
ATOM 2828 O O . TYR B 1 38 ? 11.008 -5.426 -13.844 1 98.81 38 TYR B O 1
ATOM 2836 N N . GLY B 1 39 ? 10.562 -3.533 -12.734 1 98.81 39 GLY B N 1
ATOM 2837 C CA . GLY B 1 39 ? 9.562 -4.113 -11.852 1 98.81 39 GLY B CA 1
ATOM 2838 C C . GLY B 1 39 ? 8.18 -3.521 -12.039 1 98.81 39 GLY B C 1
ATOM 2839 O O . GLY B 1 39 ? 7.996 -2.307 -11.945 1 98.81 39 GLY B O 1
ATOM 2840 N N . LYS B 1 40 ? 7.184 -4.367 -12.398 1 98.81 40 LYS B N 1
ATOM 2841 C CA . LYS B 1 40 ? 5.789 -3.943 -12.422 1 98.81 40 LYS B CA 1
ATOM 2842 C C . LYS B 1 40 ? 5.223 -3.846 -11.008 1 98.81 40 LYS B C 1
ATOM 2844 O O . LYS B 1 40 ? 5.098 -4.855 -10.312 1 98.81 40 LYS B O 1
ATOM 2849 N N . LEU B 1 41 ? 4.855 -2.668 -10.555 1 98.31 41 LEU B N 1
ATOM 2850 C CA . LEU B 1 41 ? 4.566 -2.377 -9.148 1 98.31 41 LEU B CA 1
ATOM 2851 C C . LEU B 1 41 ? 3.141 -2.787 -8.797 1 98.31 41 LEU B C 1
ATOM 2853 O O . LEU B 1 41 ? 2.314 -1.939 -8.445 1 98.31 41 LEU B O 1
ATOM 2857 N N . GLU B 1 42 ? 2.891 -4.055 -8.727 1 98.31 42 GLU B N 1
ATOM 2858 C CA . GLU B 1 42 ? 1.563 -4.594 -8.453 1 98.31 42 GLU B CA 1
ATOM 2859 C C . GLU B 1 42 ? 1.158 -4.344 -7 1 98.31 42 GLU B C 1
ATOM 2861 O O . GLU B 1 42 ? -0.029 -4.367 -6.668 1 98.31 42 GLU B O 1
ATOM 2866 N N . ALA B 1 43 ? 2.119 -4.039 -6.172 1 97.56 43 ALA B N 1
ATOM 2867 C CA . ALA B 1 43 ? 1.856 -3.658 -4.785 1 97.56 43 ALA B CA 1
ATOM 2868 C C . ALA B 1 43 ? 1.001 -2.395 -4.719 1 97.56 43 ALA B C 1
ATOM 2870 O O . ALA B 1 43 ? 0.431 -2.08 -3.672 1 97.56 43 ALA B O 1
ATOM 2871 N N . ALA B 1 44 ? 0.889 -1.655 -5.781 1 96.75 44 ALA B N 1
ATOM 2872 C CA . ALA B 1 44 ? 0.151 -0.395 -5.824 1 96.75 44 ALA B CA 1
ATOM 2873 C C . ALA B 1 44 ? -1.343 -0.64 -6.012 1 96.75 44 ALA B C 1
ATOM 2875 O O . ALA B 1 44 ? -2.15 0.284 -5.887 1 96.75 44 ALA B O 1
ATOM 2876 N N . ASN B 1 45 ? -1.722 -1.88 -6.266 1 97.62 45 ASN B N 1
ATOM 2877 C CA . ASN B 1 45 ? -3.152 -2.17 -6.305 1 97.62 45 ASN B CA 1
ATOM 2878 C C . ASN B 1 45 ? -3.809 -1.932 -4.949 1 97.62 45 ASN B C 1
ATOM 2880 O O . ASN B 1 45 ? -3.146 -2.002 -3.912 1 97.62 45 ASN B O 1
ATOM 2884 N N . PRO B 1 46 ? -5.094 -1.647 -4.895 1 97 46 PRO B N 1
ATOM 2885 C CA . PRO B 1 46 ? -5.703 -1.099 -3.682 1 97 46 PRO B CA 1
ATOM 2886 C C . PRO B 1 46 ? -5.707 -2.092 -2.521 1 97 46 PRO B C 1
ATOM 2888 O O . PRO B 1 46 ? -5.672 -1.686 -1.357 1 97 46 PRO B O 1
ATOM 2891 N N . SER B 1 47 ? -5.777 -3.398 -2.834 1 96.38 47 SER B N 1
ATOM 2892 C CA . SER B 1 47 ? -5.668 -4.34 -1.724 1 96.38 47 SER B CA 1
ATOM 2893 C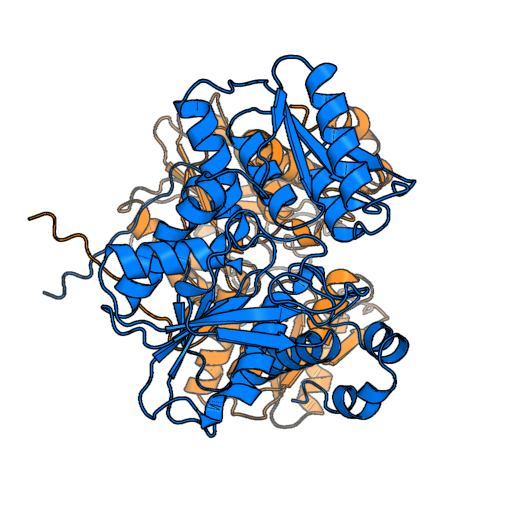 C . SER B 1 47 ? -4.219 -4.734 -1.472 1 96.38 47 SER B C 1
ATOM 2895 O O . SER B 1 47 ? -3.924 -5.465 -0.522 1 96.38 47 SER B O 1
ATOM 2897 N N . GLY B 1 48 ? -3.314 -4.309 -2.391 1 96.62 48 GLY B N 1
ATOM 2898 C CA . GLY B 1 48 ? -1.898 -4.344 -2.057 1 96.62 48 GLY B CA 1
ATOM 2899 C C . GLY B 1 48 ? -1.135 -5.422 -2.799 1 96.62 48 GLY B C 1
ATOM 2900 O O . GLY B 1 48 ? -0.02 -5.781 -2.412 1 96.62 48 GLY B O 1
ATOM 2901 N N . SER B 1 49 ? -1.771 -6.027 -3.893 1 97.94 49 SER B N 1
ATOM 2902 C CA . SER B 1 49 ? -1.022 -7.086 -4.559 1 97.94 49 SER B CA 1
ATOM 2903 C C . SER B 1 49 ? -1.548 -7.332 -5.969 1 97.94 49 SER B C 1
ATOM 2905 O O . SER B 1 49 ? -2.568 -6.762 -6.367 1 97.94 49 SER B O 1
ATOM 2907 N N . LEU B 1 50 ? -0.857 -8.219 -6.637 1 98.19 50 LEU B N 1
ATOM 2908 C CA . LEU B 1 50 ? -1.206 -8.648 -7.984 1 98.19 50 LEU B CA 1
ATOM 2909 C C . LEU B 1 50 ? -2.541 -9.391 -7.992 1 98.19 50 LEU B C 1
ATOM 2911 O O . LEU B 1 50 ? -3.258 -9.375 -8.992 1 98.19 50 LEU B O 1
ATOM 2915 N N . LYS B 1 51 ? -2.945 -9.953 -6.824 1 98.44 51 LYS B N 1
ATOM 2916 C CA . LYS B 1 51 ? -4.121 -10.82 -6.797 1 98.44 51 LYS B CA 1
ATOM 2917 C C . LYS B 1 51 ? -5.406 -10 -6.867 1 98.44 51 LYS B C 1
ATOM 2919 O O . LYS B 1 51 ? -6.484 -10.547 -7.109 1 98.44 51 LYS B O 1
ATOM 2924 N N . ASP B 1 52 ? -5.281 -8.688 -6.695 1 98.69 52 ASP B N 1
ATOM 2925 C CA . ASP B 1 52 ? -6.438 -7.84 -6.945 1 98.69 52 ASP B CA 1
ATOM 2926 C C . ASP B 1 52 ? -7.004 -8.078 -8.344 1 98.69 52 ASP B C 1
ATOM 2928 O O . ASP B 1 52 ? -8.219 -8.117 -8.531 1 98.69 52 ASP B O 1
ATOM 2932 N N . ARG B 1 53 ? -6.086 -8.281 -9.281 1 98.81 53 ARG B N 1
ATOM 2933 C CA . ARG B 1 53 ? -6.492 -8.484 -10.664 1 98.81 53 ARG B CA 1
ATOM 2934 C C . ARG B 1 53 ? -7.293 -9.773 -10.812 1 98.81 53 ARG B C 1
ATOM 2936 O O . ARG B 1 53 ? -8.367 -9.781 -11.422 1 98.81 53 ARG B O 1
ATOM 2943 N N . THR B 1 54 ? -6.777 -10.812 -10.234 1 98.81 54 THR B N 1
ATOM 2944 C CA . THR B 1 54 ? -7.414 -12.117 -10.352 1 98.81 54 THR B CA 1
ATOM 2945 C C . THR B 1 54 ? -8.766 -12.125 -9.641 1 98.81 54 THR B C 1
ATOM 2947 O O . THR B 1 54 ? -9.766 -12.57 -10.195 1 98.81 54 THR B O 1
ATOM 2950 N N . SER B 1 55 ? -8.805 -11.625 -8.414 1 98.81 55 SER B N 1
ATOM 2951 C CA . SER B 1 55 ? -10.008 -11.641 -7.586 1 98.81 55 SER B CA 1
ATOM 2952 C C . SER B 1 55 ? -11.141 -10.867 -8.25 1 98.81 55 SER B C 1
ATOM 2954 O O . SER B 1 55 ? -12.242 -11.391 -8.414 1 98.81 55 SER B O 1
ATOM 2956 N N . ILE B 1 56 ? -10.844 -9.656 -8.703 1 98.69 56 ILE B N 1
ATOM 2957 C CA . ILE B 1 56 ? -11.898 -8.805 -9.25 1 98.69 56 ILE B CA 1
ATOM 2958 C C . ILE B 1 56 ? -12.391 -9.375 -10.578 1 98.69 56 ILE B C 1
ATOM 2960 O O . ILE B 1 56 ? -13.578 -9.289 -10.898 1 98.69 56 ILE B O 1
ATOM 2964 N N . PHE B 1 57 ? -11.477 -9.898 -11.375 1 98.88 57 PHE B N 1
ATOM 2965 C CA . PHE B 1 57 ? -11.828 -10.43 -12.688 1 98.88 57 PHE B CA 1
ATOM 2966 C C . PHE B 1 57 ? -12.742 -11.641 -12.555 1 98.88 57 PHE B C 1
ATOM 2968 O O . PHE B 1 57 ? -13.766 -11.734 -13.234 1 98.88 57 PHE B O 1
ATOM 2975 N N . ILE B 1 58 ? -12.398 -12.586 -11.672 1 98.88 58 ILE B N 1
ATOM 2976 C CA . ILE B 1 58 ? -13.195 -13.797 -11.477 1 98.88 58 ILE B CA 1
ATOM 2977 C C . ILE B 1 58 ? -14.586 -13.422 -10.977 1 98.88 58 ILE B C 1
ATOM 2979 O O . ILE B 1 58 ? -15.594 -13.914 -11.492 1 98.88 58 ILE B O 1
ATOM 2983 N N . VAL B 1 59 ? -14.688 -12.523 -10.016 1 98.88 59 VAL B N 1
ATOM 2984 C CA . VAL B 1 59 ? -15.969 -12.141 -9.422 1 98.88 59 VAL B CA 1
ATOM 2985 C C . VAL B 1 59 ? -16.812 -11.391 -10.453 1 98.88 59 VAL B C 1
ATOM 2987 O O . VAL B 1 59 ? -18 -11.672 -10.609 1 98.88 59 VAL B O 1
ATOM 2990 N N . LYS B 1 60 ? -16.203 -10.484 -11.188 1 98.56 60 LYS B N 1
ATOM 2991 C CA . LYS B 1 60 ? -16.906 -9.727 -12.211 1 98.56 60 LYS B CA 1
ATOM 2992 C C . LYS B 1 60 ? -17.484 -10.656 -13.281 1 98.56 60 LYS B C 1
ATOM 2994 O O . LYS B 1 60 ? -18.641 -10.508 -13.688 1 98.56 60 LYS B O 1
ATOM 2999 N N . ARG B 1 61 ? -16.656 -11.602 -13.766 1 98.69 61 ARG B N 1
ATOM 3000 C CA . ARG B 1 61 ? -17.109 -12.547 -14.781 1 98.69 61 ARG B CA 1
ATOM 3001 C C . ARG B 1 61 ? -18.281 -13.391 -14.273 1 98.69 61 ARG B C 1
ATOM 3003 O O . ARG B 1 61 ? -19.25 -13.625 -15 1 98.69 61 ARG B O 1
ATOM 3010 N N . ALA B 1 62 ? -18.156 -13.836 -13.031 1 98.81 62 ALA B N 1
ATOM 3011 C CA . ALA B 1 62 ? -19.219 -14.633 -12.438 1 98.81 62 ALA B CA 1
ATOM 3012 C C . ALA B 1 62 ? -20.531 -13.844 -12.375 1 98.81 62 ALA B C 1
ATOM 3014 O O . ALA B 1 62 ? -21.609 -14.391 -12.594 1 98.81 62 ALA B O 1
ATOM 3015 N N . LEU B 1 63 ? -20.469 -12.57 -12.07 1 98.69 63 LEU B N 1
ATOM 3016 C CA . LEU B 1 63 ? -21.641 -11.703 -12.047 1 98.69 63 LEU B CA 1
ATOM 3017 C C . LEU B 1 63 ? -22.219 -11.523 -13.445 1 98.69 63 LEU B C 1
ATOM 3019 O O . LEU B 1 63 ? -23.422 -11.656 -13.648 1 98.69 63 LEU B O 1
ATOM 3023 N N . GLU B 1 64 ? -21.359 -11.289 -14.375 1 98.38 64 GLU B N 1
ATOM 3024 C CA . GLU B 1 64 ? -21.766 -11.062 -15.758 1 98.38 64 GLU B CA 1
ATOM 3025 C C . GLU B 1 64 ? -22.422 -12.305 -16.359 1 98.38 64 GLU B C 1
ATOM 3027 O O . GLU B 1 64 ? -23.328 -12.203 -17.172 1 98.38 64 GLU B O 1
ATOM 3032 N N . GLU B 1 65 ? -21.953 -13.445 -15.914 1 98.25 65 GLU B N 1
ATOM 3033 C CA . GLU B 1 65 ? -22.438 -14.711 -16.453 1 98.25 65 GLU B CA 1
ATOM 3034 C C . GLU B 1 65 ? -23.656 -15.211 -15.672 1 98.25 65 GLU B C 1
ATOM 3036 O O . GLU B 1 65 ? -24.25 -16.234 -16.031 1 98.25 65 GLU B O 1
ATOM 3041 N N . GLY B 1 66 ? -23.969 -14.57 -14.602 1 98.19 66 GLY B N 1
ATOM 3042 C CA . GLY B 1 66 ? -25.156 -14.891 -13.836 1 98.19 66 GLY B CA 1
ATOM 3043 C C . GLY B 1 66 ? -24.953 -16.031 -12.852 1 98.19 66 GLY B C 1
ATOM 3044 O O . GLY B 1 66 ? -25.922 -16.578 -12.32 1 98.19 66 GLY B O 1
ATOM 3045 N N . GLU B 1 67 ? -23.703 -16.359 -12.633 1 98.19 67 GLU B N 1
ATOM 3046 C CA . GLU B 1 67 ? -23.391 -17.422 -11.68 1 98.19 67 GLU B CA 1
ATOM 3047 C C . GLU B 1 67 ? -23.625 -16.953 -10.242 1 98.19 67 GLU B C 1
ATOM 3049 O O . GLU B 1 67 ? -23.906 -17.766 -9.359 1 98.19 67 GLU B O 1
ATOM 3054 N N . ILE B 1 68 ? -23.438 -15.617 -10.016 1 98.44 68 ILE B N 1
ATOM 3055 C CA . ILE B 1 68 ? -23.672 -15.031 -8.703 1 98.44 68 ILE B CA 1
ATOM 3056 C C . ILE B 1 68 ? -24.438 -13.719 -8.852 1 98.44 68 ILE B C 1
ATOM 3058 O O . ILE B 1 68 ? -24.516 -13.156 -9.945 1 98.44 68 ILE B O 1
ATOM 3062 N N . SER B 1 69 ? -25 -13.312 -7.738 1 98.38 69 SER B N 1
ATOM 3063 C CA . SER B 1 69 ? -25.688 -12.031 -7.598 1 98.38 69 SER B CA 1
ATOM 3064 C C . SER B 1 69 ? -25.438 -11.414 -6.227 1 98.38 69 SER B C 1
ATOM 3066 O O . SER B 1 69 ? -24.906 -12.078 -5.332 1 98.38 69 SER B O 1
ATOM 3068 N N . ARG B 1 70 ? -25.844 -10.125 -6.172 1 97.44 70 ARG B N 1
ATOM 3069 C CA . ARG B 1 70 ? -25.688 -9.422 -4.902 1 97.44 70 ARG B CA 1
ATOM 3070 C C . ARG B 1 70 ? -26.234 -10.25 -3.746 1 97.44 70 ARG B C 1
ATOM 3072 O O . ARG B 1 70 ? -27.297 -10.859 -3.871 1 97.44 70 ARG B O 1
ATOM 3079 N N . GLY B 1 71 ? -25.484 -10.281 -2.652 1 97.56 71 GLY B N 1
ATOM 3080 C CA . GLY B 1 71 ? -25.922 -11 -1.473 1 97.56 71 GLY B CA 1
ATOM 3081 C C . GLY B 1 71 ? -25.422 -12.43 -1.423 1 97.56 71 GLY B C 1
ATOM 3082 O O . GLY B 1 71 ? -25.453 -13.07 -0.371 1 97.56 71 GLY B O 1
ATOM 3083 N N . HIS B 1 72 ? -24.953 -13.008 -2.564 1 98.56 72 HIS B N 1
ATOM 3084 C CA . HIS B 1 72 ? -24.422 -14.367 -2.602 1 98.56 72 HIS B CA 1
ATOM 3085 C C . HIS B 1 72 ? -23.125 -14.477 -1.824 1 98.56 72 HIS B C 1
ATOM 3087 O O . HIS B 1 72 ? -22.531 -13.461 -1.457 1 98.56 72 HIS B O 1
ATOM 3093 N N . THR B 1 73 ? -22.719 -15.719 -1.537 1 98.75 73 THR B N 1
ATOM 3094 C CA . THR B 1 73 ? -21.531 -15.984 -0.726 1 98.75 73 THR B CA 1
ATOM 3095 C C . THR B 1 73 ? -20.391 -16.516 -1.589 1 98.75 73 THR B C 1
ATOM 3097 O O . THR B 1 73 ? -20.562 -17.516 -2.289 1 98.75 73 THR B O 1
ATOM 3100 N N . ILE B 1 74 ? -19.312 -15.836 -1.584 1 98.88 74 ILE B N 1
ATOM 3101 C CA . ILE B 1 74 ? -18.078 -16.312 -2.209 1 98.88 74 ILE B CA 1
ATOM 3102 C C . ILE B 1 74 ? -17.297 -17.172 -1.216 1 98.88 74 ILE B C 1
ATOM 3104 O O . ILE B 1 74 ? -17.188 -16.812 -0.04 1 98.88 74 ILE B O 1
ATOM 3108 N N . ILE B 1 75 ? -16.812 -18.297 -1.67 1 98.81 75 ILE B N 1
ATOM 3109 C CA . ILE B 1 75 ? -16.016 -19.203 -0.855 1 98.81 75 ILE B CA 1
ATOM 3110 C C . ILE B 1 75 ? -14.672 -19.453 -1.54 1 98.81 75 ILE B C 1
ATOM 3112 O O . ILE B 1 75 ? -14.625 -19.703 -2.748 1 98.81 75 ILE B O 1
ATOM 3116 N N . GLU B 1 76 ? -13.594 -19.359 -0.841 1 98.62 76 GLU B N 1
ATOM 3117 C CA . GLU B 1 76 ? -12.266 -19.609 -1.391 1 98.62 76 GLU B CA 1
ATOM 3118 C C . GLU B 1 76 ? -11.344 -20.219 -0.339 1 98.62 76 GLU B C 1
ATOM 3120 O O . GLU B 1 76 ? -11.453 -19.906 0.849 1 98.62 76 GLU B O 1
ATOM 3125 N N . SER B 1 77 ? -10.484 -21.125 -0.802 1 96.94 77 SER B N 1
ATOM 3126 C CA . SER B 1 77 ? -9.375 -21.594 0.021 1 96.94 77 SER B CA 1
ATOM 3127 C C . SER B 1 77 ? -8.133 -20.734 -0.164 1 96.94 77 SER B C 1
ATOM 3129 O O . SER B 1 77 ? -7.336 -20.969 -1.072 1 96.94 77 SER B O 1
ATOM 3131 N N . SER B 1 78 ? -7.922 -19.75 0.69 1 91.94 78 SER B N 1
ATOM 3132 C CA . SER B 1 78 ? -6.766 -18.859 0.639 1 91.94 78 SER B CA 1
ATOM 3133 C C . SER B 1 78 ? -6.609 -18.078 1.941 1 91.94 78 SER B C 1
ATOM 3135 O O . SER B 1 78 ? -7.602 -17.641 2.527 1 91.94 78 SER B O 1
ATOM 3137 N N . SER B 1 79 ? -5.367 -17.984 2.285 1 86.88 79 SER B N 1
ATOM 3138 C CA . SER B 1 79 ? -5.047 -17.219 3.492 1 86.88 79 SER B CA 1
ATOM 3139 C C . SER B 1 79 ? -4.141 -16.031 3.178 1 86.88 79 SER B C 1
ATOM 3141 O O . SER B 1 79 ? -3.451 -15.523 4.059 1 86.88 79 SER B O 1
ATOM 3143 N N . GLY B 1 80 ? -4.121 -15.578 1.943 1 93.44 80 GLY B N 1
ATOM 3144 C CA . GLY B 1 80 ? -3.176 -14.539 1.574 1 93.44 80 GLY B CA 1
ATOM 3145 C C . GLY B 1 80 ? -3.779 -13.469 0.687 1 93.44 80 GLY B C 1
ATOM 3146 O O . GLY B 1 80 ? -4.902 -13.016 0.927 1 93.44 80 GLY B O 1
ATOM 3147 N N . ASN B 1 81 ? -2.994 -13.086 -0.285 1 96.06 81 ASN B N 1
ATOM 3148 C CA . ASN B 1 81 ? -3.332 -11.945 -1.128 1 96.06 81 ASN B CA 1
ATOM 3149 C C . ASN B 1 81 ? -4.613 -12.195 -1.918 1 96.06 81 ASN B C 1
ATOM 3151 O O . ASN B 1 81 ? -5.391 -11.266 -2.15 1 96.06 81 ASN B O 1
ATOM 3155 N N . MET B 1 82 ? -4.859 -13.445 -2.295 1 97.56 82 MET B N 1
ATOM 3156 C CA . MET B 1 82 ? -6.098 -13.773 -2.996 1 97.56 82 MET B CA 1
ATOM 3157 C C . MET B 1 82 ? -7.312 -13.492 -2.117 1 97.56 82 MET B C 1
ATOM 3159 O O . MET B 1 82 ? -8.289 -12.898 -2.572 1 97.56 82 MET B O 1
ATOM 3163 N N . ALA B 1 83 ? -7.25 -13.945 -0.899 1 97.88 83 ALA B N 1
ATOM 3164 C CA . ALA B 1 83 ? -8.344 -13.711 0.045 1 97.88 83 ALA B CA 1
ATOM 3165 C C . ALA B 1 83 ? -8.586 -12.219 0.246 1 97.88 83 ALA B C 1
ATOM 3167 O O . ALA B 1 83 ? -9.734 -11.781 0.288 1 97.88 83 ALA B O 1
ATOM 3168 N N . LEU B 1 84 ? -7.566 -11.477 0.334 1 97.44 84 LEU B N 1
ATOM 3169 C CA . LEU B 1 84 ? -7.703 -10.039 0.557 1 97.44 84 LEU B CA 1
ATOM 3170 C C . LEU B 1 84 ? -8.312 -9.359 -0.664 1 97.44 84 LEU B C 1
ATOM 3172 O O . LEU B 1 84 ? -9.164 -8.484 -0.527 1 97.44 84 LEU B O 1
ATOM 3176 N N . GLY B 1 85 ? -7.816 -9.727 -1.854 1 98.5 85 GLY B N 1
ATOM 3177 C CA . GLY B 1 85 ? -8.445 -9.227 -3.068 1 98.5 85 GLY B CA 1
ATOM 3178 C C . GLY B 1 85 ? -9.93 -9.531 -3.145 1 98.5 85 GLY B C 1
ATOM 3179 O O . GLY B 1 85 ? -10.727 -8.664 -3.51 1 98.5 85 GLY B O 1
ATOM 3180 N N . LEU B 1 86 ? -10.297 -10.719 -2.746 1 98.75 86 LEU B N 1
ATOM 3181 C CA . LEU B 1 86 ? -11.695 -11.125 -2.748 1 98.75 86 LEU B CA 1
ATOM 3182 C C . LEU B 1 86 ? -12.492 -10.328 -1.719 1 98.75 86 LEU B C 1
ATOM 3184 O O . LEU B 1 86 ? -13.648 -9.969 -1.963 1 98.75 86 LEU B O 1
ATOM 3188 N N . ALA B 1 87 ? -11.883 -10.109 -0.583 1 98.25 87 ALA B N 1
ATOM 3189 C CA . ALA B 1 87 ? -12.57 -9.352 0.464 1 98.25 87 ALA B CA 1
ATOM 3190 C C . ALA B 1 87 ? -12.992 -7.977 -0.036 1 98.25 87 ALA B C 1
ATOM 3192 O O . ALA B 1 87 ? -14.133 -7.562 0.156 1 98.25 87 ALA B O 1
ATOM 3193 N N . GLN B 1 88 ? -12.117 -7.316 -0.674 1 97.88 88 GLN B N 1
ATOM 3194 C CA . GLN B 1 88 ? -12.438 -5.996 -1.208 1 97.88 88 GLN B CA 1
ATOM 3195 C C . GLN B 1 88 ? -13.469 -6.09 -2.326 1 97.88 88 GLN B C 1
ATOM 3197 O O . GLN B 1 88 ? -14.414 -5.293 -2.375 1 97.88 88 GLN B O 1
ATOM 3202 N N . ALA B 1 89 ? -13.305 -7.062 -3.215 1 98.12 89 ALA B N 1
ATOM 3203 C CA . ALA B 1 89 ? -14.258 -7.262 -4.305 1 98.12 89 ALA B CA 1
ATOM 3204 C C . ALA B 1 89 ? -15.656 -7.535 -3.77 1 98.12 89 ALA B C 1
ATOM 3206 O O . ALA B 1 89 ? -16.641 -7.016 -4.297 1 98.12 89 ALA B O 1
ATOM 3207 N N . CYS B 1 90 ? -15.719 -8.32 -2.746 1 98.38 90 CYS B N 1
ATOM 3208 C CA . CYS B 1 90 ? -17.016 -8.703 -2.182 1 98.38 90 CYS B CA 1
ATOM 3209 C C . CYS B 1 90 ? -17.719 -7.488 -1.584 1 98.38 90 CYS B C 1
ATOM 3211 O O . CYS B 1 90 ? -18.938 -7.332 -1.748 1 98.38 90 CYS B O 1
ATOM 3213 N N . ILE B 1 91 ? -17 -6.633 -0.891 1 97.44 91 ILE B N 1
ATOM 3214 C CA . ILE B 1 91 ? -17.609 -5.41 -0.37 1 97.44 91 ILE B CA 1
ATOM 3215 C C . ILE B 1 91 ? -18.125 -4.562 -1.525 1 97.44 91 ILE B C 1
ATOM 3217 O O . ILE B 1 91 ? -19.266 -4.094 -1.492 1 97.44 91 ILE B O 1
ATOM 3221 N N . HIS B 1 92 ? -17.359 -4.426 -2.566 1 97.06 92 HIS B N 1
ATOM 3222 C CA . HIS B 1 92 ? -17.719 -3.59 -3.707 1 97.06 92 HIS B CA 1
ATOM 3223 C C . HIS B 1 92 ? -19.016 -4.074 -4.355 1 97.06 92 HIS B C 1
ATOM 3225 O O . HIS B 1 92 ? -19.891 -3.271 -4.695 1 97.06 92 HIS B O 1
ATOM 3231 N N . TYR B 1 93 ? -19.156 -5.363 -4.461 1 97.56 93 TYR B N 1
ATOM 3232 C CA . TYR B 1 93 ? -20.266 -5.902 -5.227 1 97.56 93 TYR B CA 1
ATOM 3233 C C . TYR B 1 93 ? -21.406 -6.336 -4.305 1 97.56 93 TYR B C 1
ATOM 3235 O O . TYR B 1 93 ? -22.422 -6.844 -4.766 1 97.56 93 TYR B O 1
ATOM 3243 N N . GLY B 1 94 ? -21.266 -6.133 -3.004 1 97.31 94 GLY B N 1
ATOM 3244 C CA . GLY B 1 94 ? -22.297 -6.516 -2.057 1 97.31 94 GLY B CA 1
ATOM 3245 C C . GLY B 1 94 ? -22.422 -8.016 -1.887 1 97.31 94 GLY B C 1
ATOM 3246 O O . GLY B 1 94 ? -23.531 -8.555 -1.902 1 97.31 94 GLY B O 1
ATOM 3247 N N . LEU B 1 95 ? -21.312 -8.734 -1.795 1 98.44 95 LEU B N 1
ATOM 3248 C CA . LEU B 1 95 ? -21.234 -10.172 -1.603 1 98.44 95 LEU B CA 1
ATOM 3249 C C . LEU B 1 95 ? -20.656 -10.508 -0.228 1 98.44 95 LEU B C 1
ATOM 3251 O O . LEU B 1 95 ? -20.078 -9.648 0.436 1 98.44 95 LEU B O 1
ATOM 3255 N N . LYS B 1 96 ? -20.859 -11.727 0.2 1 98.19 96 LYS B N 1
ATOM 3256 C CA . LYS B 1 96 ? -20.25 -12.258 1.411 1 98.19 96 LYS B CA 1
ATOM 3257 C C . LYS B 1 96 ? -19 -13.086 1.076 1 98.19 96 LYS B C 1
ATOM 3259 O O . LYS B 1 96 ? -18.875 -13.594 -0.04 1 98.19 96 LYS B O 1
ATOM 3264 N N . LEU B 1 97 ? -18.109 -13.18 2.012 1 98.56 97 LEU B N 1
ATOM 3265 C CA . LEU B 1 97 ? -16.891 -13.945 1.775 1 98.56 97 LEU B CA 1
ATOM 3266 C C . LEU B 1 97 ? -16.609 -14.906 2.932 1 98.56 97 LEU B C 1
ATOM 3268 O O . LEU B 1 97 ? -16.609 -14.492 4.094 1 98.56 97 LEU B O 1
ATOM 3272 N N . ILE B 1 98 ? -16.406 -16.125 2.609 1 98.69 98 ILE B N 1
ATOM 3273 C CA . ILE B 1 98 ? -15.867 -17.125 3.521 1 98.69 98 ILE B CA 1
ATOM 3274 C C . ILE B 1 98 ? -14.516 -17.625 3.002 1 98.69 98 ILE B C 1
ATOM 3276 O O . ILE B 1 98 ? -14.422 -18.094 1.871 1 98.69 98 ILE B O 1
ATOM 3280 N N . VAL B 1 99 ? -13.547 -17.469 3.795 1 98.5 99 VAL B N 1
ATOM 3281 C CA . VAL B 1 99 ? -12.242 -18.016 3.439 1 98.5 99 VAL B CA 1
ATOM 3282 C C . VAL B 1 99 ? -11.93 -19.234 4.309 1 98.5 99 VAL B C 1
ATOM 3284 O O . VAL B 1 99 ? -12.102 -19.188 5.531 1 98.5 99 VAL B O 1
ATOM 3287 N N . VAL B 1 100 ? -11.523 -20.312 3.686 1 98.44 100 VAL B N 1
ATOM 3288 C CA . VAL B 1 100 ? -11.133 -21.531 4.379 1 98.44 100 VAL B CA 1
ATOM 3289 C C . VAL B 1 100 ? -9.617 -21.562 4.559 1 98.44 100 VAL B C 1
ATOM 3291 O O . VAL B 1 100 ? -8.867 -21.516 3.578 1 98.44 100 VAL B O 1
ATOM 3294 N N . VAL B 1 101 ? -9.211 -21.609 5.809 1 97.19 101 VAL B N 1
ATOM 3295 C CA . VAL B 1 101 ? -7.793 -21.453 6.113 1 97.19 101 VAL B CA 1
ATOM 3296 C C . VAL B 1 101 ? -7.336 -22.609 7.012 1 97.19 101 VAL B C 1
ATOM 3298 O O . VAL B 1 101 ? -8.133 -23.469 7.387 1 97.19 101 VAL B O 1
ATOM 3301 N N . ASP B 1 102 ? -6.07 -22.703 7.207 1 94.5 102 ASP B N 1
ATOM 3302 C CA . ASP B 1 102 ? -5.473 -23.672 8.125 1 94.5 102 ASP B CA 1
ATOM 3303 C C . ASP B 1 102 ? -4.602 -22.969 9.164 1 94.5 102 ASP B C 1
ATOM 3305 O O . ASP B 1 102 ? -4.543 -21.734 9.203 1 94.5 102 ASP B O 1
ATOM 3309 N N . PRO B 1 103 ? -3.961 -23.641 10.102 1 89.81 103 PRO B N 1
ATOM 3310 C CA . PRO B 1 103 ? -3.279 -23 11.234 1 89.81 103 PRO B CA 1
ATOM 3311 C C . PRO B 1 103 ? -2.07 -22.172 10.805 1 89.81 103 PRO B C 1
ATOM 3313 O O . PRO B 1 103 ? -1.505 -21.438 11.617 1 89.81 103 PRO B O 1
ATOM 3316 N N . ASN B 1 104 ? -1.714 -22.188 9.578 1 84.06 104 ASN B N 1
ATOM 3317 C CA . ASN B 1 104 ? -0.558 -21.438 9.094 1 84.06 104 ASN B CA 1
ATOM 3318 C C . ASN B 1 104 ? -0.93 -20 8.742 1 84.06 104 ASN B C 1
ATOM 3320 O O . ASN B 1 104 ? -0.064 -19.203 8.375 1 84.06 104 ASN B O 1
ATOM 3324 N N . LEU B 1 105 ? -2.146 -19.641 8.906 1 88.06 105 LEU B N 1
ATOM 3325 C CA . LEU B 1 105 ? -2.584 -18.281 8.641 1 88.06 105 LEU B CA 1
ATOM 3326 C C . LEU B 1 105 ? -1.83 -17.281 9.508 1 88.06 105 LEU B C 1
ATOM 3328 O O . LEU B 1 105 ? -1.772 -17.438 10.734 1 88.06 105 LEU B O 1
ATOM 3332 N N . ASN B 1 106 ? -1.246 -16.297 8.766 1 87.12 106 ASN B N 1
ATOM 3333 C CA . ASN B 1 106 ? -0.543 -15.242 9.484 1 87.12 106 ASN B CA 1
ATOM 3334 C C . ASN B 1 106 ? -1.514 -14.312 10.211 1 87.12 106 ASN B C 1
ATOM 3336 O O . ASN B 1 106 ? -2.568 -13.977 9.672 1 87.12 106 ASN B O 1
ATOM 3340 N N . ALA B 1 107 ? -1.12 -13.898 11.43 1 88.5 107 ALA B N 1
ATOM 3341 C CA . ALA B 1 107 ? -1.979 -13.094 12.289 1 88.5 107 ALA B CA 1
ATOM 3342 C C . ALA B 1 107 ? -2.342 -11.773 11.617 1 88.5 107 ALA B C 1
ATOM 3344 O O . ALA B 1 107 ? -3.465 -11.281 11.766 1 88.5 107 ALA B O 1
ATOM 3345 N N . HIS B 1 108 ? -1.409 -11.211 10.906 1 90.56 108 HIS B N 1
ATOM 3346 C CA . HIS B 1 108 ? -1.652 -9.938 10.234 1 90.56 108 HIS B CA 1
ATOM 3347 C C . HIS B 1 108 ? -2.75 -10.078 9.18 1 90.56 108 HIS B C 1
ATOM 3349 O O . HIS B 1 108 ? -3.67 -9.258 9.133 1 90.56 108 HIS B O 1
ATOM 3355 N N . THR B 1 109 ? -2.666 -11.109 8.406 1 92.69 109 THR B N 1
ATOM 3356 C CA . THR B 1 109 ? -3.662 -11.344 7.371 1 92.69 109 THR B CA 1
ATOM 3357 C C . THR B 1 109 ? -5.023 -11.648 7.988 1 92.69 109 THR B C 1
ATOM 3359 O O . THR B 1 109 ? -6.059 -11.219 7.469 1 92.69 109 THR B O 1
ATOM 3362 N N . GLU B 1 110 ? -4.977 -12.367 9.062 1 94.56 110 GLU B N 1
ATOM 3363 C CA . GLU B 1 110 ? -6.227 -12.672 9.75 1 94.56 110 GLU B CA 1
ATOM 3364 C C . GLU B 1 110 ? -6.938 -11.391 10.188 1 94.56 110 GLU B C 1
ATOM 3366 O O . GLU B 1 110 ? -8.141 -11.242 9.969 1 94.56 110 GLU B O 1
ATOM 3371 N N . LYS B 1 111 ? -6.207 -10.477 10.805 1 94.44 111 LYS B N 1
ATOM 3372 C CA . LYS B 1 111 ? -6.781 -9.211 11.242 1 94.44 111 LYS B CA 1
ATOM 3373 C C . LYS B 1 111 ? -7.344 -8.422 10.062 1 94.44 111 LYS B C 1
ATOM 3375 O O . LYS B 1 111 ? -8.414 -7.82 10.172 1 94.44 111 LYS B O 1
ATOM 3380 N N . LEU B 1 112 ? -6.633 -8.469 8.984 1 95.62 112 LEU B N 1
ATOM 3381 C CA . LEU B 1 112 ? -7.055 -7.758 7.789 1 95.62 112 LEU B CA 1
ATOM 3382 C C . LEU B 1 112 ? -8.359 -8.336 7.242 1 95.62 112 LEU B C 1
ATOM 3384 O O . LEU B 1 112 ? -9.281 -7.586 6.922 1 95.62 112 LEU B O 1
ATOM 3388 N N . LEU B 1 113 ? -8.406 -9.633 7.145 1 96.81 113 LEU B N 1
ATOM 3389 C CA . LEU B 1 113 ? -9.594 -10.297 6.621 1 96.81 113 LEU B CA 1
ATOM 3390 C C . LEU B 1 113 ? -10.797 -10.039 7.52 1 96.81 113 LEU B C 1
ATOM 3392 O O . LEU B 1 113 ? -11.898 -9.758 7.027 1 96.81 113 LEU B O 1
ATOM 3396 N N . LYS B 1 114 ? -10.578 -10.039 8.797 1 95.75 114 LYS B N 1
ATOM 3397 C CA . LYS B 1 114 ? -11.648 -9.75 9.742 1 95.75 114 LYS B CA 1
ATOM 3398 C C . LYS B 1 114 ? -12.125 -8.312 9.602 1 95.75 114 LYS B C 1
ATOM 3400 O O . LYS B 1 114 ? -13.328 -8.039 9.648 1 95.75 114 LYS B O 1
ATOM 3405 N N . ALA B 1 115 ? -11.211 -7.406 9.438 1 95.69 115 ALA B N 1
ATOM 3406 C CA . ALA B 1 115 ? -11.57 -6.004 9.242 1 95.69 115 ALA B CA 1
ATOM 3407 C C . ALA B 1 115 ? -12.445 -5.828 8.008 1 95.69 115 ALA B C 1
ATOM 3409 O O . ALA B 1 115 ? -13.406 -5.059 8.023 1 95.69 115 ALA B O 1
ATOM 3410 N N . TYR B 1 116 ? -12.156 -6.594 6.984 1 96.62 116 TYR B N 1
ATOM 3411 C CA . TYR B 1 116 ? -12.914 -6.523 5.742 1 96.62 116 TYR B CA 1
ATOM 3412 C C . TYR B 1 116 ? -14.25 -7.246 5.883 1 96.62 116 TYR B C 1
ATOM 3414 O O . TYR B 1 116 ? -15.078 -7.223 4.965 1 96.62 116 TYR B O 1
ATOM 3422 N N . GLY B 1 117 ? -14.43 -7.961 6.961 1 95.31 117 GLY B N 1
ATOM 3423 C CA . GLY B 1 117 ? -15.711 -8.594 7.227 1 95.31 117 GLY B CA 1
ATOM 3424 C C . GLY B 1 117 ? -15.797 -10.016 6.711 1 95.31 117 GLY B C 1
ATOM 3425 O O . GLY B 1 117 ? -16.875 -10.594 6.652 1 95.31 117 GLY B O 1
ATOM 3426 N N . ALA B 1 118 ? -14.664 -10.586 6.332 1 97.25 118 ALA B N 1
ATOM 3427 C CA . ALA B 1 118 ? -14.656 -11.969 5.863 1 97.25 118 ALA B CA 1
ATOM 3428 C C . ALA B 1 118 ? -14.898 -12.945 7.012 1 97.25 118 ALA B C 1
ATOM 3430 O O . ALA B 1 118 ? -14.422 -12.727 8.125 1 97.25 118 ALA B O 1
ATOM 3431 N N . GLN B 1 119 ? -15.633 -13.969 6.738 1 97.5 119 GLN B N 1
ATOM 3432 C CA . GLN B 1 119 ? -15.727 -15.094 7.66 1 97.5 119 GLN B CA 1
ATOM 3433 C C . GLN B 1 119 ? -14.562 -16.062 7.465 1 97.5 119 GLN B C 1
ATOM 3435 O O . GLN B 1 119 ? -14.242 -16.438 6.332 1 97.5 119 GLN B O 1
ATOM 3440 N N . ILE B 1 120 ? -13.969 -16.406 8.57 1 97.56 120 ILE B N 1
ATOM 3441 C CA . ILE B 1 120 ? -12.812 -17.297 8.492 1 97.56 120 ILE B CA 1
ATOM 3442 C C . ILE B 1 120 ? -13.203 -18.688 8.984 1 97.56 120 ILE B C 1
ATOM 3444 O O . ILE B 1 120 ? -13.664 -18.844 10.117 1 97.56 120 ILE B O 1
ATOM 3448 N N . GLU B 1 121 ? -13.078 -19.594 8.117 1 97.38 121 GLU B N 1
ATOM 3449 C CA . GLU B 1 121 ? -13.312 -21 8.406 1 97.38 121 GLU B CA 1
ATOM 3450 C C . GLU B 1 121 ? -11.992 -21.766 8.57 1 97.38 121 GLU B C 1
ATOM 3452 O O . GLU B 1 121 ? -11.289 -22 7.586 1 97.38 121 GLU B O 1
ATOM 3457 N N . TYR B 1 122 ? -11.703 -22.281 9.773 1 96.31 122 TYR B N 1
ATOM 3458 C CA . TYR B 1 122 ? -10.445 -22.969 10.047 1 96.31 122 TYR B CA 1
ATOM 3459 C C . TYR B 1 122 ? -10.594 -24.469 9.891 1 96.31 122 TYR B C 1
ATOM 3461 O O . TYR B 1 122 ? -11.516 -25.078 10.453 1 96.31 122 TYR B O 1
ATOM 3469 N N . VAL B 1 123 ? -9.742 -24.969 9.102 1 96.38 123 VAL B N 1
ATOM 3470 C CA . VAL B 1 123 ? -9.516 -26.422 9.125 1 96.38 123 VAL B CA 1
ATOM 3471 C C . VAL B 1 123 ? -8.312 -26.734 10 1 96.38 123 VAL B C 1
ATOM 3473 O O . VAL B 1 123 ? -7.188 -26.344 9.695 1 96.38 123 VAL B O 1
ATOM 3476 N N . LYS B 1 124 ? -8.438 -27.531 11.086 1 93.81 124 LYS B N 1
ATOM 3477 C CA . LYS B 1 124 ? -7.418 -27.688 12.109 1 93.81 124 LYS B CA 1
ATOM 3478 C C . LYS B 1 124 ? -6.652 -29 11.93 1 93.81 124 LYS B C 1
ATOM 3480 O O . LYS B 1 124 ? -5.578 -29.188 12.508 1 93.81 124 LYS B O 1
ATOM 3485 N N . THR B 1 125 ? -7.266 -29.984 11.117 1 94.25 125 THR B N 1
ATOM 3486 C CA . THR B 1 125 ? -6.652 -31.281 10.922 1 94.25 125 THR B CA 1
ATOM 3487 C C . THR B 1 125 ? -6.387 -31.547 9.438 1 94.25 125 THR B C 1
ATOM 3489 O O . THR B 1 125 ? -7.285 -31.406 8.609 1 94.25 125 THR B O 1
ATOM 3492 N N . PRO B 1 126 ? -5.152 -31.906 9.148 1 92 126 PRO B N 1
ATOM 3493 C CA . PRO B 1 126 ? -4.887 -32.25 7.75 1 92 126 PRO B CA 1
ATOM 3494 C C . PRO B 1 126 ? -5.582 -33.531 7.316 1 92 126 PRO B C 1
ATOM 3496 O O . PRO B 1 126 ? -5.91 -34.375 8.156 1 92 126 PRO B O 1
ATOM 3499 N N . ALA B 1 127 ? -5.84 -33.594 6.055 1 91.56 127 ALA B N 1
ATOM 3500 C CA . ALA B 1 127 ? -6.348 -34.844 5.504 1 91.56 127 ALA B CA 1
ATOM 3501 C C . ALA B 1 127 ? -5.266 -35.938 5.492 1 91.56 127 ALA B C 1
ATOM 3503 O O . ALA B 1 127 ? -4.074 -35.625 5.496 1 91.56 127 ALA B O 1
ATOM 3504 N N . GLU B 1 128 ? -5.754 -37.125 5.562 1 90.19 128 GLU B N 1
ATOM 3505 C CA . GLU B 1 128 ? -4.82 -38.25 5.516 1 90.19 128 GLU B CA 1
ATOM 3506 C C . GLU B 1 128 ? -3.945 -38.188 4.266 1 90.19 128 GLU B C 1
ATOM 3508 O O . GLU B 1 128 ? -2.736 -38.438 4.34 1 90.19 128 GLU B O 1
ATOM 3513 N N . GLU B 1 129 ? -4.59 -37.906 3.209 1 84.38 129 GLU B N 1
ATOM 3514 C CA . GLU B 1 129 ? -3.896 -37.719 1.942 1 84.38 129 GLU B CA 1
ATOM 3515 C C . GLU B 1 129 ? -4.043 -36.25 1.461 1 84.38 129 GLU B C 1
ATOM 3517 O O . GLU B 1 129 ? -5.133 -35.688 1.517 1 84.38 129 GLU B O 1
ATOM 3522 N N . GLY B 1 130 ? -2.881 -35.656 1.196 1 83.06 130 GLY B N 1
ATOM 3523 C CA . GLY B 1 130 ? -2.92 -34.312 0.612 1 83.06 130 GLY B CA 1
ATOM 3524 C C . GLY B 1 130 ? -2.779 -33.219 1.64 1 83.06 130 GLY B C 1
ATOM 3525 O O . GLY B 1 130 ? -2.785 -32.031 1.29 1 83.06 130 GLY B O 1
ATOM 3526 N N . GLY B 1 131 ? -2.863 -33.531 2.852 1 87 131 GLY B N 1
ATOM 3527 C CA . GLY B 1 131 ? -2.529 -32.594 3.906 1 87 131 GLY B CA 1
ATOM 3528 C C . GLY B 1 131 ? -3.574 -31.516 4.09 1 87 131 GLY B C 1
ATOM 3529 O O . GLY B 1 131 ? -4.773 -31.781 3.992 1 87 131 GLY B O 1
ATOM 3530 N N . PHE B 1 132 ? -3.137 -30.391 4.445 1 87 132 PHE B N 1
ATOM 3531 C CA . PHE B 1 132 ? -4.031 -29.281 4.766 1 87 132 PHE B CA 1
ATOM 3532 C C . PHE B 1 132 ? -4.742 -28.781 3.514 1 87 132 PHE B C 1
ATOM 3534 O O . PHE B 1 132 ? -5.895 -28.359 3.578 1 87 132 PHE B O 1
ATOM 3541 N N . LEU B 1 133 ? -4.051 -28.859 2.389 1 85.44 133 LEU B N 1
ATOM 3542 C CA . LEU B 1 133 ? -4.703 -28.375 1.174 1 85.44 133 LEU B CA 1
ATOM 3543 C C . LEU B 1 133 ? -5.938 -29.219 0.856 1 85.44 133 LEU B C 1
ATOM 3545 O O . LEU B 1 133 ? -7.012 -28.672 0.591 1 85.44 133 LEU B O 1
ATOM 3549 N N . ALA B 1 134 ? -5.738 -30.5 0.9 1 89.19 134 ALA B N 1
ATOM 3550 C CA . ALA B 1 134 ? -6.863 -31.391 0.638 1 89.19 134 ALA B CA 1
ATOM 3551 C C . ALA B 1 134 ? -7.988 -31.172 1.648 1 89.19 134 ALA B C 1
ATOM 3553 O O . ALA B 1 134 ? -9.164 -31.156 1.283 1 89.19 134 ALA B O 1
ATOM 3554 N N . ALA B 1 135 ? -7.609 -31 2.863 1 94.81 135 ALA B N 1
ATOM 3555 C CA . ALA B 1 135 ? -8.602 -30.766 3.912 1 94.81 135 ALA B CA 1
ATOM 3556 C C . ALA B 1 135 ? -9.367 -29.484 3.664 1 94.81 135 ALA B C 1
ATOM 3558 O O . ALA B 1 135 ? -10.586 -29.438 3.846 1 94.81 135 ALA B O 1
ATOM 3559 N N . ARG B 1 136 ? -8.688 -28.438 3.273 1 96.19 136 ARG B N 1
ATOM 3560 C CA . ARG B 1 136 ? -9.328 -27.156 3 1 96.19 136 ARG B CA 1
ATOM 3561 C C . ARG B 1 136 ? -10.266 -27.266 1.802 1 96.19 136 ARG B C 1
ATOM 3563 O O . ARG B 1 136 ? -11.367 -26.703 1.82 1 96.19 136 ARG B O 1
ATOM 3570 N N . LEU B 1 137 ? -9.875 -27.969 0.786 1 94.88 137 LEU B N 1
ATOM 3571 C CA . LEU B 1 137 ? -10.711 -28.109 -0.402 1 94.88 137 LEU B CA 1
ATOM 3572 C C . LEU B 1 137 ? -11.953 -28.938 -0.094 1 94.88 137 LEU B C 1
ATOM 3574 O O . LEU B 1 137 ? -13.039 -28.656 -0.613 1 94.88 137 LEU B O 1
ATOM 3578 N N . ASN B 1 138 ? -11.766 -29.984 0.726 1 96.75 138 ASN B N 1
ATOM 3579 C CA . ASN B 1 138 ? -12.922 -30.734 1.184 1 96.75 138 ASN B CA 1
ATOM 3580 C C . ASN B 1 138 ? -13.922 -29.844 1.919 1 96.75 138 ASN B C 1
ATOM 3582 O O . ASN B 1 138 ? -15.125 -29.938 1.688 1 96.75 138 ASN B O 1
ATOM 3586 N N . ARG B 1 139 ? -13.391 -29.016 2.75 1 98 139 ARG B N 1
ATOM 3587 C CA . ARG B 1 139 ? -14.25 -28.109 3.506 1 98 139 ARG B CA 1
ATOM 3588 C C . ARG B 1 139 ? -14.969 -27.125 2.578 1 98 139 ARG B C 1
ATOM 3590 O O . ARG B 1 139 ? -16.141 -26.797 2.799 1 98 139 ARG B O 1
ATOM 3597 N N . VAL B 1 140 ? -14.312 -26.641 1.557 1 98.5 140 VAL B N 1
ATOM 3598 C CA . VAL B 1 140 ? -14.93 -25.766 0.559 1 98.5 140 VAL B CA 1
ATOM 3599 C C . VAL B 1 140 ? -16.141 -26.469 -0.056 1 98.5 140 VAL B C 1
ATOM 3601 O O . VAL B 1 140 ? -17.219 -25.891 -0.167 1 98.5 140 VAL B O 1
ATOM 3604 N N . GLN B 1 141 ? -15.945 -27.734 -0.403 1 98.12 141 GLN B N 1
ATOM 3605 C CA . GLN B 1 141 ? -17.031 -28.5 -1.017 1 98.12 141 GLN B CA 1
ATOM 3606 C C . GLN B 1 141 ? -18.203 -28.656 -0.057 1 98.12 141 GLN B C 1
ATOM 3608 O O . GLN B 1 141 ? -19.375 -28.562 -0.466 1 98.12 141 GLN B O 1
ATOM 3613 N N . GLU B 1 142 ? -17.906 -28.859 1.177 1 98.56 142 GLU B N 1
ATOM 3614 C CA . GLU B 1 142 ? -18.953 -28.969 2.189 1 98.56 142 GLU B CA 1
ATOM 3615 C C . GLU B 1 142 ? -19.734 -27.672 2.311 1 98.56 142 GLU B C 1
ATOM 3617 O O . GLU B 1 142 ? -20.969 -27.688 2.379 1 98.56 142 GLU B O 1
ATOM 3622 N N . LEU B 1 143 ? -19.031 -26.578 2.332 1 98.69 143 LEU B N 1
ATOM 3623 C CA . LEU B 1 143 ? -19.656 -25.266 2.475 1 98.69 143 LEU B CA 1
ATOM 3624 C C . LEU B 1 143 ? -20.531 -24.953 1.267 1 98.69 143 LEU B C 1
ATOM 3626 O O . LEU B 1 143 ? -21.625 -24.391 1.413 1 98.69 143 LEU B O 1
ATOM 3630 N N . LEU B 1 144 ? -20.062 -25.375 0.112 1 98.5 144 LEU B N 1
ATOM 3631 C CA . LEU B 1 144 ? -20.828 -25.141 -1.107 1 98.5 144 LEU B CA 1
ATOM 3632 C C . LEU B 1 144 ? -22.156 -25.891 -1.063 1 98.5 144 LEU B C 1
ATOM 3634 O O . LEU B 1 144 ? -23.172 -25.406 -1.585 1 98.5 144 LEU B O 1
ATOM 3638 N N . LYS B 1 145 ? -22.172 -27.016 -0.491 1 98.19 145 LYS B N 1
ATOM 3639 C CA . LYS B 1 145 ? -23.391 -27.812 -0.355 1 98.19 145 LYS B CA 1
ATOM 3640 C C . LYS B 1 145 ? -24.328 -27.203 0.683 1 98.19 145 LYS B C 1
ATOM 3642 O O . LYS B 1 145 ? -25.547 -27.203 0.502 1 98.19 145 LYS B O 1
ATOM 3647 N N . ASP B 1 146 ? -23.812 -26.625 1.723 1 98.25 146 ASP B N 1
ATOM 3648 C CA . ASP B 1 146 ? -24.578 -26.188 2.887 1 98.25 146 ASP B CA 1
ATOM 3649 C C . ASP B 1 146 ? -25.125 -24.781 2.686 1 98.25 146 ASP B C 1
ATOM 3651 O O . ASP B 1 146 ? -26.141 -24.406 3.273 1 98.25 146 ASP B O 1
ATOM 3655 N N . ILE B 1 147 ? -24.438 -23.984 1.906 1 98.31 147 ILE B N 1
ATOM 3656 C CA . ILE B 1 147 ? -24.781 -22.562 1.783 1 98.31 147 ILE B CA 1
ATOM 3657 C C . ILE B 1 147 ? -25.391 -22.312 0.407 1 98.31 147 ILE B C 1
ATOM 3659 O O . ILE B 1 147 ? -24.688 -22.328 -0.604 1 98.31 147 ILE B O 1
ATOM 3663 N N . PRO B 1 148 ? -26.656 -22.062 0.396 1 97.94 148 PRO B N 1
ATOM 3664 C CA . PRO B 1 148 ? -27.266 -21.719 -0.892 1 97.94 148 PRO B CA 1
ATOM 3665 C C . PRO B 1 148 ? -26.703 -20.438 -1.489 1 97.94 148 PRO B C 1
ATOM 3667 O O . PRO B 1 148 ? -26.281 -19.547 -0.752 1 97.94 148 PRO B O 1
ATOM 3670 N N . ASN B 1 149 ? -26.719 -20.375 -2.768 1 98 149 ASN B N 1
ATOM 3671 C CA . ASN B 1 149 ? -26.25 -19.172 -3.465 1 98 149 ASN B CA 1
ATOM 3672 C C . ASN B 1 149 ? -24.797 -18.859 -3.141 1 98 149 ASN B C 1
ATOM 3674 O O . ASN B 1 149 ? -24.453 -17.719 -2.811 1 98 149 ASN B O 1
ATOM 3678 N N . SER B 1 150 ? -24 -19.875 -3.115 1 98.62 150 SER B N 1
ATOM 3679 C CA . SER B 1 150 ? -22.562 -19.75 -2.887 1 98.62 150 SER B CA 1
ATOM 3680 C C . SER B 1 150 ? -21.766 -20.109 -4.141 1 98.62 150 SER B C 1
ATOM 3682 O O . SER B 1 150 ? -22.281 -20.781 -5.031 1 98.62 150 SER B O 1
ATOM 3684 N N . PHE B 1 151 ? -20.609 -19.531 -4.285 1 98.81 151 PHE B N 1
ATOM 3685 C CA . PHE B 1 151 ? -19.75 -19.672 -5.457 1 98.81 151 PHE B CA 1
ATOM 3686 C C . PHE B 1 151 ? -18.297 -19.812 -5.047 1 98.81 151 PHE B C 1
ATOM 3688 O O . PHE B 1 151 ? -17.797 -19.031 -4.234 1 98.81 151 PHE B O 1
ATOM 3695 N N . TRP B 1 152 ? -17.656 -20.875 -5.547 1 98.88 152 TRP B N 1
ATOM 3696 C CA . TRP B 1 152 ? -16.234 -21.062 -5.348 1 98.88 152 TRP B CA 1
ATOM 3697 C C . TRP B 1 152 ? -15.43 -20.438 -6.48 1 98.88 152 TRP B C 1
ATOM 3699 O O . TRP B 1 152 ? -15.531 -20.859 -7.633 1 98.88 152 TRP B O 1
ATOM 3709 N N . THR B 1 153 ? -14.617 -19.438 -6.121 1 98.75 153 THR B N 1
ATOM 3710 C CA . THR B 1 153 ? -13.828 -18.75 -7.145 1 98.75 153 THR B CA 1
ATOM 3711 C C . THR B 1 153 ? -12.766 -19.672 -7.715 1 98.75 153 THR B C 1
ATOM 3713 O O . THR B 1 153 ? -12.438 -19.594 -8.906 1 98.75 153 THR B O 1
ATOM 3716 N N . ASN B 1 154 ? -12.156 -20.594 -6.855 1 98.12 154 ASN B N 1
ATOM 3717 C CA . ASN B 1 154 ? -11.281 -21.672 -7.297 1 98.12 154 ASN B CA 1
ATOM 3718 C C . ASN B 1 154 ? -10.078 -21.141 -8.078 1 98.12 154 ASN B C 1
ATOM 3720 O O . ASN B 1 154 ? -9.875 -21.5 -9.234 1 98.12 154 ASN B O 1
ATOM 3724 N N . GLN B 1 155 ? -9.211 -20.438 -7.391 1 96.75 155 GLN B N 1
ATOM 3725 C CA . GLN B 1 155 ? -8.047 -19.859 -8.055 1 96.75 155 GLN B CA 1
ATOM 3726 C C . GLN B 1 155 ? -7.172 -20.953 -8.68 1 96.75 155 GLN B C 1
ATOM 3728 O O . GLN B 1 155 ? -6.344 -20.672 -9.547 1 96.75 155 GLN B O 1
ATOM 3733 N N . TYR B 1 156 ? -7.414 -22.219 -8.359 1 94.94 156 TYR B N 1
ATOM 3734 C CA . TYR B 1 156 ? -6.586 -23.328 -8.797 1 94.94 156 TYR B CA 1
ATOM 3735 C C . TYR B 1 156 ? -7.059 -23.875 -10.141 1 94.94 156 TYR B C 1
ATOM 3737 O O . TYR B 1 156 ? -6.297 -24.516 -10.859 1 94.94 156 TYR B O 1
ATOM 3745 N N . GLY B 1 157 ? -8.289 -23.625 -10.414 1 96.94 157 GLY B N 1
ATOM 3746 C CA . GLY B 1 157 ? -8.82 -24.281 -11.602 1 96.94 157 GLY B CA 1
ATOM 3747 C C . GLY B 1 157 ? -9.664 -23.344 -12.453 1 96.94 157 GLY B C 1
ATOM 3748 O O . GLY B 1 157 ? -10.023 -23.688 -13.578 1 96.94 157 GLY B O 1
ATOM 3749 N N . ASN B 1 158 ? -9.969 -22.141 -11.984 1 98.56 158 ASN B N 1
ATOM 3750 C CA . ASN B 1 158 ? -10.781 -21.188 -12.727 1 98.56 158 ASN B CA 1
ATOM 3751 C C . ASN B 1 158 ? -10.008 -20.594 -13.906 1 98.56 158 ASN B C 1
ATOM 3753 O O . ASN B 1 158 ? -8.984 -19.938 -13.711 1 98.56 158 ASN B O 1
ATOM 3757 N N . LYS B 1 159 ? -10.531 -20.766 -15.078 1 98.31 159 LYS B N 1
ATOM 3758 C CA . LYS B 1 159 ? -9.844 -20.328 -16.297 1 98.31 159 LYS B CA 1
ATOM 3759 C C . LYS B 1 159 ? -9.656 -18.812 -16.297 1 98.31 159 LYS B C 1
ATOM 3761 O O . LYS B 1 159 ? -8.797 -18.297 -17.016 1 98.31 159 LYS B O 1
ATOM 3766 N N . ASN B 1 160 ? -10.422 -18.109 -15.508 1 98.75 160 ASN B N 1
ATOM 3767 C CA . ASN B 1 160 ? -10.305 -16.656 -15.438 1 98.75 160 ASN B CA 1
ATOM 3768 C C . ASN B 1 160 ? -9.062 -16.234 -14.656 1 98.75 160 ASN B C 1
ATOM 3770 O O . ASN B 1 160 ? -8.664 -15.07 -14.711 1 98.75 160 ASN B O 1
ATOM 3774 N N . ASN B 1 161 ? -8.461 -17.172 -13.945 1 98.75 161 ASN B N 1
ATOM 3775 C CA . ASN B 1 161 ? -7.211 -16.859 -13.25 1 98.75 161 ASN B CA 1
ATOM 3776 C C . ASN B 1 161 ? -6.098 -16.5 -14.227 1 98.75 161 ASN B C 1
ATOM 3778 O O . ASN B 1 161 ? -5.625 -15.367 -14.25 1 98.75 161 ASN B O 1
ATOM 3782 N N . PRO B 1 162 ? -5.699 -17.344 -15.211 1 98.81 162 PRO B N 1
ATOM 3783 C CA . PRO B 1 162 ? -4.695 -16.922 -16.188 1 98.81 162 PRO B CA 1
ATOM 3784 C C . PRO B 1 162 ? -5.18 -15.781 -17.078 1 98.81 162 PRO B C 1
ATOM 3786 O O . PRO B 1 162 ? -4.402 -14.875 -17.406 1 98.81 162 PRO B O 1
ATOM 3789 N N . LEU B 1 163 ? -6.418 -15.766 -17.375 1 98.81 163 LEU B N 1
ATOM 3790 C CA . LEU B 1 163 ? -6.957 -14.758 -18.281 1 98.81 163 LEU B CA 1
ATOM 3791 C C . LEU B 1 163 ? -6.84 -13.367 -17.688 1 98.81 163 LEU B C 1
ATOM 3793 O O . LEU B 1 163 ? -6.621 -12.391 -18.406 1 98.81 163 LEU B O 1
ATOM 3797 N N . ALA B 1 164 ? -6.984 -13.242 -16.391 1 98.81 164 ALA B N 1
ATOM 3798 C CA . ALA B 1 164 ? -6.895 -11.961 -15.695 1 98.81 164 ALA B CA 1
ATOM 3799 C C . ALA B 1 164 ? -5.562 -11.273 -15.977 1 98.81 164 ALA B C 1
ATOM 3801 O O . ALA B 1 164 ? -5.473 -10.047 -15.945 1 98.81 164 ALA B O 1
ATOM 3802 N N . HIS B 1 165 ? -4.527 -12.031 -16.312 1 98.81 165 HIS B N 1
ATOM 3803 C CA . HIS B 1 165 ? -3.176 -11.484 -16.391 1 98.81 165 HIS B CA 1
ATOM 3804 C C . HIS B 1 165 ? -2.807 -11.156 -17.844 1 98.81 165 HIS B C 1
ATOM 3806 O O . HIS B 1 165 ? -1.704 -10.672 -18.109 1 98.81 165 HIS B O 1
ATOM 3812 N N . HIS B 1 166 ? -3.721 -11.375 -18.781 1 98.75 166 HIS B N 1
ATOM 3813 C CA . HIS B 1 166 ? -3.539 -10.82 -20.109 1 98.75 166 HIS B CA 1
ATOM 3814 C C . HIS B 1 166 ? -3.414 -9.305 -20.078 1 98.75 166 HIS B C 1
ATOM 3816 O O . HIS B 1 166 ? -2.584 -8.727 -20.781 1 98.75 166 HIS B O 1
ATOM 3822 N N . LYS B 1 167 ? -4.188 -8.727 -19.188 1 98.06 167 LYS B N 1
ATOM 3823 C CA . LYS B 1 167 ? -4.125 -7.27 -19.062 1 98.06 167 LYS B CA 1
ATOM 3824 C C . LYS B 1 167 ? -2.795 -6.828 -18.453 1 98.06 167 LYS B C 1
ATOM 3826 O O . LYS B 1 167 ? -2.258 -5.781 -18.812 1 98.06 167 LYS B O 1
ATOM 3831 N N . THR B 1 168 ? -2.271 -7.613 -17.5 1 98.38 168 THR B N 1
ATOM 3832 C CA . THR B 1 168 ? -1.005 -7.27 -16.859 1 98.38 168 THR B CA 1
ATOM 3833 C C . THR B 1 168 ? 0.118 -7.207 -17.891 1 98.38 168 THR B C 1
ATOM 3835 O O . THR B 1 168 ? 0.861 -6.223 -17.953 1 98.38 168 THR B O 1
ATOM 3838 N N . ILE B 1 169 ? 0.197 -8.227 -18.688 1 98.62 169 ILE B N 1
ATOM 3839 C CA . ILE B 1 169 ? 1.282 -8.273 -19.672 1 98.62 169 ILE B CA 1
ATOM 3840 C C . ILE B 1 169 ? 1.018 -7.27 -20.781 1 98.62 169 ILE B C 1
ATOM 3842 O O . ILE B 1 169 ? 1.953 -6.68 -21.328 1 98.62 169 ILE B O 1
ATOM 3846 N N . ASP B 1 170 ? -0.207 -6.996 -21.141 1 98.25 170 ASP B N 1
ATOM 3847 C CA . ASP B 1 170 ? -0.525 -5.945 -22.094 1 98.25 170 ASP B CA 1
ATOM 3848 C C . ASP B 1 170 ? 0.022 -4.598 -21.641 1 98.25 170 ASP B C 1
ATOM 3850 O O . ASP B 1 170 ? 0.593 -3.85 -22.438 1 98.25 170 ASP B O 1
ATOM 3854 N N . GLU B 1 171 ? -0.173 -4.262 -20.391 1 97.94 171 GLU B N 1
ATOM 3855 C CA . GLU B 1 171 ? 0.364 -3.031 -19.812 1 97.94 171 GLU B CA 1
ATOM 3856 C C . GLU B 1 171 ? 1.885 -2.988 -19.938 1 97.94 171 GLU B C 1
ATOM 3858 O O . GLU B 1 171 ? 2.457 -1.958 -20.297 1 97.94 171 GLU B O 1
ATOM 3863 N N . ILE B 1 172 ? 2.521 -4.105 -19.594 1 98.5 172 ILE B N 1
ATOM 3864 C CA . ILE B 1 172 ? 3.977 -4.199 -19.641 1 98.5 172 ILE B CA 1
ATOM 3865 C C . ILE B 1 172 ? 4.473 -3.977 -21.062 1 98.5 172 ILE B C 1
ATOM 3867 O O . ILE B 1 172 ? 5.391 -3.188 -21.297 1 98.5 172 ILE B O 1
ATOM 3871 N N . MET B 1 173 ? 3.822 -4.668 -22.062 1 98.12 173 MET B N 1
ATOM 3872 C CA . MET B 1 173 ? 4.188 -4.539 -23.469 1 98.12 173 MET B CA 1
ATOM 3873 C C . MET B 1 173 ? 4.016 -3.104 -23.938 1 98.12 173 MET B C 1
ATOM 3875 O O . MET B 1 173 ? 4.891 -2.564 -24.625 1 98.12 173 MET B O 1
ATOM 3879 N N . ARG B 1 174 ? 2.955 -2.486 -23.547 1 97 174 ARG B N 1
ATOM 3880 C CA . ARG B 1 174 ? 2.693 -1.103 -23.922 1 97 174 ARG B CA 1
ATOM 3881 C C . ARG B 1 174 ? 3.744 -0.165 -23.344 1 97 174 ARG B C 1
ATOM 3883 O O . ARG B 1 174 ? 4.297 0.676 -24.047 1 97 174 ARG B O 1
ATOM 3890 N N . ASP B 1 175 ? 4.051 -0.328 -22.109 1 97.12 175 ASP B N 1
ATOM 3891 C CA . ASP B 1 175 ? 4.949 0.581 -21.406 1 97.12 175 ASP B CA 1
ATOM 3892 C C . ASP B 1 175 ? 6.367 0.5 -21.984 1 97.12 175 ASP B C 1
ATOM 3894 O O . ASP B 1 175 ? 7.117 1.475 -21.938 1 97.12 175 ASP B O 1
ATOM 3898 N N . LEU B 1 176 ? 6.672 -0.647 -22.516 1 97.69 176 LEU B N 1
ATOM 3899 C CA . LEU B 1 176 ? 8.008 -0.823 -23.078 1 97.69 176 LEU B CA 1
ATOM 3900 C C . LEU B 1 176 ? 7.969 -0.896 -24.594 1 97.69 176 LEU B C 1
ATOM 3902 O O . LEU B 1 176 ? 8.922 -1.354 -25.219 1 97.69 176 LEU B O 1
ATOM 3906 N N . SER B 1 177 ? 6.883 -0.569 -25.219 1 96.5 177 SER B N 1
ATOM 3907 C CA . SER B 1 177 ? 6.684 -0.536 -26.672 1 96.5 177 SER B CA 1
ATOM 3908 C C . SER B 1 177 ? 7.035 -1.877 -27.312 1 96.5 177 SER B C 1
ATOM 3910 O O . SER B 1 177 ? 7.715 -1.924 -28.328 1 96.5 177 SER B O 1
ATOM 3912 N N . GLY B 1 178 ? 6.734 -2.883 -26.562 1 96.62 178 GLY B N 1
ATOM 3913 C CA . GLY B 1 178 ? 6.906 -4.234 -27.062 1 96.62 178 GLY B CA 1
ATOM 3914 C C . GLY B 1 178 ? 8.305 -4.785 -26.828 1 96.62 178 GLY B C 1
ATOM 3915 O O . GLY B 1 178 ? 8.562 -5.961 -27.094 1 96.62 178 GLY B O 1
ATOM 3916 N N . ALA B 1 179 ? 9.18 -3.996 -26.297 1 97.31 179 ALA B N 1
ATOM 3917 C CA . ALA B 1 179 ? 10.578 -4.395 -26.109 1 97.31 179 ALA B CA 1
ATOM 3918 C C . ALA B 1 179 ? 10.773 -5.125 -24.797 1 97.31 179 ALA B C 1
ATOM 3920 O O . ALA B 1 179 ? 11.453 -4.617 -23.891 1 97.31 179 ALA B O 1
ATOM 3921 N N . VAL B 1 180 ? 10.203 -6.336 -24.703 1 98.69 180 VAL B N 1
ATOM 3922 C CA . VAL B 1 180 ? 10.336 -7.199 -23.531 1 98.69 180 VAL B CA 1
ATOM 3923 C C . VAL B 1 180 ? 11.016 -8.508 -23.938 1 98.69 180 VAL B C 1
ATOM 3925 O O . VAL B 1 180 ? 10.445 -9.312 -24.672 1 98.69 180 VAL B O 1
ATOM 3928 N N . ASP B 1 181 ? 12.203 -8.703 -23.453 1 98.81 181 ASP B N 1
ATOM 3929 C CA . ASP B 1 181 ? 12.961 -9.883 -23.828 1 98.81 181 ASP B CA 1
ATOM 3930 C C . ASP B 1 181 ? 12.719 -11.039 -22.859 1 98.81 181 ASP B C 1
ATOM 3932 O O . ASP B 1 181 ? 12.57 -12.188 -23.281 1 98.81 181 ASP B O 1
ATOM 3936 N N . TYR B 1 182 ? 12.68 -10.734 -21.562 1 98.88 182 TYR B N 1
ATOM 3937 C CA . TYR B 1 182 ? 12.508 -11.75 -20.531 1 98.88 182 TYR B CA 1
ATOM 3938 C C . TYR B 1 182 ? 11.43 -11.336 -19.547 1 98.88 182 TYR B C 1
ATOM 3940 O O . TYR B 1 182 ? 11.344 -10.164 -19.156 1 98.88 182 TYR B O 1
ATOM 3948 N N . LEU B 1 183 ? 10.633 -12.25 -19.188 1 98.94 183 LEU B N 1
ATOM 3949 C CA . LEU B 1 183 ? 9.734 -12.172 -18.047 1 98.94 183 LEU B CA 1
ATOM 3950 C C . LEU B 1 183 ? 10.07 -13.242 -17.016 1 98.94 183 LEU B C 1
ATOM 3952 O O . LEU B 1 183 ? 10.102 -14.43 -17.328 1 98.94 183 LEU B O 1
ATOM 3956 N N . PHE B 1 184 ? 10.383 -12.828 -15.852 1 98.94 184 PHE B N 1
ATOM 3957 C CA . PHE B 1 184 ? 10.562 -13.75 -14.734 1 98.94 184 PHE B CA 1
ATOM 3958 C C . PHE B 1 184 ? 9.328 -13.758 -13.844 1 98.94 184 PHE B C 1
ATOM 3960 O O . PHE B 1 184 ? 8.883 -12.711 -13.367 1 98.94 184 PHE B O 1
ATOM 3967 N N . VAL B 1 185 ? 8.766 -14.969 -13.57 1 98.88 185 VAL B N 1
ATOM 3968 C CA . VAL B 1 185 ? 7.469 -15.047 -12.914 1 98.88 185 VAL B CA 1
ATOM 3969 C C . VAL B 1 185 ? 7.52 -16.078 -11.781 1 98.88 185 VAL B C 1
ATOM 3971 O O . VAL B 1 185 ? 7.695 -17.266 -12.031 1 98.88 185 VAL B O 1
ATOM 3974 N N . SER B 1 186 ? 7.371 -15.539 -10.562 1 98.69 186 SER B N 1
ATOM 3975 C CA . SER B 1 186 ? 7.164 -16.484 -9.461 1 98.69 186 SER B CA 1
ATOM 3976 C C . SER B 1 186 ? 5.84 -17.219 -9.617 1 98.69 186 SER B C 1
ATOM 3978 O O . SER B 1 186 ? 4.832 -16.625 -10.016 1 98.69 186 SER B O 1
ATOM 3980 N N . THR B 1 187 ? 5.836 -18.547 -9.242 1 97.81 187 THR B N 1
ATOM 3981 C CA . THR B 1 187 ? 4.66 -19.312 -9.633 1 97.81 187 THR B CA 1
ATOM 3982 C C . THR B 1 187 ? 4.164 -20.172 -8.477 1 97.81 187 THR B C 1
ATOM 3984 O O . THR B 1 187 ? 4.941 -20.562 -7.602 1 97.81 187 THR B O 1
ATOM 3987 N N . SER B 1 188 ? 2.914 -20.312 -8.453 1 95.5 188 SER B N 1
ATOM 3988 C CA . SER B 1 188 ? 2.182 -21.203 -7.559 1 95.5 188 SER B CA 1
ATOM 3989 C C . SER B 1 188 ? 1.03 -21.891 -8.281 1 95.5 188 SER B C 1
ATOM 3991 O O . SER B 1 188 ? 1.245 -22.828 -9.039 1 95.5 188 SER B O 1
ATOM 3993 N N . THR B 1 189 ? -0.122 -21.172 -8.422 1 95.25 189 THR B N 1
ATOM 3994 C CA . THR B 1 189 ? -1.225 -21.703 -9.211 1 95.25 189 THR B CA 1
ATOM 3995 C C . THR B 1 189 ? -0.869 -21.719 -10.695 1 95.25 189 THR B C 1
ATOM 3997 O O . THR B 1 189 ? -1.513 -22.422 -11.484 1 95.25 189 THR B O 1
ATOM 4000 N N . CYS B 1 190 ? 0.031 -20.969 -11.047 1 98.38 190 CYS B N 1
ATOM 4001 C CA . CYS B 1 190 ? 0.523 -20.75 -12.398 1 98.38 190 CYS B CA 1
ATOM 4002 C C . CYS B 1 190 ? -0.429 -19.859 -13.188 1 98.38 190 CYS B C 1
ATOM 4004 O O . CYS B 1 190 ? -0.349 -19.797 -14.414 1 98.38 190 CYS B O 1
ATOM 4006 N N . GLY B 1 191 ? -1.314 -19.188 -12.5 1 98.5 191 GLY B N 1
ATOM 4007 C CA . GLY B 1 191 ? -2.211 -18.266 -13.172 1 98.5 191 GLY B CA 1
ATOM 4008 C C . GLY B 1 191 ? -1.482 -17.141 -13.883 1 98.5 191 GLY B C 1
ATOM 4009 O O . GLY B 1 191 ? -1.682 -16.922 -15.086 1 98.5 191 GLY B O 1
ATOM 4010 N N . THR B 1 192 ? -0.618 -16.438 -13.195 1 98.75 192 THR B N 1
ATOM 4011 C CA . THR B 1 192 ? 0.146 -15.344 -13.781 1 98.75 192 THR B CA 1
ATOM 4012 C C . THR B 1 192 ? 1.074 -15.852 -14.883 1 98.75 192 THR B C 1
ATOM 4014 O O . THR B 1 192 ? 1.117 -15.289 -15.977 1 98.75 192 THR B O 1
ATOM 4017 N N . LEU B 1 193 ? 1.729 -16.953 -14.609 1 98.88 193 LEU B N 1
ATOM 4018 C CA . LEU B 1 193 ? 2.688 -17.562 -15.531 1 98.88 193 LEU B CA 1
ATOM 4019 C C . LEU B 1 193 ? 2.021 -17.891 -16.859 1 98.88 193 LEU B C 1
ATOM 4021 O O . LEU B 1 193 ? 2.496 -17.484 -17.922 1 98.88 193 LEU B O 1
ATOM 4025 N N . MET B 1 194 ? 0.963 -18.562 -16.75 1 98.88 194 MET B N 1
ATOM 4026 C CA . MET B 1 194 ? 0.322 -19.047 -17.969 1 98.88 194 MET B CA 1
ATOM 4027 C C . MET B 1 194 ? -0.479 -17.938 -18.641 1 98.88 194 MET B C 1
ATOM 4029 O O . MET B 1 194 ? -0.643 -17.922 -19.875 1 98.88 194 MET B O 1
ATOM 4033 N N . GLY B 1 195 ? -0.967 -16.938 -17.812 1 98.88 195 GLY B N 1
ATOM 4034 C CA . GLY B 1 195 ? -1.528 -15.758 -18.438 1 98.88 195 GLY B CA 1
ATOM 4035 C C . GLY B 1 195 ? -0.555 -15.047 -19.359 1 98.88 195 GLY B C 1
ATOM 4036 O O . GLY B 1 195 ? -0.918 -14.664 -20.469 1 98.88 195 GLY B O 1
ATOM 4037 N N . TYR B 1 196 ? 0.628 -14.891 -18.922 1 98.81 196 TYR B N 1
ATOM 4038 C CA . TYR B 1 196 ? 1.674 -14.273 -19.734 1 98.81 196 TYR B CA 1
ATOM 4039 C C . TYR B 1 196 ? 2.016 -15.148 -20.938 1 98.81 196 TYR B C 1
ATOM 4041 O O . TYR B 1 196 ? 2.051 -14.664 -22.062 1 98.81 196 TYR B O 1
ATOM 4049 N N . ALA B 1 197 ? 2.215 -16.422 -20.688 1 98.81 197 ALA B N 1
ATOM 4050 C CA . ALA B 1 197 ? 2.639 -17.328 -21.75 1 98.81 197 ALA B CA 1
ATOM 4051 C C . ALA B 1 197 ? 1.599 -17.406 -22.859 1 98.81 197 ALA B C 1
ATOM 4053 O O . ALA B 1 197 ? 1.942 -17.375 -24.047 1 98.81 197 ALA B O 1
ATOM 4054 N N . ASP B 1 198 ? 0.377 -17.516 -22.5 1 98.75 198 ASP B N 1
ATOM 4055 C CA . ASP B 1 198 ? -0.703 -17.594 -23.469 1 98.75 198 ASP B CA 1
ATOM 4056 C C . ASP B 1 198 ? -0.786 -16.312 -24.297 1 98.75 198 ASP B C 1
ATOM 4058 O O . ASP B 1 198 ? -0.93 -16.359 -25.516 1 98.75 198 ASP B O 1
ATOM 4062 N N . TYR B 1 199 ? -0.751 -15.172 -23.625 1 98.75 199 TYR B N 1
ATOM 4063 C CA . TYR B 1 199 ? -0.783 -13.875 -24.297 1 98.75 199 TYR B CA 1
ATOM 4064 C C . TYR B 1 199 ? 0.351 -13.766 -25.312 1 98.75 199 TYR B C 1
ATOM 4066 O O . TYR B 1 199 ? 0.142 -13.312 -26.438 1 98.75 199 TYR B O 1
ATOM 4074 N N . ILE B 1 200 ? 1.517 -14.141 -24.938 1 98.56 200 ILE B N 1
ATOM 4075 C CA . ILE B 1 200 ? 2.703 -14.062 -25.781 1 98.56 200 ILE B CA 1
ATOM 4076 C C . ILE B 1 200 ? 2.527 -14.953 -27.016 1 98.56 200 ILE B C 1
ATOM 4078 O O . ILE B 1 200 ? 2.797 -14.523 -28.141 1 98.56 200 ILE B O 1
ATOM 4082 N N . ALA B 1 201 ? 2.092 -16.156 -26.797 1 98.19 201 ALA B N 1
ATOM 4083 C CA . ALA B 1 201 ? 1.862 -17.109 -27.891 1 98.19 201 ALA B CA 1
ATOM 4084 C C . ALA B 1 201 ? 0.804 -16.578 -28.859 1 98.19 201 ALA B C 1
ATOM 4086 O O . ALA B 1 201 ? 0.994 -16.609 -30.078 1 98.19 201 ALA B O 1
ATOM 4087 N N . GLU B 1 202 ? -0.286 -16.047 -28.328 1 98.25 202 GLU B N 1
ATOM 4088 C CA . GLU B 1 202 ? -1.416 -15.57 -29.109 1 98.25 202 GLU B CA 1
ATOM 4089 C C . GLU B 1 202 ? -1.025 -14.359 -29.969 1 98.25 202 GLU B C 1
ATOM 4091 O O . GLU B 1 202 ? -1.566 -14.156 -31.047 1 98.25 202 GLU B O 1
ATOM 4096 N N . ASN B 1 203 ? -0.091 -13.609 -29.484 1 97.81 203 ASN B N 1
ATOM 4097 C CA . ASN B 1 203 ? 0.279 -12.383 -30.188 1 97.81 203 ASN B CA 1
ATOM 4098 C C . ASN B 1 203 ? 1.627 -12.523 -30.875 1 97.81 203 ASN B C 1
ATOM 4100 O O . ASN B 1 203 ? 2.152 -11.547 -31.422 1 97.81 203 ASN B O 1
ATOM 4104 N N . HIS B 1 204 ? 2.234 -13.703 -30.828 1 96.94 204 HIS B N 1
ATOM 4105 C CA . HIS B 1 204 ? 3.455 -14.07 -31.531 1 96.94 204 HIS B CA 1
ATOM 4106 C C . HIS B 1 204 ? 4.629 -13.195 -31.094 1 96.94 204 HIS B C 1
ATOM 4108 O O . HIS B 1 204 ? 5.391 -12.719 -31.938 1 96.94 204 HIS B O 1
ATOM 4114 N N . HIS B 1 205 ? 4.598 -12.914 -29.812 1 97.56 205 HIS B N 1
ATOM 4115 C CA . HIS B 1 205 ? 5.75 -12.211 -29.25 1 97.56 205 HIS B CA 1
ATOM 4116 C C . HIS B 1 205 ? 6.926 -13.164 -29.062 1 97.56 205 HIS B C 1
ATOM 4118 O O . HIS B 1 205 ? 6.742 -14.375 -28.953 1 97.56 205 HIS B O 1
ATOM 4124 N N . ARG B 1 206 ? 8.141 -12.617 -28.984 1 97.06 206 ARG B N 1
ATOM 4125 C CA . ARG B 1 206 ? 9.344 -13.43 -28.844 1 97.06 206 ARG B CA 1
ATOM 4126 C C . ARG B 1 206 ? 9.828 -13.445 -27.406 1 97.06 206 ARG B C 1
ATOM 4128 O O . ARG B 1 206 ? 10.852 -14.062 -27.094 1 97.06 206 ARG B O 1
ATOM 4135 N N . THR B 1 207 ? 9.117 -12.828 -26.531 1 98.75 207 THR B N 1
ATOM 4136 C CA . THR B 1 207 ? 9.477 -12.711 -25.125 1 98.75 207 THR B CA 1
ATOM 4137 C C . THR B 1 207 ? 9.656 -14.094 -24.5 1 98.75 207 THR B C 1
ATOM 4139 O O . THR B 1 207 ? 8.836 -14.992 -24.703 1 98.75 207 THR B O 1
ATOM 4142 N N . LYS B 1 208 ? 10.75 -14.297 -23.781 1 98.75 208 LYS B N 1
ATOM 4143 C CA . LYS B 1 208 ? 11 -15.531 -23.047 1 98.75 208 LYS B CA 1
ATOM 4144 C C . LYS B 1 208 ? 10.445 -15.445 -21.625 1 98.75 208 LYS B C 1
ATOM 4146 O O . LYS B 1 208 ? 10.688 -14.469 -20.922 1 98.75 208 LYS B O 1
ATOM 4151 N N . VAL B 1 209 ? 9.68 -16.422 -21.234 1 98.81 209 VAL B N 1
ATOM 4152 C CA . VAL B 1 209 ? 9.109 -16.484 -19.906 1 98.81 209 VAL B CA 1
ATOM 4153 C C . VAL B 1 209 ? 9.852 -17.516 -19.062 1 98.81 209 VAL B C 1
ATOM 4155 O O . VAL B 1 209 ? 9.945 -18.688 -19.469 1 98.81 209 VAL B O 1
ATOM 4158 N N . ILE B 1 210 ? 10.375 -17.125 -17.984 1 98.88 210 ILE B N 1
ATOM 4159 C CA . ILE B 1 210 ? 11.078 -18.016 -17.062 1 98.88 210 ILE B CA 1
ATOM 4160 C C . ILE B 1 210 ? 10.305 -18.125 -15.75 1 98.88 210 ILE B C 1
ATOM 4162 O O . ILE B 1 210 ? 10.07 -17.109 -15.078 1 98.88 210 ILE B O 1
ATOM 4166 N N . ALA B 1 211 ? 9.914 -19.312 -15.383 1 98.88 211 ALA B N 1
ATOM 4167 C CA . ALA B 1 211 ? 9.219 -19.547 -14.117 1 98.88 211 ALA B CA 1
ATOM 4168 C C . ALA B 1 211 ? 10.195 -19.594 -12.953 1 98.88 211 ALA B C 1
ATOM 4170 O O . ALA B 1 211 ? 11.297 -20.141 -13.07 1 98.88 211 ALA B O 1
ATOM 4171 N N . VAL B 1 212 ? 9.836 -18.969 -11.891 1 98.88 212 VAL B N 1
ATOM 4172 C CA . VAL B 1 212 ? 10.578 -19.078 -10.641 1 98.88 212 VAL B CA 1
ATOM 4173 C C . VAL B 1 212 ? 9.742 -19.828 -9.609 1 98.88 212 VAL B C 1
ATOM 4175 O O . VAL B 1 212 ? 8.688 -19.359 -9.188 1 98.88 212 VAL B O 1
ATOM 4178 N N . ASP B 1 213 ? 10.203 -20.953 -9.219 1 98.56 213 ASP B N 1
ATOM 4179 C CA . ASP B 1 213 ? 9.484 -21.844 -8.305 1 98.56 213 ASP B CA 1
ATOM 4180 C C . ASP B 1 213 ? 10.273 -22.062 -7.02 1 98.56 213 ASP B C 1
ATOM 4182 O O . ASP B 1 213 ? 11.438 -21.656 -6.918 1 98.56 213 ASP B O 1
ATOM 4186 N N . ALA B 1 214 ? 9.578 -22.578 -6.035 1 98 214 ALA B N 1
ATOM 4187 C CA . ALA B 1 214 ? 10.219 -22.797 -4.742 1 98 214 ALA B CA 1
ATOM 4188 C C . ALA B 1 214 ? 10.797 -24.203 -4.652 1 98 214 ALA B C 1
ATOM 4190 O O . ALA B 1 214 ? 10.195 -25.172 -5.141 1 98 214 ALA B O 1
ATOM 4191 N N . LEU B 1 215 ? 11.992 -24.281 -4.031 1 97.5 215 LEU B N 1
ATOM 4192 C CA . LEU B 1 215 ? 12.406 -25.609 -3.6 1 97.5 215 LEU B CA 1
ATOM 4193 C C . LEU B 1 215 ? 11.352 -26.25 -2.701 1 97.5 215 LEU B C 1
ATOM 4195 O O . LEU B 1 215 ? 10.852 -25.609 -1.775 1 97.5 215 LEU B O 1
ATOM 4199 N N . GLY B 1 216 ? 10.945 -27.5 -3.006 1 95.38 216 GLY B N 1
ATOM 4200 C CA . GLY B 1 216 ? 9.867 -28.172 -2.299 1 95.38 216 GLY B CA 1
ATOM 4201 C C . GLY B 1 216 ? 8.555 -28.156 -3.061 1 95.38 216 GLY B C 1
ATOM 4202 O O . GLY B 1 216 ? 7.598 -28.828 -2.676 1 95.38 216 GLY B O 1
ATOM 4203 N N . SER B 1 217 ? 8.516 -27.344 -4.09 1 95.69 217 SER B N 1
ATOM 4204 C CA . SER B 1 217 ? 7.367 -27.328 -4.992 1 95.69 217 SER B CA 1
ATOM 4205 C C . SER B 1 217 ? 7.418 -28.484 -5.973 1 95.69 217 SER B C 1
ATOM 4207 O O . SER B 1 217 ? 8.5 -28.906 -6.398 1 95.69 217 SER B O 1
ATOM 4209 N N . VAL B 1 218 ? 6.27 -28.969 -6.469 1 95 218 VAL B N 1
ATOM 4210 C CA . VAL B 1 218 ? 6.234 -30.125 -7.34 1 95 218 VAL B CA 1
ATOM 4211 C C . VAL B 1 218 ? 5.91 -29.703 -8.766 1 95 218 VAL B C 1
ATOM 4213 O O . VAL B 1 218 ? 5.836 -30.531 -9.672 1 95 218 VAL B O 1
ATOM 4216 N N . LEU B 1 219 ? 5.727 -28.453 -9.023 1 96.75 219 LEU B N 1
ATOM 4217 C CA . LEU B 1 219 ? 5.223 -27.938 -10.289 1 96.75 219 LEU B CA 1
ATOM 4218 C C . LEU B 1 219 ? 6.109 -28.391 -11.445 1 96.75 219 LEU B C 1
ATOM 4220 O O . LEU B 1 219 ? 5.613 -28.734 -12.523 1 96.75 219 LEU B O 1
ATOM 4224 N N . PHE B 1 220 ? 7.352 -28.375 -11.234 1 97.44 220 PHE B N 1
ATOM 4225 C CA . PHE B 1 220 ? 8.305 -28.719 -12.289 1 97.44 220 PHE B CA 1
ATOM 4226 C C . PHE B 1 220 ? 9.133 -29.938 -11.891 1 97.44 220 PHE B C 1
ATOM 4228 O O . PHE B 1 220 ? 10.312 -30.031 -12.242 1 97.44 220 PHE B O 1
ATOM 4235 N N . GLY B 1 221 ? 8.5 -30.719 -11.086 1 94.31 221 GLY B N 1
ATOM 4236 C CA . GLY B 1 221 ? 9.148 -31.922 -10.609 1 94.31 221 GLY B CA 1
ATOM 4237 C C . GLY B 1 221 ? 9.758 -31.766 -9.227 1 94.31 221 GLY B C 1
ATOM 4238 O O . GLY B 1 221 ? 9.656 -30.703 -8.617 1 94.31 221 GLY B O 1
ATOM 4239 N N . GLY B 1 222 ? 10.211 -32.844 -8.664 1 91.12 222 GLY B N 1
ATOM 4240 C CA . GLY B 1 222 ? 10.797 -32.844 -7.332 1 91.12 222 GLY B CA 1
ATOM 4241 C C . GLY B 1 222 ? 9.844 -33.344 -6.262 1 91.12 222 GLY B C 1
ATOM 4242 O O . GLY B 1 222 ? 8.664 -33.594 -6.535 1 91.12 222 GLY B O 1
ATOM 4243 N N . ARG B 1 223 ? 10.367 -33.531 -5.105 1 90.5 223 ARG B N 1
ATOM 4244 C CA . ARG B 1 223 ? 9.602 -34.031 -3.971 1 90.5 223 ARG B CA 1
ATOM 4245 C C . ARG B 1 223 ? 9 -32.875 -3.17 1 90.5 223 ARG B C 1
ATOM 4247 O O . ARG B 1 223 ? 9.648 -31.844 -2.955 1 90.5 223 ARG B O 1
ATOM 4254 N N . PRO B 1 224 ? 7.758 -33.031 -2.832 1 90.69 224 PRO B N 1
ATOM 4255 C CA . PRO B 1 224 ? 7.164 -32 -1.978 1 90.69 224 PRO B CA 1
ATOM 4256 C C . PRO B 1 224 ? 7.918 -31.812 -0.662 1 90.69 224 PRO B C 1
ATOM 4258 O O . PRO B 1 224 ? 8.383 -32.781 -0.072 1 90.69 224 PRO B O 1
ATOM 4261 N N . ALA B 1 225 ? 8.148 -30.641 -0.263 1 91.44 225 ALA B N 1
ATOM 4262 C CA . ALA B 1 225 ? 8.797 -30.312 1.006 1 91.44 225 ALA B CA 1
ATOM 4263 C C . ALA B 1 225 ? 8.227 -29.016 1.58 1 91.44 225 ALA B C 1
ATOM 4265 O O . ALA B 1 225 ? 7.664 -28.188 0.848 1 91.44 225 ALA B O 1
ATOM 4266 N N . PRO B 1 226 ? 8.352 -28.828 2.869 1 89.19 226 PRO B N 1
ATOM 4267 C CA . PRO B 1 226 ? 7.844 -27.609 3.5 1 89.19 226 PRO B CA 1
ATOM 4268 C C . PRO B 1 226 ? 8.492 -26.344 2.951 1 89.19 226 PRO B C 1
ATOM 4270 O O . PRO B 1 226 ? 9.68 -26.359 2.611 1 89.19 226 PRO B O 1
ATOM 4273 N N . ARG B 1 227 ? 7.727 -25.344 2.875 1 92.19 227 ARG B N 1
ATOM 4274 C CA . ARG B 1 227 ? 8.141 -24 2.463 1 92.19 227 ARG B CA 1
ATOM 4275 C C . ARG B 1 227 ? 7.754 -22.969 3.51 1 92.19 227 ARG B C 1
ATOM 4277 O O . ARG B 1 227 ? 6.594 -22.891 3.918 1 92.19 227 ARG B O 1
ATOM 4284 N N . LEU B 1 228 ? 8.68 -22.141 3.889 1 92.88 228 LEU B N 1
ATOM 4285 C CA . LEU B 1 228 ? 8.414 -21.172 4.945 1 92.88 228 LEU B CA 1
ATOM 4286 C C . LEU B 1 228 ? 7.918 -19.859 4.363 1 92.88 228 LEU B C 1
ATOM 4288 O O . LEU B 1 228 ? 7.168 -19.125 5.016 1 92.88 228 LEU B O 1
ATOM 4292 N N . ILE B 1 229 ? 8.43 -19.547 3.164 1 93.31 229 ILE B N 1
ATOM 4293 C CA . ILE B 1 229 ? 8.023 -18.297 2.508 1 93.31 229 ILE B CA 1
ATOM 4294 C C . ILE B 1 229 ? 6.758 -18.547 1.692 1 93.31 229 ILE B C 1
ATOM 4296 O O . ILE B 1 229 ? 6.742 -19.391 0.793 1 93.31 229 ILE B O 1
ATOM 4300 N N . PRO B 1 230 ? 5.699 -17.797 1.979 1 87.69 230 PRO B N 1
ATOM 4301 C CA . PRO B 1 230 ? 4.43 -18.016 1.282 1 87.69 230 PRO B CA 1
ATOM 4302 C C . PRO B 1 230 ? 4.391 -17.359 -0.093 1 87.69 230 PRO B C 1
ATOM 4304 O O . PRO B 1 230 ? 5.297 -16.594 -0.44 1 87.69 230 PRO B O 1
ATOM 4307 N N . GLY B 1 231 ? 3.35 -17.688 -0.929 1 86.88 231 GLY B N 1
ATOM 4308 C CA . GLY B 1 231 ? 3.021 -16.938 -2.131 1 86.88 231 GLY B CA 1
ATOM 4309 C C . GLY B 1 231 ? 3.537 -17.594 -3.4 1 86.88 231 GLY B C 1
ATOM 4310 O O . GLY B 1 231 ? 3.195 -17.156 -4.504 1 86.88 231 GLY B O 1
ATOM 4311 N N . HIS B 1 232 ? 4.422 -18.594 -3.156 1 92.81 232 HIS B N 1
ATOM 4312 C CA . HIS B 1 232 ? 4.906 -19.312 -4.328 1 92.81 232 HIS B CA 1
ATOM 4313 C C . HIS B 1 232 ? 5.195 -20.781 -3.992 1 92.81 232 HIS B C 1
ATOM 4315 O O . HIS B 1 232 ? 5.211 -21.156 -2.818 1 92.81 232 HIS B O 1
ATOM 4321 N N . GLY B 1 233 ? 5.281 -21.578 -5.027 1 93.88 233 GLY B N 1
ATOM 4322 C CA . GLY B 1 233 ? 5.395 -23.016 -4.855 1 93.88 233 GLY B CA 1
ATOM 4323 C C . GLY B 1 233 ? 4.055 -23.703 -4.676 1 93.88 233 GLY B C 1
ATOM 4324 O O . GLY B 1 233 ? 3.07 -23.078 -4.297 1 93.88 233 GLY B O 1
ATOM 4325 N N . ALA B 1 234 ? 4.09 -24.969 -4.961 1 91.75 234 ALA B N 1
ATOM 4326 C CA . ALA B 1 234 ? 2.854 -25.734 -4.844 1 91.75 234 ALA B CA 1
ATOM 4327 C C . ALA B 1 234 ? 3.137 -27.188 -4.441 1 91.75 234 ALA B C 1
ATOM 4329 O O . ALA B 1 234 ? 4.137 -27.766 -4.863 1 91.75 234 ALA B O 1
ATOM 4330 N N . GLY B 1 235 ? 2.199 -27.703 -3.658 1 88.25 235 GLY B N 1
ATOM 4331 C CA . GLY B 1 235 ? 2.289 -29.094 -3.268 1 88.25 235 GLY B CA 1
ATOM 4332 C C . GLY B 1 235 ? 1.548 -30.031 -4.207 1 88.25 235 GLY B C 1
ATOM 4333 O O . GLY B 1 235 ? 1.597 -31.25 -4.043 1 88.25 235 GLY B O 1
ATOM 4334 N N . VAL B 1 236 ? 0.833 -29.484 -5.098 1 87.88 236 VAL B N 1
ATOM 4335 C CA . VAL B 1 236 ? 0.096 -30.234 -6.113 1 87.88 236 VAL B CA 1
ATOM 4336 C C . VAL B 1 236 ? 0.35 -29.609 -7.488 1 87.88 236 VAL B C 1
ATOM 4338 O O . VAL B 1 236 ? 0.651 -28.422 -7.598 1 87.88 236 VAL B O 1
ATOM 4341 N N . GLN B 1 237 ? 0.181 -30.453 -8.469 1 93.62 237 GLN B N 1
ATOM 4342 C CA . GLN B 1 237 ? 0.4 -29.969 -9.836 1 93.62 237 GLN B CA 1
ATOM 4343 C C . GLN B 1 237 ? -0.653 -28.938 -10.234 1 93.62 237 GLN B C 1
ATOM 4345 O O . GLN B 1 237 ? -1.82 -29.062 -9.852 1 93.62 237 GLN B O 1
ATOM 4350 N N . SER B 1 238 ? -0.268 -28.016 -11.039 1 96.19 238 SER B N 1
ATOM 4351 C CA . SER B 1 238 ? -1.165 -26.969 -11.516 1 96.19 238 SER B CA 1
ATOM 4352 C C . SER B 1 238 ? -2.025 -27.453 -12.672 1 96.19 238 SER B C 1
ATOM 4354 O O . SER B 1 238 ? -1.539 -28.172 -13.555 1 96.19 238 SER B O 1
ATOM 4356 N N . GLN B 1 239 ? -3.244 -27.016 -12.711 1 96.12 239 GLN B N 1
ATOM 4357 C CA . GLN B 1 239 ? -4.141 -27.344 -13.812 1 96.12 239 GLN B CA 1
ATOM 4358 C C . GLN B 1 239 ? -3.863 -26.453 -15.023 1 96.12 239 GLN B C 1
ATOM 4360 O O . GLN B 1 239 ? -4.34 -26.734 -16.125 1 96.12 239 GLN B O 1
ATOM 4365 N N . PHE B 1 240 ? -3.057 -25.406 -14.82 1 98.31 240 PHE B N 1
ATOM 4366 C CA . PHE B 1 240 ? -2.854 -24.406 -15.867 1 98.31 240 PHE B CA 1
ATOM 4367 C C . PHE B 1 240 ? -1.524 -24.641 -16.578 1 98.31 240 PHE B C 1
ATOM 4369 O O . PHE B 1 240 ? -1.357 -24.25 -17.734 1 98.31 240 PHE B O 1
ATOM 4376 N N . LEU B 1 241 ? -0.585 -25.281 -15.961 1 98.44 241 LEU B N 1
ATOM 4377 C CA . LEU B 1 241 ? 0.811 -25.266 -16.375 1 98.44 241 LEU B CA 1
ATOM 4378 C C . LEU B 1 241 ? 0.99 -26.016 -17.703 1 98.44 241 LEU B C 1
ATOM 4380 O O . LEU B 1 241 ? 0.609 -27.172 -17.812 1 98.44 241 LEU B O 1
ATOM 4384 N N . ASP B 1 242 ? 1.476 -25.344 -18.641 1 98.19 242 ASP B N 1
ATOM 4385 C CA . ASP B 1 242 ? 2 -25.891 -19.891 1 98.19 242 ASP B CA 1
ATOM 4386 C C . ASP B 1 242 ? 3.469 -25.516 -20.078 1 98.19 242 ASP B C 1
ATOM 4388 O O . ASP B 1 242 ? 3.783 -24.438 -20.594 1 98.19 242 ASP B O 1
ATOM 4392 N N . SER B 1 243 ? 4.316 -26.438 -19.734 1 97.19 243 SER B N 1
ATOM 4393 C CA . SER B 1 243 ? 5.746 -26.156 -19.688 1 97.19 243 SER B CA 1
ATOM 4394 C C . SER B 1 243 ? 6.309 -25.891 -21.078 1 97.19 243 SER B C 1
ATOM 4396 O O . SER B 1 243 ? 7.375 -25.281 -21.219 1 97.19 243 SER B O 1
ATOM 4398 N N . ASP B 1 244 ? 5.617 -26.297 -22.078 1 97.38 244 ASP B N 1
ATOM 4399 C CA . ASP B 1 244 ? 6.09 -26.109 -23.453 1 97.38 244 ASP B CA 1
ATOM 4400 C C . ASP B 1 244 ? 5.973 -24.641 -23.875 1 97.38 244 ASP B C 1
ATOM 4402 O O . ASP B 1 244 ? 6.574 -24.234 -24.875 1 97.38 244 ASP B O 1
ATOM 4406 N N . LYS B 1 245 ? 5.23 -23.875 -23.094 1 98.06 245 LYS B N 1
ATOM 4407 C CA . LYS B 1 245 ? 4.973 -22.5 -23.484 1 98.06 245 LYS B CA 1
ATOM 4408 C C . LYS B 1 245 ? 5.926 -21.547 -22.781 1 98.06 245 LYS B C 1
ATOM 4410 O O . LYS B 1 245 ? 5.855 -20.328 -22.969 1 98.06 245 LYS B O 1
ATOM 4415 N N . ILE B 1 246 ? 6.797 -22.078 -21.969 1 98.38 246 ILE B N 1
ATOM 4416 C CA . ILE B 1 246 ? 7.742 -21.219 -21.266 1 98.38 246 ILE B CA 1
ATOM 4417 C C . ILE B 1 246 ? 9.172 -21.641 -21.594 1 98.38 246 ILE B C 1
ATOM 4419 O O . ILE B 1 246 ? 9.398 -22.734 -22.125 1 98.38 246 ILE B O 1
ATOM 4423 N N . GLU B 1 247 ? 10.102 -20.781 -21.328 1 98.12 247 GLU B N 1
ATOM 4424 C CA . GLU B 1 247 ? 11.508 -21.016 -21.672 1 98.12 247 GLU B CA 1
ATOM 4425 C C . GLU B 1 247 ? 12.148 -22 -20.703 1 98.12 247 GLU B C 1
ATOM 4427 O O . GLU B 1 247 ? 13.023 -22.781 -21.078 1 98.12 247 GLU B O 1
ATOM 4432 N N . GLY B 1 248 ? 11.773 -21.906 -19.453 1 98.19 248 GLY B N 1
ATOM 4433 C CA . GLY B 1 248 ? 12.328 -22.75 -18.406 1 98.19 248 GLY B CA 1
ATOM 4434 C C . GLY B 1 248 ? 11.922 -22.312 -17.016 1 98.19 248 GLY B C 1
ATOM 4435 O O . GLY B 1 248 ? 10.953 -21.578 -16.844 1 98.19 248 GLY B O 1
ATOM 4436 N N . HIS B 1 249 ? 12.609 -22.969 -16.031 1 98.62 249 HIS B N 1
ATOM 4437 C CA . HIS B 1 249 ? 12.297 -22.625 -14.648 1 98.62 249 HIS B CA 1
ATOM 4438 C C . HIS B 1 249 ? 13.555 -22.609 -13.789 1 98.62 249 HIS B C 1
ATOM 4440 O O . HIS B 1 249 ? 14.57 -23.203 -14.148 1 98.62 249 HIS B O 1
ATOM 4446 N N . ILE B 1 250 ? 13.539 -21.828 -12.766 1 98.62 250 ILE B N 1
ATOM 4447 C CA . ILE B 1 250 ? 14.578 -21.766 -11.742 1 98.62 250 ILE B CA 1
ATOM 4448 C C . ILE B 1 250 ? 13.953 -21.984 -10.367 1 98.62 250 ILE B C 1
ATOM 4450 O O . ILE B 1 250 ? 12.938 -21.375 -10.031 1 98.62 250 ILE B O 1
ATOM 4454 N N . LYS B 1 251 ? 14.508 -22.844 -9.555 1 98.38 251 LYS B N 1
ATOM 4455 C CA . LYS B 1 251 ? 14.031 -23.047 -8.188 1 98.38 251 LYS B CA 1
ATOM 4456 C C . LYS B 1 251 ? 14.852 -22.219 -7.191 1 98.38 251 LYS B C 1
ATOM 4458 O O . LYS B 1 251 ? 16.062 -22.094 -7.34 1 98.38 251 LYS B O 1
ATOM 4463 N N . VAL B 1 252 ? 14.172 -21.703 -6.234 1 98.5 252 VAL B N 1
ATOM 4464 C CA . VAL B 1 252 ? 14.836 -20.891 -5.211 1 98.5 252 VAL B CA 1
ATOM 4465 C C . VAL B 1 252 ? 14.477 -21.422 -3.824 1 98.5 252 VAL B C 1
ATOM 4467 O O . VAL B 1 252 ? 13.391 -21.969 -3.625 1 98.5 252 VAL B O 1
ATOM 4470 N N . SER B 1 253 ? 15.352 -21.25 -2.865 1 97.69 253 SER B N 1
ATOM 4471 C CA . SER B 1 253 ? 15.109 -21.609 -1.471 1 97.69 253 SER B CA 1
ATOM 4472 C C . SER B 1 253 ? 14.445 -20.453 -0.72 1 97.69 253 SER B C 1
ATOM 4474 O O . SER B 1 253 ? 14.375 -19.328 -1.226 1 97.69 253 SER B O 1
ATOM 4476 N N . ASP B 1 254 ? 13.992 -20.812 0.471 1 97.69 254 ASP B N 1
ATOM 4477 C CA . ASP B 1 254 ? 13.453 -19.781 1.339 1 97.69 254 ASP B CA 1
ATOM 4478 C C . ASP B 1 254 ? 14.492 -18.703 1.612 1 97.69 254 ASP B C 1
ATOM 4480 O O . ASP B 1 254 ? 14.18 -17.5 1.594 1 97.69 254 ASP B O 1
ATOM 4484 N N . LEU B 1 255 ? 15.688 -19.109 1.812 1 97.19 255 LEU B N 1
ATOM 4485 C CA . LEU B 1 255 ? 16.75 -18.156 2.094 1 97.19 255 LEU B CA 1
ATOM 4486 C C . LEU B 1 255 ? 17.031 -17.281 0.878 1 97.19 255 LEU B C 1
ATOM 4488 O O . LEU B 1 255 ? 17.328 -16.094 1.02 1 97.19 255 LEU B O 1
ATOM 4492 N N . ASP B 1 256 ? 16.953 -17.859 -0.314 1 97.69 256 ASP B N 1
ATOM 4493 C CA . ASP B 1 256 ? 17.078 -17.078 -1.535 1 97.69 256 ASP B CA 1
ATOM 4494 C C . ASP B 1 256 ? 16.047 -15.945 -1.571 1 97.69 256 ASP B C 1
ATOM 4496 O O . ASP B 1 256 ? 16.375 -14.812 -1.938 1 97.69 256 ASP B O 1
ATOM 4500 N N . CYS B 1 257 ? 14.836 -16.266 -1.19 1 98.25 257 CYS B N 1
ATOM 4501 C CA . CYS B 1 257 ? 13.766 -15.273 -1.178 1 98.25 257 CYS B CA 1
ATOM 4502 C C . CYS B 1 257 ? 14.094 -14.117 -0.237 1 98.25 257 CYS B C 1
ATOM 4504 O O . CYS B 1 257 ? 13.93 -12.953 -0.596 1 98.25 257 CYS B O 1
ATOM 4506 N N . ILE B 1 258 ? 14.57 -14.508 0.94 1 97.44 258 ILE B N 1
ATOM 4507 C CA . ILE B 1 258 ? 14.906 -13.516 1.957 1 97.44 258 ILE B CA 1
ATOM 4508 C C . ILE B 1 258 ? 16.031 -12.617 1.451 1 97.44 258 ILE B C 1
ATOM 4510 O O . ILE B 1 258 ? 15.93 -11.391 1.514 1 97.44 258 ILE B O 1
ATOM 4514 N N . LYS B 1 259 ? 17.078 -13.188 0.857 1 96.94 259 LYS B N 1
ATOM 4515 C CA . LYS B 1 259 ? 18.219 -12.43 0.337 1 96.94 259 LYS B CA 1
ATOM 4516 C C . LYS B 1 259 ? 17.781 -11.492 -0.785 1 96.94 259 LYS B C 1
ATOM 4518 O O . LYS B 1 259 ? 18.234 -10.344 -0.854 1 96.94 259 LYS B O 1
ATOM 4523 N N . GLY B 1 260 ? 16.922 -12 -1.624 1 97.88 260 GLY B N 1
ATOM 4524 C CA . GLY B 1 260 ? 16.406 -11.172 -2.705 1 97.88 260 GLY B CA 1
ATOM 4525 C C . GLY B 1 260 ? 15.594 -9.984 -2.215 1 97.88 260 GLY B C 1
ATOM 4526 O O . GLY B 1 260 ? 15.727 -8.883 -2.744 1 97.88 260 GLY B O 1
ATOM 4527 N N . CYS B 1 261 ? 14.789 -10.195 -1.216 1 97.56 261 CYS B N 1
ATOM 4528 C CA . CYS B 1 261 ? 14 -9.117 -0.627 1 97.56 261 CYS B CA 1
ATOM 4529 C C . CYS B 1 261 ? 14.898 -8.023 -0.068 1 97.56 261 CYS B C 1
ATOM 4531 O O . CYS B 1 261 ? 14.695 -6.84 -0.343 1 97.56 261 CYS B O 1
ATOM 4533 N N . TRP B 1 262 ? 15.875 -8.445 0.658 1 96.38 262 TRP B N 1
ATOM 4534 C CA . TRP B 1 262 ? 16.781 -7.488 1.292 1 96.38 262 TRP B CA 1
ATOM 4535 C C . TRP B 1 262 ? 17.609 -6.758 0.25 1 96.38 262 TRP B C 1
ATOM 4537 O O . TRP B 1 262 ? 17.875 -5.559 0.383 1 96.38 262 TRP B O 1
ATOM 4547 N N . SER B 1 263 ? 18.031 -7.461 -0.789 1 96.5 263 SER B N 1
ATOM 4548 C CA . SER B 1 263 ? 18.781 -6.824 -1.865 1 96.5 263 SER B CA 1
ATOM 4549 C C . SER B 1 263 ? 17.969 -5.73 -2.543 1 96.5 263 SER B C 1
ATOM 4551 O O . SER B 1 263 ? 18.453 -4.625 -2.77 1 96.5 263 SER B O 1
ATOM 4553 N N . LEU B 1 264 ? 16.719 -6.066 -2.826 1 98.31 264 LEU B N 1
ATOM 4554 C CA . LEU B 1 264 ? 15.836 -5.105 -3.471 1 98.31 264 LEU B CA 1
ATOM 4555 C C . LEU B 1 264 ? 15.609 -3.895 -2.574 1 98.31 264 LEU B C 1
ATOM 4557 O O . LEU B 1 264 ? 15.586 -2.758 -3.055 1 98.31 264 LEU B O 1
ATOM 4561 N N . LEU B 1 265 ? 15.422 -4.082 -1.294 1 97.56 265 LEU B N 1
ATOM 4562 C CA . LEU B 1 265 ? 15.203 -2.994 -0.348 1 97.56 265 LEU B CA 1
ATOM 4563 C C . LEU B 1 265 ? 16.438 -2.115 -0.231 1 97.56 265 LEU B C 1
ATOM 4565 O O . LEU B 1 265 ? 16.359 -0.896 -0.396 1 97.56 265 LEU B O 1
ATOM 4569 N N . LYS B 1 266 ? 17.594 -2.709 -0.07 1 95.5 266 LYS B N 1
ATOM 4570 C CA . LYS B 1 266 ? 18.828 -1.98 0.181 1 95.5 266 LYS B CA 1
ATOM 4571 C C . LYS B 1 266 ? 19.25 -1.183 -1.047 1 95.5 266 LYS B C 1
ATOM 4573 O O . LYS B 1 266 ? 19.766 -0.066 -0.922 1 95.5 266 LYS B O 1
ATOM 4578 N N . LYS B 1 267 ? 19 -1.761 -2.18 1 97.06 267 LYS B N 1
ATOM 4579 C CA . LYS B 1 267 ? 19.562 -1.165 -3.391 1 97.06 267 LYS B CA 1
ATOM 4580 C C . LYS B 1 267 ? 18.547 -0.236 -4.059 1 97.06 267 LYS B C 1
ATOM 4582 O O . LYS B 1 267 ? 18.922 0.802 -4.609 1 97.06 267 LYS B O 1
ATOM 4587 N N . GLU B 1 268 ? 17.281 -0.601 -4.012 1 98 268 GLU B N 1
ATOM 4588 C CA . GLU B 1 268 ? 16.297 0.138 -4.797 1 98 268 GLU B CA 1
ATOM 4589 C C . GLU B 1 268 ? 15.273 0.836 -3.893 1 98 268 GLU B C 1
ATOM 4591 O O . GLU B 1 268 ? 14.453 1.623 -4.367 1 98 268 GLU B O 1
ATOM 4596 N N . GLY B 1 269 ? 15.289 0.581 -2.561 1 97.62 269 GLY B N 1
ATOM 4597 C CA . GLY B 1 269 ? 14.336 1.182 -1.638 1 97.62 269 GLY B CA 1
ATOM 4598 C C . GLY B 1 269 ? 12.945 0.587 -1.742 1 97.62 269 GLY B C 1
ATOM 4599 O O . GLY B 1 269 ? 11.953 1.252 -1.428 1 97.62 269 GLY B O 1
ATOM 4600 N N . ILE B 1 270 ? 12.852 -0.658 -2.213 1 98.38 270 ILE B N 1
ATOM 4601 C CA . ILE B 1 27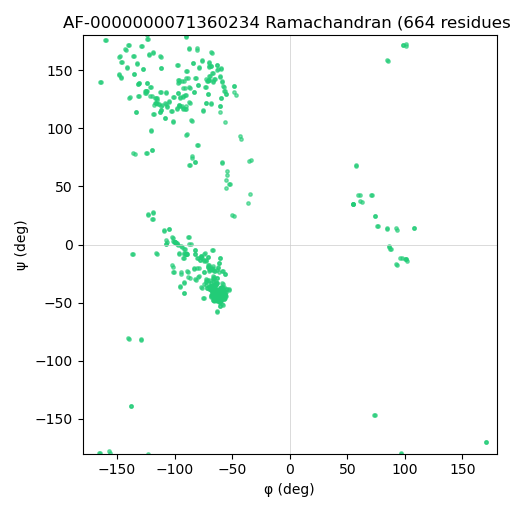0 ? 11.547 -1.278 -2.42 1 98.38 270 ILE B CA 1
ATOM 4602 C C . ILE B 1 270 ? 11.359 -2.426 -1.43 1 98.38 270 ILE B C 1
ATOM 4604 O O . ILE B 1 270 ? 12.117 -3.396 -1.443 1 98.38 270 ILE B O 1
ATOM 4608 N N . LEU B 1 271 ? 10.445 -2.285 -0.539 1 97.81 271 LEU B N 1
ATOM 4609 C CA . LEU B 1 271 ? 10.047 -3.307 0.424 1 97.81 271 LEU B CA 1
ATOM 4610 C C . LEU B 1 271 ? 9.008 -4.25 -0.181 1 97.81 271 LEU B C 1
ATOM 4612 O O . LEU B 1 271 ? 7.84 -3.883 -0.328 1 97.81 271 LEU B O 1
ATOM 4616 N N . CYS B 1 272 ? 9.438 -5.484 -0.501 1 97.88 272 CYS B N 1
ATOM 4617 C CA . CYS B 1 272 ? 8.57 -6.391 -1.246 1 97.88 272 CYS B CA 1
ATOM 4618 C C . CYS B 1 272 ? 8.367 -7.695 -0.488 1 97.88 272 CYS B C 1
ATOM 4620 O O . CYS B 1 272 ? 8.891 -7.863 0.618 1 97.88 272 CYS B O 1
ATOM 4622 N N . GLY B 1 273 ? 7.531 -8.586 -1.043 1 97.62 273 GLY B N 1
ATOM 4623 C CA . GLY B 1 273 ? 7.301 -9.906 -0.478 1 97.62 273 GLY B CA 1
ATOM 4624 C C . GLY B 1 273 ? 8.258 -10.961 -1.003 1 97.6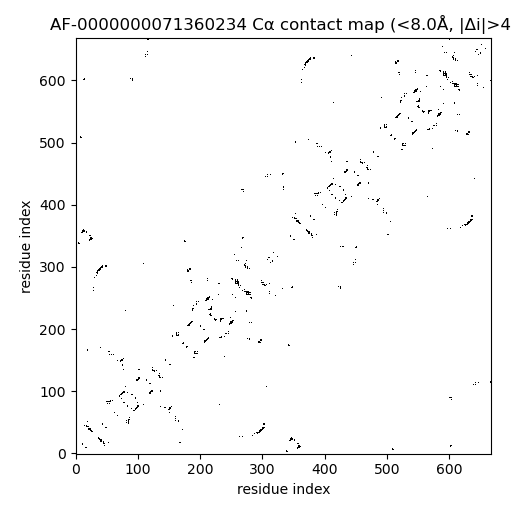2 273 GLY B C 1
ATOM 4625 O O . GLY B 1 273 ? 9.07 -10.68 -1.893 1 97.62 273 GLY B O 1
ATOM 4626 N N . GLY B 1 274 ? 8.078 -12.141 -0.481 1 97.88 274 GLY B N 1
ATOM 4627 C CA . GLY B 1 274 ? 9.031 -13.219 -0.695 1 97.88 274 GLY B CA 1
ATOM 4628 C C . GLY B 1 274 ? 9.062 -13.711 -2.129 1 97.88 274 GLY B C 1
ATOM 4629 O O . GLY B 1 274 ? 10.117 -14.078 -2.643 1 97.88 274 GLY B O 1
ATOM 4630 N N . SER B 1 275 ? 7.875 -13.781 -2.768 1 98.31 275 SER B N 1
ATOM 4631 C CA . SER B 1 275 ? 7.848 -14.234 -4.156 1 98.31 275 SER B CA 1
ATOM 4632 C C . SER B 1 275 ? 8.68 -13.32 -5.051 1 98.31 275 SER B C 1
ATOM 4634 O O . SER B 1 275 ? 9.391 -13.789 -5.934 1 98.31 275 SER B O 1
ATOM 4636 N N . THR B 1 276 ? 8.633 -12 -4.785 1 98.88 276 THR B N 1
ATOM 4637 C CA . THR B 1 276 ? 9.469 -11.047 -5.5 1 98.88 276 THR B CA 1
ATOM 4638 C C . THR B 1 276 ? 10.938 -11.266 -5.18 1 98.88 276 THR B C 1
ATOM 4640 O O . THR B 1 276 ? 11.781 -11.266 -6.078 1 98.88 276 THR B O 1
ATOM 4643 N N . GLY B 1 277 ? 11.234 -11.508 -3.898 1 98.75 277 GLY B N 1
ATOM 4644 C CA . GLY B 1 277 ? 12.602 -11.805 -3.514 1 98.75 277 GLY B CA 1
ATOM 4645 C C . GLY B 1 277 ? 13.172 -13.023 -4.207 1 98.75 277 GLY B C 1
ATOM 4646 O O . GLY B 1 277 ? 14.336 -13.039 -4.605 1 98.75 277 GLY B O 1
ATOM 4647 N N . GLY B 1 278 ? 12.328 -14.031 -4.32 1 98.81 278 GLY B N 1
ATOM 4648 C CA . GLY B 1 278 ? 12.727 -15.227 -5.047 1 98.81 278 GLY B CA 1
ATOM 4649 C C . GLY B 1 278 ? 13.109 -14.945 -6.492 1 98.81 278 GLY B C 1
ATOM 4650 O O . GLY B 1 278 ? 14.102 -15.477 -6.992 1 98.81 278 GLY B O 1
ATOM 4651 N N . VAL B 1 279 ? 12.375 -14.086 -7.117 1 98.94 279 VAL B N 1
ATOM 4652 C CA . VAL B 1 279 ? 12.648 -13.734 -8.508 1 98.94 279 VAL B CA 1
ATOM 4653 C C . VAL B 1 279 ? 13.969 -12.984 -8.602 1 98.94 279 VAL B C 1
ATOM 4655 O O . VAL B 1 279 ? 14.773 -13.234 -9.5 1 98.94 279 VAL B O 1
ATOM 4658 N N . VAL B 1 280 ? 14.211 -12.078 -7.688 1 98.88 280 VAL B N 1
ATOM 4659 C CA . VAL B 1 280 ? 15.461 -11.328 -7.664 1 98.88 280 VAL B CA 1
ATOM 4660 C C . VAL B 1 280 ? 16.641 -12.297 -7.543 1 98.88 280 VAL B C 1
ATOM 4662 O O . VAL B 1 280 ? 17.625 -12.18 -8.273 1 98.88 280 VAL B O 1
ATOM 4665 N N . ALA B 1 281 ? 16.5 -13.25 -6.66 1 98.56 281 ALA B N 1
ATOM 4666 C CA . ALA B 1 281 ? 17.562 -14.25 -6.477 1 98.56 281 ALA B CA 1
ATOM 4667 C C . ALA B 1 281 ? 17.734 -15.094 -7.734 1 98.56 281 ALA B C 1
ATOM 4669 O O . ALA B 1 281 ? 18.859 -15.391 -8.133 1 98.56 281 ALA B O 1
ATOM 4670 N N . ALA B 1 282 ? 16.656 -15.5 -8.344 1 98.88 282 ALA B N 1
ATOM 4671 C CA . ALA B 1 282 ? 16.703 -16.297 -9.57 1 98.88 282 ALA B CA 1
ATOM 4672 C C . ALA B 1 282 ? 17.422 -15.539 -10.688 1 98.88 282 ALA B C 1
ATOM 4674 O O . ALA B 1 282 ? 18.266 -16.109 -11.391 1 98.88 282 ALA B O 1
ATOM 4675 N N . ILE B 1 283 ? 17.125 -14.266 -10.828 1 98.81 283 ILE B N 1
ATOM 4676 C CA . ILE B 1 283 ? 17.75 -13.438 -11.859 1 98.81 283 ILE B CA 1
ATOM 4677 C C . ILE B 1 283 ? 19.25 -13.336 -11.609 1 98.81 283 ILE B C 1
ATOM 4679 O O . ILE B 1 283 ? 20.047 -13.414 -12.547 1 98.81 283 ILE B O 1
ATOM 4683 N N . SER B 1 284 ? 19.594 -13.195 -10.352 1 97.88 284 SER B N 1
ATOM 4684 C CA . SER B 1 284 ? 21.016 -13.086 -10.016 1 97.88 284 SER B CA 1
ATOM 4685 C C . SER B 1 284 ? 21.781 -14.32 -10.484 1 97.88 284 SER B C 1
ATOM 4687 O O . SER B 1 284 ? 22.938 -14.211 -10.883 1 97.88 284 SER B O 1
ATOM 4689 N N . ARG B 1 285 ? 21.172 -15.461 -10.477 1 96.94 285 ARG B N 1
ATOM 4690 C CA . ARG B 1 285 ? 21.797 -16.703 -10.906 1 96.94 285 ARG B CA 1
ATOM 4691 C C . ARG B 1 285 ? 21.766 -16.844 -12.422 1 96.94 285 ARG B C 1
ATOM 4693 O O . ARG B 1 285 ? 22.672 -17.422 -13.023 1 96.94 285 ARG B O 1
ATOM 4700 N N . TYR B 1 286 ? 20.781 -16.297 -12.961 1 97.56 286 TYR B N 1
ATOM 4701 C CA . TYR B 1 286 ? 20.516 -16.484 -14.383 1 97.56 286 TYR B CA 1
ATOM 4702 C C . TYR B 1 286 ? 21.172 -15.391 -15.211 1 97.56 286 TYR B C 1
ATOM 4704 O O . TYR B 1 286 ? 21.297 -15.523 -16.438 1 97.56 286 TYR B O 1
ATOM 4712 N N . ILE B 1 287 ? 21.641 -14.375 -14.656 1 97.5 287 ILE B N 1
ATOM 4713 C CA . ILE B 1 287 ? 21.969 -13.086 -15.266 1 97.5 287 ILE B CA 1
ATOM 4714 C C . ILE B 1 287 ? 23.078 -13.273 -16.297 1 97.5 287 ILE B C 1
ATOM 4716 O O . ILE B 1 287 ? 23.125 -12.562 -17.297 1 97.5 287 ILE B O 1
ATOM 4720 N N . ARG B 1 288 ? 23.984 -14.266 -16.156 1 96.06 288 ARG B N 1
ATOM 4721 C CA . ARG B 1 288 ? 25.094 -14.531 -17.078 1 96.06 288 ARG B CA 1
ATOM 4722 C C . ARG B 1 288 ? 24.578 -15.008 -18.438 1 96.06 288 ARG B C 1
ATOM 4724 O O . ARG B 1 288 ? 25.281 -14.938 -19.438 1 96.06 288 ARG B O 1
ATOM 4731 N N . HIS B 1 289 ? 23.359 -15.508 -18.453 1 97.25 289 HIS B N 1
ATOM 4732 C CA . HIS B 1 289 ? 22.781 -16.047 -19.672 1 97.25 289 HIS B CA 1
ATOM 4733 C C . HIS B 1 289 ? 21.938 -14.984 -20.391 1 97.25 289 HIS B C 1
ATOM 4735 O O . HIS B 1 289 ? 21.406 -15.242 -21.484 1 97.25 289 HIS B O 1
ATOM 4741 N N . ILE B 1 290 ? 21.797 -13.773 -19.859 1 98.12 290 ILE B N 1
ATOM 4742 C CA . ILE B 1 290 ? 21 -12.711 -20.438 1 98.12 290 ILE B CA 1
ATOM 4743 C C . ILE B 1 290 ? 21.859 -11.82 -21.328 1 98.12 290 ILE B C 1
ATOM 4745 O O . ILE B 1 290 ? 22.812 -11.188 -20.844 1 98.12 290 ILE B O 1
ATOM 4749 N N . PRO B 1 291 ? 21.578 -11.742 -22.625 1 98 291 PRO B N 1
ATOM 4750 C CA . PRO B 1 291 ? 22.375 -10.891 -23.516 1 98 291 PRO B CA 1
ATOM 4751 C C . PRO B 1 291 ? 22.344 -9.422 -23.094 1 98 291 PRO B C 1
ATOM 4753 O O . PRO B 1 291 ? 21.328 -8.938 -22.594 1 98 291 PRO B O 1
ATOM 4756 N N . ASP B 1 292 ? 23.422 -8.773 -23.438 1 97.69 292 ASP B N 1
ATOM 4757 C CA . ASP B 1 292 ? 23.5 -7.328 -23.219 1 97.69 292 ASP B CA 1
ATOM 4758 C C . ASP B 1 292 ? 22.375 -6.605 -23.953 1 97.69 292 ASP B C 1
ATOM 4760 O O . ASP B 1 292 ? 22.016 -6.98 -25.062 1 97.69 292 ASP B O 1
ATOM 4764 N N . GLY B 1 293 ? 21.828 -5.59 -23.25 1 97.94 293 GLY B N 1
ATOM 4765 C CA . GLY B 1 293 ? 20.812 -4.762 -23.891 1 97.94 293 GLY B CA 1
ATOM 4766 C C . GLY B 1 293 ? 19.422 -5.328 -23.766 1 97.94 293 GLY B C 1
ATOM 4767 O O . GLY B 1 293 ? 18.453 -4.691 -24.188 1 97.94 293 GLY B O 1
ATOM 4768 N N . SER B 1 294 ? 19.281 -6.516 -23.125 1 98.62 294 SER B N 1
ATOM 4769 C CA . SER B 1 294 ? 17.953 -7.117 -22.922 1 98.62 294 SER B CA 1
ATOM 4770 C C . SER B 1 294 ? 17.125 -6.316 -21.922 1 98.62 294 SER B C 1
ATOM 4772 O O . SER B 1 294 ? 17.672 -5.723 -21 1 98.62 294 SER B O 1
ATOM 4774 N N . ASN B 1 295 ? 15.836 -6.277 -22.188 1 98.75 295 ASN B N 1
ATOM 4775 C CA . ASN B 1 295 ? 14.883 -5.781 -21.203 1 98.75 295 ASN B CA 1
ATOM 4776 C C . ASN B 1 295 ? 14.219 -6.926 -20.438 1 98.75 295 ASN B C 1
ATOM 4778 O O . ASN B 1 295 ? 13.531 -7.762 -21.031 1 98.75 295 ASN B O 1
ATOM 4782 N N . CYS B 1 296 ? 14.445 -6.945 -19.141 1 98.88 296 CYS B N 1
ATOM 4783 C CA . CYS B 1 296 ? 13.922 -7.98 -18.25 1 98.88 296 CYS B CA 1
ATOM 4784 C C . CYS B 1 296 ? 12.883 -7.406 -17.297 1 98.88 296 CYS B C 1
ATOM 4786 O O . CYS B 1 296 ? 13.109 -6.363 -16.688 1 98.88 296 CYS B O 1
ATOM 4788 N N . VAL B 1 297 ? 11.75 -8.086 -17.219 1 98.88 297 VAL B N 1
ATOM 4789 C CA . VAL B 1 297 ? 10.656 -7.586 -16.391 1 98.88 297 VAL B CA 1
ATOM 4790 C C . VAL B 1 297 ? 10.242 -8.656 -15.375 1 98.88 297 VAL B C 1
ATOM 4792 O O . VAL B 1 297 ? 10.219 -9.844 -15.703 1 98.88 297 VAL B O 1
ATOM 4795 N N . PHE B 1 298 ? 9.984 -8.273 -14.18 1 98.88 298 PHE B N 1
ATOM 4796 C CA . PHE B 1 298 ? 9.328 -9.109 -13.18 1 98.88 298 PHE B CA 1
ATOM 4797 C C . PHE B 1 298 ? 8.336 -8.297 -12.367 1 98.88 298 PHE B C 1
ATOM 4799 O O . PHE B 1 298 ? 8.203 -7.086 -12.555 1 98.88 298 PHE B O 1
ATOM 4806 N N . LEU B 1 299 ? 7.562 -9 -11.539 1 98.69 299 LEU B N 1
ATOM 4807 C CA . LEU B 1 299 ? 6.508 -8.336 -10.781 1 98.69 299 LEU B CA 1
ATOM 4808 C C . LEU B 1 299 ? 6.984 -7.996 -9.375 1 98.69 299 LEU B C 1
ATOM 4810 O O . LEU B 1 299 ? 7.664 -8.797 -8.734 1 98.69 299 LEU B O 1
ATOM 4814 N N . LEU B 1 300 ? 6.789 -6.805 -8.977 1 98.69 300 LEU B N 1
ATOM 4815 C CA . LEU B 1 300 ? 6.727 -6.465 -7.559 1 98.69 300 LEU B CA 1
ATOM 4816 C C . LEU B 1 300 ? 5.352 -6.789 -6.984 1 98.69 300 LEU B C 1
ATOM 4818 O O . LEU B 1 300 ? 4.484 -5.918 -6.906 1 98.69 300 LEU B O 1
ATOM 4822 N N . ALA B 1 301 ? 5.219 -7.984 -6.602 1 98.44 301 ALA B N 1
ATOM 4823 C CA . ALA B 1 301 ? 3.93 -8.672 -6.547 1 98.44 301 ALA B CA 1
ATOM 4824 C C . ALA B 1 301 ? 3.076 -8.141 -5.398 1 98.44 301 ALA B C 1
ATOM 4826 O O . ALA B 1 301 ? 1.846 -8.117 -5.488 1 98.44 301 ALA B O 1
ATOM 4827 N N . ASP B 1 302 ? 3.701 -7.832 -4.273 1 97.5 302 ASP B N 1
ATOM 4828 C CA . ASP B 1 302 ? 2.973 -7.324 -3.113 1 97.5 302 ASP B CA 1
ATOM 4829 C C . ASP B 1 302 ? 3.893 -6.52 -2.197 1 97.5 302 ASP B C 1
ATOM 4831 O O . ASP B 1 302 ? 5.051 -6.266 -2.537 1 97.5 302 ASP B O 1
ATOM 4835 N N . LYS B 1 303 ? 3.303 -6.051 -1.121 1 94.75 303 LYS B N 1
ATOM 4836 C CA . LYS B 1 303 ? 4.031 -5.191 -0.191 1 94.75 303 LYS B CA 1
ATOM 4837 C C . LYS B 1 303 ? 4.75 -6.016 0.872 1 94.75 303 LYS B C 1
ATOM 4839 O O . LYS B 1 303 ? 4.199 -6.996 1.382 1 94.75 303 LYS B O 1
ATOM 4844 N N . GLY B 1 304 ? 5.93 -5.562 1.254 1 95.69 304 GLY B N 1
ATOM 4845 C CA . GLY B 1 304 ? 6.723 -6.254 2.26 1 95.69 304 GLY B CA 1
ATOM 4846 C C . GLY B 1 304 ? 6.238 -6.004 3.676 1 95.69 304 GLY B C 1
ATOM 4847 O O . GLY B 1 304 ? 6.629 -6.715 4.605 1 95.69 304 GLY B O 1
ATOM 4848 N N . GLU B 1 305 ? 5.398 -5.039 3.848 1 93.94 305 GLU B N 1
ATOM 4849 C CA . GLU B 1 305 ? 4.914 -4.66 5.172 1 93.94 305 GLU B CA 1
ATOM 4850 C C . GLU B 1 305 ? 4.23 -5.836 5.867 1 93.94 305 GLU B C 1
ATOM 4852 O O . GLU B 1 305 ? 4.184 -5.898 7.098 1 93.94 305 GLU B O 1
ATOM 4857 N N . ARG B 1 306 ? 3.775 -6.762 5.148 1 93.06 306 ARG B N 1
ATOM 4858 C CA . ARG B 1 306 ? 3.053 -7.91 5.691 1 93.06 306 ARG B CA 1
ATOM 4859 C C . ARG B 1 306 ? 4.02 -8.969 6.207 1 93.06 306 ARG B C 1
ATOM 4861 O O . ARG B 1 306 ? 3.6 -9.945 6.832 1 93.06 306 ARG B O 1
ATOM 4868 N N . TYR B 1 307 ? 5.336 -8.758 6.016 1 95.19 307 TYR B N 1
ATOM 4869 C CA . TYR B 1 307 ? 6.332 -9.766 6.34 1 95.19 307 TYR B CA 1
ATOM 4870 C C . TYR B 1 307 ? 7.363 -9.227 7.324 1 95.19 307 TYR B C 1
ATOM 4872 O O . TYR B 1 307 ? 8.5 -9.695 7.355 1 95.19 307 TYR B O 1
ATOM 4880 N N . LEU B 1 308 ? 6.957 -8.242 8.102 1 95.25 308 LEU B N 1
ATOM 4881 C CA . LEU B 1 308 ? 7.859 -7.578 9.039 1 95.25 308 LEU B CA 1
ATOM 4882 C C . LEU B 1 308 ? 8.242 -8.516 10.18 1 95.25 308 LEU B C 1
ATOM 4884 O O . LEU B 1 308 ? 9.273 -8.32 10.828 1 95.25 308 LEU B O 1
ATOM 4888 N N . ASP B 1 309 ? 7.465 -9.562 10.438 1 94.12 309 ASP B N 1
ATOM 4889 C CA . ASP B 1 309 ? 7.738 -10.477 11.539 1 94.12 309 ASP B CA 1
ATOM 4890 C C . ASP B 1 309 ? 8.43 -11.75 11.047 1 94.12 309 ASP B C 1
ATOM 4892 O O . ASP B 1 309 ? 8.68 -12.664 11.828 1 94.12 309 ASP B O 1
ATOM 4896 N N . THR B 1 310 ? 8.727 -11.852 9.75 1 94.62 310 THR B N 1
ATOM 4897 C CA . THR B 1 310 ? 9.391 -13.016 9.164 1 94.62 310 THR B CA 1
ATOM 4898 C C . THR B 1 310 ? 10.594 -12.586 8.328 1 94.62 310 THR B C 1
ATOM 4900 O O . THR B 1 310 ? 11.68 -12.352 8.859 1 94.62 310 THR B O 1
ATOM 4903 N N . ILE B 1 311 ? 10.352 -12.18 7.094 1 95.81 311 ILE B N 1
ATOM 4904 C CA . ILE B 1 311 ? 11.398 -11.891 6.121 1 95.81 311 ILE B CA 1
ATOM 4905 C C . ILE B 1 311 ? 12.258 -10.734 6.617 1 95.81 311 ILE B C 1
ATOM 4907 O O . ILE B 1 311 ? 13.492 -10.773 6.512 1 95.81 311 ILE B O 1
ATOM 4911 N N . TYR B 1 312 ? 11.625 -9.758 7.199 1 95.88 312 TYR B N 1
ATOM 4912 C CA . TYR B 1 312 ? 12.336 -8.531 7.566 1 95.88 312 TYR B CA 1
ATOM 4913 C C . TYR B 1 312 ? 12.578 -8.477 9.07 1 95.88 312 TYR B C 1
ATOM 4915 O O . TYR B 1 312 ? 12.859 -7.406 9.617 1 95.88 312 TYR B O 1
ATOM 4923 N N . ASN B 1 313 ? 12.398 -9.555 9.758 1 95.06 313 ASN B N 1
ATOM 4924 C CA . ASN B 1 313 ? 12.742 -9.727 11.164 1 95.06 313 ASN B CA 1
ATOM 4925 C C . ASN B 1 313 ? 14.039 -10.508 11.336 1 95.06 313 ASN B C 1
ATOM 4927 O O . ASN B 1 313 ? 14.062 -11.727 11.164 1 95.06 313 ASN B O 1
ATOM 4931 N N . PRO B 1 314 ? 15.07 -9.797 11.68 1 93.5 314 PRO B N 1
ATOM 4932 C CA . PRO B 1 314 ? 16.359 -10.469 11.781 1 93.5 314 PRO B CA 1
ATOM 4933 C C . PRO B 1 314 ? 16.344 -11.648 12.75 1 93.5 314 PRO B C 1
ATOM 4935 O O . PRO B 1 314 ? 17 -12.664 12.516 1 93.5 314 PRO B O 1
ATOM 4938 N N . ASP B 1 315 ? 15.625 -11.539 13.836 1 94.12 315 ASP B N 1
ATOM 4939 C CA . ASP B 1 315 ? 15.555 -12.625 14.805 1 94.12 315 ASP B CA 1
ATOM 4940 C C . ASP B 1 315 ? 14.883 -13.859 14.203 1 94.12 315 ASP B C 1
ATOM 4942 O O . ASP B 1 315 ? 15.336 -14.984 14.406 1 94.12 315 ASP B O 1
ATOM 4946 N N . TRP B 1 316 ? 13.805 -13.648 13.492 1 94.94 316 TRP B N 1
ATOM 4947 C CA . TRP B 1 316 ? 13.117 -14.75 12.828 1 94.94 316 TRP B CA 1
ATOM 4948 C C . TRP B 1 316 ? 14.023 -15.406 11.789 1 94.94 316 TRP B C 1
ATOM 4950 O O . TRP B 1 316 ? 14.078 -16.641 11.695 1 94.94 316 TRP B O 1
ATOM 4960 N N . VAL B 1 317 ? 14.75 -14.602 10.992 1 95.94 317 VAL B N 1
ATOM 4961 C CA . VAL B 1 317 ? 15.625 -15.102 9.945 1 95.94 317 VAL B CA 1
ATOM 4962 C C . VAL B 1 317 ? 16.734 -15.945 10.555 1 95.94 317 VAL B C 1
ATOM 4964 O O . VAL B 1 317 ? 17 -17.062 10.109 1 95.94 317 VAL B O 1
ATOM 4967 N N . LEU B 1 318 ? 17.328 -15.477 11.633 1 94.88 318 LEU B N 1
ATOM 4968 C CA . LEU B 1 318 ? 18.438 -16.188 12.266 1 94.88 318 LEU B CA 1
ATOM 4969 C C . LEU B 1 318 ? 17.969 -17.484 12.906 1 94.88 318 LEU B C 1
ATOM 4971 O O . LEU B 1 318 ? 18.703 -18.469 12.93 1 94.88 318 LEU B O 1
ATOM 4975 N N . THR B 1 319 ? 16.828 -17.453 13.438 1 95.69 319 THR B N 1
ATOM 4976 C CA . THR B 1 319 ? 16.266 -18.641 14.078 1 95.69 319 THR B CA 1
ATOM 4977 C C . THR B 1 319 ? 15.992 -19.734 13.047 1 95.69 319 THR B C 1
ATOM 4979 O O . THR B 1 319 ? 16.281 -20.906 13.281 1 95.69 319 THR B O 1
ATOM 4982 N N . ASN B 1 320 ? 15.547 -19.375 11.867 1 95.44 320 ASN B N 1
ATOM 4983 C CA . ASN B 1 320 ? 15.156 -20.344 10.859 1 95.44 320 ASN B CA 1
ATOM 4984 C C . ASN B 1 320 ? 16.297 -20.656 9.898 1 95.44 320 ASN B C 1
ATOM 4986 O O . ASN B 1 320 ? 16.328 -21.719 9.273 1 95.44 320 ASN B O 1
ATOM 4990 N N . PHE B 1 321 ? 17.172 -19.688 9.812 1 95.75 321 PHE B N 1
ATOM 4991 C CA . PHE B 1 321 ? 18.328 -19.828 8.93 1 95.75 321 PHE B CA 1
ATOM 4992 C C . PHE B 1 321 ? 19.609 -19.391 9.633 1 95.75 321 PHE B C 1
ATOM 4994 O O . PHE B 1 321 ? 20.219 -18.391 9.25 1 95.75 321 PHE B O 1
ATOM 5001 N N . PRO B 1 322 ? 20.141 -20.172 10.461 1 92.88 322 PRO B N 1
ATOM 5002 C CA . PRO B 1 322 ? 21.312 -19.797 11.258 1 92.88 322 PRO B CA 1
ATOM 5003 C C . PRO B 1 322 ? 22.531 -19.484 10.391 1 92.88 322 PRO B C 1
ATOM 5005 O O . PRO B 1 322 ? 23.406 -18.703 10.797 1 92.88 322 PRO B O 1
ATOM 5008 N N . GLU B 1 323 ? 22.562 -20 9.227 1 90.38 323 GLU B N 1
ATOM 5009 C CA . GLU B 1 323 ? 23.688 -19.781 8.328 1 90.38 323 GLU B CA 1
ATOM 5010 C C . GLU B 1 323 ? 23.688 -18.359 7.754 1 90.38 323 GLU B C 1
ATOM 5012 O O . GLU B 1 323 ? 24.656 -17.938 7.129 1 90.38 323 GLU B O 1
ATOM 5017 N N . SER B 1 324 ? 22.594 -17.641 8.047 1 88.12 324 SER B N 1
ATOM 5018 C CA . SER B 1 324 ? 22.422 -16.312 7.465 1 88.12 324 SER B CA 1
ATOM 5019 C C . SER B 1 324 ? 23.078 -15.242 8.344 1 88.12 324 SER B C 1
ATOM 5021 O O . SER B 1 324 ? 22.906 -14.047 8.094 1 88.12 324 SER B O 1
ATOM 5023 N N . LYS B 1 325 ? 23.75 -15.516 9.32 1 81.5 325 LYS B N 1
ATOM 5024 C CA . LYS B 1 325 ? 24.328 -14.562 10.258 1 81.5 325 LYS B CA 1
ATOM 5025 C C . LYS B 1 325 ? 25.156 -13.5 9.531 1 81.5 325 LYS B C 1
ATOM 5027 O O . LYS B 1 325 ? 25.078 -12.312 9.852 1 81.5 325 LYS B O 1
ATOM 5032 N N . ALA B 1 326 ? 25.859 -13.898 8.547 1 71.88 326 ALA B N 1
ATOM 5033 C CA . ALA B 1 326 ? 26.703 -12.977 7.801 1 71.88 326 ALA B CA 1
ATOM 5034 C C . ALA B 1 326 ? 25.859 -12.008 6.969 1 71.88 326 ALA B C 1
ATOM 5036 O O . ALA B 1 326 ? 26.25 -10.852 6.773 1 71.88 326 ALA B O 1
ATOM 5037 N N . LEU B 1 327 ? 24.719 -12.453 6.543 1 68.5 327 LEU B N 1
ATOM 5038 C CA . LEU B 1 327 ? 23.797 -11.656 5.734 1 68.5 327 LEU B CA 1
ATOM 5039 C C . LEU B 1 327 ? 23.234 -10.492 6.539 1 68.5 327 LEU B C 1
ATOM 5041 O O . LEU B 1 327 ? 23.031 -9.398 6.004 1 68.5 327 LEU B O 1
ATOM 5045 N N . LEU B 1 328 ? 22.938 -10.781 7.715 1 68.44 328 LEU B N 1
ATOM 5046 C CA . LEU B 1 328 ? 22.234 -9.828 8.562 1 68.44 328 LEU B CA 1
ATOM 5047 C C . LEU B 1 328 ? 23.188 -8.797 9.141 1 68.44 328 LEU B C 1
ATOM 5049 O O . LEU B 1 328 ? 22.781 -7.703 9.531 1 68.44 328 LEU B O 1
ATOM 5053 N N . LYS B 1 329 ? 24.406 -9.133 9.156 1 60.31 329 LYS B N 1
ATOM 5054 C CA . LYS B 1 329 ? 25.359 -8.164 9.664 1 60.31 329 LYS B CA 1
ATOM 5055 C C . LYS B 1 329 ? 25.5 -6.98 8.711 1 60.31 329 LYS B C 1
ATOM 5057 O O . LYS B 1 329 ? 25.891 -5.887 9.125 1 60.31 329 LYS B O 1
ATOM 5062 N N . THR B 1 330 ? 25.141 -7.254 7.48 1 54.69 330 THR B N 1
ATOM 5063 C CA . THR B 1 330 ? 25.234 -6.125 6.562 1 54.69 330 THR B CA 1
ATOM 5064 C C . THR B 1 330 ? 23.969 -5.277 6.621 1 54.69 330 THR B C 1
ATOM 5066 O O . THR B 1 330 ? 22.875 -5.746 6.254 1 54.69 330 THR B O 1
ATOM 5069 N N . LYS B 1 331 ? 23.859 -4.613 7.551 1 51.06 331 LYS B N 1
ATOM 5070 C CA . LYS B 1 331 ? 22.766 -3.686 7.781 1 51.06 331 LYS B CA 1
ATOM 5071 C C . LYS B 1 331 ? 22.484 -2.844 6.543 1 51.06 331 LYS B C 1
ATOM 5073 O O . LYS B 1 331 ? 23.375 -2.625 5.719 1 51.06 331 LYS B O 1
ATOM 5078 N N . VAL B 1 332 ? 21.219 -2.764 6.082 1 48.66 332 VAL B N 1
ATOM 5079 C CA . VAL B 1 332 ? 20.906 -1.711 5.121 1 48.66 332 VAL B CA 1
ATOM 5080 C C . VAL B 1 332 ? 21.703 -0.453 5.465 1 48.66 332 VAL B C 1
ATOM 5082 O O . VAL B 1 332 ? 21.469 0.181 6.492 1 48.66 332 VAL B O 1
ATOM 5085 N N . GLY B 1 333 ? 22.953 -0.738 5.953 1 42.25 333 GLY B N 1
ATOM 5086 C CA . GLY B 1 333 ? 23.656 0.414 6.484 1 42.25 333 GLY B CA 1
ATOM 5087 C C . GLY B 1 333 ? 23.891 1.5 5.449 1 42.25 333 GLY B C 1
ATOM 5088 O O . GLY B 1 333 ? 24.078 1.208 4.266 1 42.25 333 GLY B O 1
ATOM 5089 N N . TRP B 1 334 ? 23.219 2.605 5.742 1 35.09 334 TRP B N 1
ATOM 5090 C CA . TRP B 1 334 ? 23.656 3.789 5.008 1 35.09 334 TRP B CA 1
ATOM 5091 C C . TRP B 1 334 ? 25.172 3.936 5.066 1 35.09 334 TRP B C 1
ATOM 5093 O O . TRP B 1 334 ? 25.812 3.479 6.016 1 35.09 334 TRP B O 1
#

Nearest PDB structures (foldseek):
  5d87-assembly1_A-2  TM=9.631E-01  e=3.613E-36  Staphylococcus aureus subsp. aureus str. Newman
  5d84-assembly1_A  TM=9.441E-01  e=4.076E-36  Staphylococcus aureus subsp. aureus str. Newman
  5d86-assembly1_A-2  TM=9.434E-01  e=3.158E-35  Staphylococcus aureus subsp. aureus str. Newman
  3pc3-assembly1_A  TM=9.444E-01  e=2.861E-28  Drosophila melanogaster
  8if7-assembly1_A  TM=8.732E-01  e=1.455E-27  Saccharothrix mutabilis subsp. capreolus

pLDDT: mean 93.86, std 12.39, range [18.08, 98.94]

Foldseek 3Di:
DPPPVPCVDDQPDLLSVQDPADKAWFCFLDVVFLATEIARENCPRPLRFPLLLLQLQLVVVCVVVVVAAAAAEEEEADQDDNLSSNLVNCVVRNYAYEYEYEPLRDPVSVVSSVVSPHHYHYDHWFDPPPGPVVSSVVVSVVCPVVGPRYDYSPCQAHPSLLCSQLRVVVSVCVVVVNQAAEEEEAAELCSNVLSNLVSCVVVVRNHAYEYEAEVQACQPHDHHDDADFDDHGYPDYGPRDDPVSHDYYDYDYQVQLLLQQVSCCLGVVARAGSSNSSRSSRCVVCSVVDDRHGYYYYYSGGGNVSQCVDSVPPVNCCVVPVVCVVVVVPPSPD/DPPPVPPVDDQPDLLSVQDPADKAWFCFLDVVFLATEIARENCPRPLRFVLLLLQLQLVVVCVVVVVAAAAAEEEEADQDDNLSSNLVNCVVRNYAYEYEYEPLRDPVSVVSSVVSPHHYHYDHWFDPPPGPVVSSVVVSVVCPVVGPRYDYSPCQAHPSLLCSQLSVVVSVCVVVVNQAAEEEEAAELCSNVLSNLVSCVVVVRNHAYEYEAEVLACQPHDHHDDADFDDHGYPDYGPRDDPVSHPYYDYDYQVQLLLQQVSCCLGVVARAGSSNSSRSSRCVVCSVVDDRHGYYYYYSGGGNVSQCVDSVDPVNCCVVPVVCVVVVVPPSPD

Organism: NCBI:txid346377